Protein AF-A0A3C1CDL5-F1 (afdb_monomer_lite)

pLDDT: mean 71.95, std 22.06, range [21.98, 98.69]

Foldseek 3Di:
DDWDKAWDFDDDDDDDDDDDDDDDDDDDDDDDDDDDDDDDDDDPPDDPQFFDKDKAFLLSVVQAALEAWDFDDPDDDADDPVQPVPCVPPDPDDQQAWPQAAPDAAAFPQRDGFPRRRRFWDKAGGPDPDTGDGHGAFQQQKFKWAQDPVVLAIDTAFKDKWDKDKIWIANRQFPQRNLFHTDIDTDTQFLAFQLQQQHADHADLVCRQRRQFTDHGPPDDRTDDDPDRGRHRGMMMMDRSNRFYADRDPPRDHPPQWDGKMKMWTADPVPRDITIMIITGGDWDWDQDPNDTDIHGPDHHPWKLQRFQFKAKDQAALPDPDDDGPRSPDPPDPDGDRLQRGKDAQLAPGQRFSQAHWAWGWFFFDAPVDPPDRTDTDTDDLQQWNDDPNGIDGDPVSIHHIGGLNWMWMDALFKIKTFWDLPPQDDDPNTRTSPTLGHPQKIAFIWTAPPSNGPVVPTPDRGPFGIKGKFKFDDDPPDPPPPTHPDPCSSFASSRKHFRHWHGTSAWIKTKMAQGNQARGKIWIWIDTNNDIDIDIDGSGDDRPPVMDIDMDTDDDPD

Secondary structure (DSSP, 8-state):
---EEEEEEPPP---------------PPP---------------S-SSSS-EEEEEGGG-TTT---SPP---PPPPPPPGGGHHHHHHHS-S-PPPPTT--SSPPP-TTS---TTTT-S-EEEE-S-S----S----GGGEEEEEEETTTTEEEE---EEE-EEEEEEE-TTSTTGGGTSEEEEEEE--SB-GGG--EEPPPBTTBTTGGGBEEPPTTS-SSPPPS--S--TT-EEEEEGGG-BBPPPTTPPPPTTEEEEEEEEEE-TTT--EEEEEEEEEPEEEEEETTEEEEEESSPPS--STT-SS-EEEE--TT--S-----S-----TT---GGGBEEE---SSTTSS---EE--EEEEE-TT-TTSPPEEEE-BTTTEEESSS-EEE-GGG-EEEEE---EEEE-SSEEEEE-B---EEEETTEEEE--B--SS-EEEEEEBSSSS-GGG-BSSS-SEEEEEEEE--PPTT-S--SSSSS-TIIIIITS-EEEEEE--SS-EEEEEEEETTEEEEEEEEEE-SS-EEEEEE---SPPPTT--EEEEE-----

Structure (mmCIF, N/CA/C/O backbone):
data_AF-A0A3C1CDL5-F1
#
_entry.id   AF-A0A3C1CDL5-F1
#
loop_
_atom_site.group_PDB
_atom_site.id
_atom_site.type_symbol
_atom_site.label_atom_id
_atom_site.label_alt_id
_atom_site.label_comp_id
_atom_site.label_asym_id
_atom_site.label_entity_id
_atom_site.label_seq_id
_atom_site.pdbx_PDB_ins_code
_atom_site.Cartn_x
_atom_site.Cartn_y
_atom_site.Cartn_z
_atom_site.occupancy
_atom_site.B_iso_or_equiv
_atom_site.auth_seq_id
_atom_site.auth_comp_id
_atom_site.auth_asym_id
_atom_site.auth_atom_id
_atom_site.pdbx_PDB_model_num
ATOM 1 N N . MET A 1 1 ? -3.879 -16.838 17.272 1.00 34.81 1 MET A N 1
ATOM 2 C CA . MET A 1 1 ? -5.145 -17.550 17.565 1.00 34.81 1 MET A CA 1
ATOM 3 C C . MET A 1 1 ? -6.261 -16.560 17.270 1.00 34.81 1 MET A C 1
ATOM 5 O O . MET A 1 1 ? -6.019 -15.373 17.372 1.00 34.81 1 MET A O 1
ATOM 9 N N . VAL A 1 2 ? -7.444 -16.976 16.818 1.00 31.55 2 VAL A N 1
ATOM 10 C CA . VAL A 1 2 ? -8.461 -15.994 16.395 1.00 31.55 2 VAL A CA 1
ATOM 11 C C . VAL A 1 2 ? -9.270 -15.541 17.612 1.00 31.55 2 VAL A C 1
ATOM 13 O O . VAL A 1 2 ? -10.043 -16.323 18.169 1.00 31.55 2 VAL A O 1
ATOM 16 N N . ALA A 1 3 ? -9.081 -14.292 18.045 1.00 39.38 3 ALA A N 1
ATOM 17 C CA . ALA A 1 3 ? -9.992 -13.632 18.973 1.00 39.38 3 ALA A CA 1
ATOM 18 C C . ALA A 1 3 ? -11.396 -13.581 18.347 1.00 39.38 3 ALA A C 1
ATOM 20 O O . ALA A 1 3 ? -11.559 -13.168 17.200 1.00 39.38 3 ALA A O 1
ATOM 21 N N . ALA A 1 4 ? -12.427 -13.995 19.085 1.00 39.66 4 ALA A N 1
ATOM 22 C CA . ALA A 1 4 ? -13.796 -13.837 18.606 1.00 39.66 4 ALA A CA 1
ATOM 23 C C . ALA A 1 4 ? -14.197 -12.364 18.755 1.00 39.66 4 ALA A C 1
ATOM 25 O O . ALA A 1 4 ? -14.221 -11.842 19.876 1.00 39.66 4 ALA A O 1
ATOM 26 N N . VAL A 1 5 ? -14.507 -11.704 17.638 1.00 51.69 5 VAL A N 1
ATOM 27 C CA . VAL A 1 5 ? -14.912 -10.296 17.623 1.00 51.69 5 VAL A CA 1
ATOM 28 C C . VAL A 1 5 ? -16.414 -10.181 17.407 1.00 51.69 5 VAL A C 1
ATOM 30 O O . VAL A 1 5 ? -16.980 -10.801 16.512 1.00 51.69 5 VAL A O 1
ATOM 33 N N . VAL A 1 6 ? -17.068 -9.373 18.242 1.00 54.53 6 VAL A N 1
ATOM 34 C CA . VAL A 1 6 ? -18.470 -8.985 18.056 1.00 54.53 6 VAL A CA 1
ATOM 35 C C . VAL A 1 6 ? -18.541 -7.468 18.015 1.00 54.53 6 VAL A C 1
ATOM 37 O O . VAL A 1 6 ? -18.154 -6.804 18.982 1.00 54.53 6 VAL A O 1
ATOM 40 N N . VAL A 1 7 ? -19.056 -6.931 16.911 1.00 48.66 7 VAL A N 1
ATOM 41 C CA . VAL A 1 7 ? -19.374 -5.509 16.770 1.00 48.66 7 VAL A CA 1
ATOM 42 C C . VAL A 1 7 ? -20.841 -5.310 17.139 1.00 48.66 7 VAL A C 1
ATOM 44 O O . VAL A 1 7 ? -21.724 -5.970 16.594 1.00 48.66 7 VAL A O 1
ATOM 47 N N . ALA A 1 8 ? -21.105 -4.433 18.105 1.00 44.09 8 ALA A N 1
ATOM 48 C CA . ALA A 1 8 ? -22.457 -4.037 18.477 1.00 44.09 8 ALA A CA 1
ATOM 49 C C . ALA A 1 8 ? -22.703 -2.595 18.019 1.00 44.09 8 ALA A C 1
ATOM 51 O O . ALA A 1 8 ? -22.023 -1.671 18.474 1.00 44.09 8 ALA A O 1
ATOM 52 N N . SER A 1 9 ? -23.689 -2.408 17.139 1.00 36.88 9 SER A N 1
ATOM 53 C CA . SER A 1 9 ? -24.115 -1.086 16.683 1.00 36.88 9 SER A CA 1
ATOM 54 C C . SER A 1 9 ? -24.896 -0.353 17.773 1.00 36.88 9 SER A C 1
ATOM 56 O O . SER A 1 9 ? -25.927 -0.847 18.240 1.00 36.88 9 SER A O 1
ATOM 58 N N . GLY A 1 10 ? -24.418 0.824 18.180 1.00 33.44 10 GLY A N 1
ATOM 59 C CA . GLY A 1 10 ? -25.108 1.687 19.137 1.00 33.44 10 GLY A CA 1
ATOM 60 C C . GLY A 1 10 ? -26.342 2.351 18.516 1.00 33.44 10 GLY A C 1
ATOM 61 O O . GLY A 1 10 ? -26.244 3.050 17.514 1.00 33.44 10 GLY A O 1
ATOM 62 N N . VAL A 1 11 ? -27.512 2.145 19.122 1.00 27.88 11 VAL A N 1
ATOM 63 C CA . VAL A 1 11 ? -28.753 2.894 18.841 1.00 27.88 11 VAL A CA 1
ATOM 64 C C . VAL A 1 11 ? -28.619 4.316 19.425 1.00 27.88 11 VAL A C 1
ATOM 66 O O . VAL A 1 11 ? -28.056 4.450 20.515 1.00 27.88 11 VAL A O 1
ATOM 69 N N . PRO A 1 12 ? -29.121 5.383 18.764 1.00 27.22 12 PRO A N 1
ATOM 70 C CA . PRO A 1 12 ? -29.031 6.756 19.267 1.00 27.22 12 PRO A CA 1
ATOM 71 C C . PRO A 1 12 ? -29.648 6.914 20.664 1.00 27.22 12 PRO A C 1
ATOM 73 O O . PRO A 1 12 ? -30.708 6.364 20.970 1.00 27.22 12 PRO A O 1
ATOM 76 N N . VAL A 1 13 ? -28.985 7.711 21.505 1.00 25.95 13 VAL A N 1
ATOM 77 C CA . VAL A 1 13 ? -29.440 8.067 22.853 1.00 25.95 13 VAL A CA 1
ATOM 78 C C . VAL A 1 13 ? -30.703 8.931 22.753 1.00 25.95 13 VAL A C 1
ATOM 80 O O . VAL A 1 13 ? -30.630 10.126 22.478 1.00 25.95 13 VAL A O 1
ATOM 83 N N . ALA A 1 14 ? -31.863 8.330 23.017 1.00 24.66 14 ALA A N 1
ATOM 84 C CA . ALA A 1 14 ? -33.100 9.028 23.359 1.00 24.66 14 ALA A CA 1
ATOM 85 C C . ALA A 1 14 ? -33.501 8.702 24.813 1.00 24.66 14 ALA A C 1
ATOM 87 O O . ALA A 1 14 ? -33.370 7.572 25.282 1.00 24.66 14 ALA A O 1
ATOM 88 N N . LEU A 1 15 ? -33.942 9.735 25.533 1.00 25.12 15 LEU A N 1
ATOM 89 C CA . LEU A 1 15 ? -34.209 9.795 26.975 1.00 25.12 15 LEU A CA 1
ATOM 90 C C . LEU A 1 15 ? -35.295 8.813 27.502 1.00 25.12 15 LEU A C 1
ATOM 92 O O . LEU A 1 15 ? -36.391 8.758 26.963 1.00 25.12 15 LEU A O 1
ATOM 96 N N . ALA A 1 16 ? -34.963 8.131 28.617 1.00 21.98 16 ALA A N 1
ATOM 97 C CA . ALA A 1 16 ? -35.769 7.585 29.745 1.00 21.98 16 ALA A CA 1
ATOM 98 C C . ALA A 1 16 ? -37.159 6.915 29.496 1.00 21.98 16 ALA A C 1
ATOM 100 O O . ALA A 1 16 ? -38.134 7.599 29.219 1.00 21.98 16 ALA A O 1
ATOM 101 N N . GLN A 1 17 ? -37.284 5.573 29.630 1.00 23.72 17 GLN A N 1
ATOM 102 C CA . GLN A 1 17 ? -37.735 4.741 30.800 1.00 23.72 17 GLN A CA 1
ATOM 103 C C . GLN A 1 17 ? -39.212 4.229 30.712 1.00 23.72 17 GLN A C 1
ATOM 105 O O . GLN A 1 17 ? -40.035 4.934 30.144 1.00 23.72 17 GLN A O 1
ATOM 110 N N . PRO A 1 18 ? -39.644 3.130 31.401 1.00 29.83 18 PRO A N 1
ATOM 111 C CA . PRO A 1 18 ? -38.971 1.850 31.703 1.00 29.83 18 PRO A CA 1
ATOM 112 C C . PRO A 1 18 ? -39.876 0.565 31.608 1.00 29.83 18 PRO A C 1
ATOM 114 O O . PRO A 1 18 ? -41.098 0.641 31.564 1.00 29.83 18 PRO A O 1
ATOM 117 N N . ARG A 1 19 ? -39.229 -0.611 31.777 1.00 24.14 19 ARG A N 1
ATOM 118 C CA . ARG A 1 19 ? -39.712 -1.942 32.268 1.00 24.14 19 ARG A CA 1
ATOM 119 C C . ARG A 1 19 ? -40.313 -2.994 31.303 1.00 24.14 19 ARG A C 1
ATOM 121 O O . ARG A 1 19 ? -41.472 -2.925 30.923 1.00 24.14 19 ARG A O 1
ATOM 128 N N . SER A 1 20 ? -39.595 -4.124 31.195 1.00 23.89 20 SER A N 1
ATOM 129 C CA . SER A 1 20 ? -39.887 -5.453 31.807 1.00 23.89 20 SER A CA 1
ATOM 130 C C . SER A 1 20 ? -39.688 -6.641 30.847 1.00 23.89 20 SER A C 1
ATOM 132 O O . SER A 1 20 ? -40.055 -6.553 29.685 1.00 23.89 20 SER A O 1
ATOM 134 N N . GLY A 1 21 ? -39.155 -7.765 31.356 1.00 24.75 21 GLY A N 1
ATOM 135 C CA . GLY A 1 21 ? -39.415 -9.091 30.768 1.00 24.75 21 GLY A CA 1
ATOM 136 C C . GLY A 1 21 ? -38.214 -9.977 30.413 1.00 24.75 21 GLY A C 1
ATOM 137 O O . GLY A 1 21 ? -37.806 -10.038 29.266 1.00 24.75 21 GLY A O 1
ATOM 138 N N . THR A 1 22 ? -37.740 -10.734 31.408 1.00 26.95 22 THR A N 1
ATOM 139 C CA . THR A 1 22 ? -37.346 -12.164 31.349 1.00 26.95 22 THR A CA 1
ATOM 140 C C . THR A 1 22 ? -36.424 -12.702 30.241 1.00 26.95 22 THR A C 1
ATOM 142 O O . THR A 1 22 ? -36.817 -12.893 29.094 1.00 26.95 22 THR A O 1
ATOM 145 N N . ALA A 1 23 ? -35.243 -13.144 30.686 1.00 25.88 23 ALA A N 1
ATOM 146 C CA . ALA A 1 23 ? -34.351 -14.072 30.000 1.00 25.88 23 ALA A CA 1
ATOM 147 C C . ALA A 1 23 ? -34.948 -15.486 29.870 1.00 25.88 23 ALA A C 1
ATOM 149 O O . ALA A 1 23 ? -35.625 -15.975 30.779 1.00 25.88 23 ALA A O 1
ATOM 150 N N . LYS A 1 24 ? -34.587 -16.185 28.789 1.00 26.70 24 LYS A N 1
ATOM 151 C CA . LYS A 1 24 ? -34.627 -17.648 28.711 1.00 26.70 24 LYS A CA 1
ATOM 152 C C . LYS A 1 24 ? -33.396 -18.153 27.962 1.00 26.70 24 LYS A C 1
ATOM 154 O O . LYS A 1 24 ? -33.136 -17.750 26.836 1.00 26.70 24 LYS A O 1
ATOM 159 N N . ALA A 1 25 ? -32.637 -19.001 28.647 1.00 24.66 25 ALA A N 1
ATOM 160 C CA . ALA A 1 25 ? -31.464 -19.699 28.150 1.00 24.66 25 ALA A CA 1
ATOM 161 C C . ALA A 1 25 ? -31.869 -20.949 27.355 1.00 24.66 25 ALA A C 1
ATOM 163 O O . ALA A 1 25 ? -32.819 -21.634 27.739 1.00 24.66 25 ALA A O 1
ATOM 164 N N . THR A 1 26 ? -31.092 -21.289 26.326 1.00 25.47 26 THR A N 1
ATOM 165 C CA . THR A 1 26 ? -31.093 -22.616 25.693 1.00 25.47 26 THR A CA 1
ATOM 166 C C . THR A 1 26 ? -29.666 -23.033 25.337 1.00 25.47 26 THR A C 1
ATOM 168 O O . THR A 1 26 ? -29.055 -22.508 24.415 1.00 25.47 26 THR A O 1
ATOM 171 N N . THR A 1 27 ? -29.160 -23.930 26.182 1.00 25.97 27 THR A N 1
ATOM 172 C CA . THR A 1 27 ? -28.422 -25.175 25.914 1.00 25.97 27 THR A CA 1
ATOM 173 C C . THR A 1 27 ? -27.376 -25.229 24.793 1.00 25.97 27 THR A C 1
ATOM 175 O O . THR A 1 27 ? -27.692 -25.281 23.608 1.00 25.97 27 THR A O 1
ATOM 178 N N . ALA A 1 28 ? -26.122 -25.369 25.231 1.00 24.98 28 ALA A N 1
ATOM 179 C CA . ALA A 1 28 ? -24.969 -25.821 24.463 1.00 24.98 28 ALA A CA 1
ATOM 180 C C . ALA A 1 28 ? -24.978 -27.348 24.248 1.00 24.98 28 ALA A C 1
ATOM 182 O O . ALA A 1 28 ? -25.463 -28.102 25.095 1.00 24.98 28 ALA A O 1
ATOM 183 N N . VAL A 1 29 ? -24.385 -27.788 23.135 1.00 27.12 29 VAL A N 1
ATOM 184 C CA . VAL A 1 29 ? -24.068 -29.191 22.832 1.00 27.12 29 VAL A CA 1
ATOM 185 C C . VAL A 1 29 ? -22.632 -29.490 23.271 1.00 27.12 29 VAL A C 1
ATOM 187 O O . VAL A 1 29 ? -21.714 -28.709 23.036 1.00 27.12 29 VAL A O 1
ATOM 190 N N . SER A 1 30 ? -22.475 -30.628 23.941 1.00 24.28 30 SER A N 1
ATOM 191 C CA . SER A 1 30 ? -21.263 -31.171 24.554 1.00 24.28 30 SER A CA 1
ATOM 192 C C . SER A 1 30 ? -20.307 -31.837 23.555 1.00 24.28 30 SER A C 1
ATOM 194 O O . SER A 1 30 ? -20.730 -32.719 22.808 1.00 24.28 30 SER A O 1
ATOM 196 N N . GLY A 1 31 ? -19.011 -31.521 23.643 1.00 25.84 31 GLY A N 1
ATOM 197 C CA . GLY A 1 31 ? -17.897 -32.341 23.147 1.00 25.84 31 GLY A CA 1
ATOM 198 C C . GLY A 1 31 ? -16.989 -32.740 24.319 1.00 25.84 31 GLY A C 1
ATOM 199 O O . GLY A 1 31 ? -16.714 -31.910 25.181 1.00 25.84 31 GLY A O 1
ATOM 200 N N . GLY A 1 32 ? -16.623 -34.023 24.398 1.00 26.14 32 GLY A N 1
ATOM 201 C CA . GLY A 1 32 ? -16.024 -34.691 25.564 1.00 26.14 32 GLY A CA 1
ATOM 202 C C . GLY A 1 32 ? -14.563 -34.333 25.905 1.00 26.14 32 GLY A C 1
ATOM 203 O O . GLY A 1 32 ? -13.931 -33.538 25.214 1.00 26.14 32 GLY A O 1
ATOM 204 N N . PRO A 1 33 ? -14.030 -34.911 27.002 1.00 24.69 33 PRO A N 1
ATOM 205 C CA . PRO A 1 33 ? -12.853 -34.410 27.703 1.00 24.69 33 PRO A CA 1
ATOM 206 C C . PRO A 1 33 ? -11.544 -34.929 27.099 1.00 24.69 33 PRO A C 1
ATOM 208 O O . PRO A 1 33 ? -11.421 -36.112 26.786 1.00 24.69 33 PRO A O 1
ATOM 211 N N . VAL A 1 34 ? -10.531 -34.064 27.031 1.00 27.75 34 VAL A N 1
ATOM 212 C CA . VAL A 1 34 ? -9.133 -34.464 26.823 1.00 27.75 34 VAL A CA 1
ATOM 213 C C . VAL A 1 34 ? -8.379 -34.233 28.131 1.00 27.75 34 VAL A C 1
ATOM 215 O O . VAL A 1 34 ? -8.515 -33.192 28.771 1.00 27.75 34 VAL A O 1
ATOM 218 N N . ALA A 1 35 ? -7.661 -35.265 28.565 1.00 26.30 35 ALA A N 1
ATOM 219 C CA . ALA A 1 35 ? -7.076 -35.402 29.890 1.00 26.30 35 ALA A CA 1
ATOM 220 C C . ALA A 1 35 ? -6.033 -34.320 30.229 1.00 26.30 35 ALA A C 1
ATOM 222 O O . ALA A 1 35 ? -5.143 -34.012 29.438 1.00 26.30 35 ALA A O 1
ATOM 223 N N . HIS A 1 36 ? -6.117 -33.804 31.457 1.00 24.31 36 HIS A N 1
ATOM 224 C CA . HIS A 1 36 ? -5.122 -32.926 32.065 1.00 24.31 36 HIS A CA 1
ATOM 225 C C . HIS A 1 36 ? -3.894 -33.720 32.527 1.00 24.31 36 HIS A C 1
ATOM 227 O O . HIS A 1 36 ? -4.007 -34.603 33.377 1.00 24.31 36 HIS A O 1
ATOM 233 N N . ALA A 1 37 ? -2.711 -33.336 32.048 1.00 27.56 37 ALA A N 1
ATOM 234 C CA . ALA A 1 37 ? -1.461 -33.591 32.753 1.00 27.56 37 ALA A CA 1
ATOM 235 C C . ALA A 1 37 ? -1.212 -32.430 33.729 1.00 27.56 37 ALA A C 1
ATOM 237 O O . ALA A 1 37 ? -1.069 -31.275 33.331 1.00 27.56 37 ALA A O 1
ATOM 238 N N . SER A 1 38 ? -1.211 -32.739 35.024 1.00 29.86 38 SER A N 1
ATOM 239 C CA . SER A 1 38 ? -0.934 -31.801 36.107 1.00 29.86 38 SER A CA 1
ATOM 240 C C . SER A 1 38 ? 0.565 -31.507 36.201 1.00 29.86 38 SER A C 1
ATOM 242 O O . SER A 1 38 ? 1.335 -32.355 36.650 1.00 29.86 38 SER A O 1
ATOM 244 N N . GLY A 1 39 ? 0.966 -30.294 35.824 1.00 24.30 39 GLY A N 1
ATOM 245 C CA . GLY A 1 39 ? 2.265 -29.715 36.157 1.00 24.30 39 GLY A CA 1
ATOM 246 C C . GLY A 1 39 ? 2.073 -28.491 37.048 1.00 24.30 39 GLY A C 1
ATOM 247 O O . GLY A 1 39 ? 1.560 -27.468 36.605 1.00 24.30 39 GLY A O 1
ATOM 248 N N . THR A 1 40 ? 2.461 -28.588 38.316 1.00 32.22 40 THR A N 1
ATOM 249 C CA . THR A 1 40 ? 2.573 -27.443 39.226 1.00 32.22 40 THR A CA 1
ATOM 250 C C . THR A 1 40 ? 3.883 -26.700 38.966 1.00 32.22 40 THR A C 1
ATOM 252 O O . THR A 1 40 ? 4.949 -27.253 39.230 1.00 32.22 40 THR A O 1
ATOM 255 N N . GLY A 1 41 ? 3.816 -25.445 38.509 1.00 26.69 41 GLY A N 1
ATOM 256 C CA . GLY A 1 41 ? 4.977 -24.548 38.485 1.00 26.69 41 GLY A CA 1
ATOM 257 C C . GLY A 1 41 ? 4.858 -23.374 37.512 1.00 26.69 41 GLY A C 1
ATOM 258 O O . GLY A 1 41 ? 5.066 -23.544 36.319 1.00 26.69 41 GLY A O 1
ATOM 259 N N . GLY A 1 42 ? 4.607 -22.173 38.046 1.00 26.56 42 GLY A N 1
ATOM 260 C CA . GLY A 1 42 ? 4.781 -20.895 37.343 1.00 26.56 42 GLY A CA 1
ATOM 261 C C . GLY A 1 42 ? 3.474 -20.185 36.991 1.00 26.56 42 GLY A C 1
ATOM 262 O O . GLY A 1 42 ? 2.664 -20.684 36.221 1.00 26.56 42 GLY A O 1
ATOM 263 N N . ALA A 1 43 ? 3.270 -18.988 37.544 1.00 27.77 43 ALA A N 1
ATOM 264 C CA . ALA A 1 43 ? 2.204 -18.092 37.116 1.00 27.77 43 ALA A CA 1
ATOM 265 C C . ALA A 1 43 ? 2.352 -17.792 35.614 1.00 27.77 43 ALA A C 1
ATOM 267 O O . ALA A 1 43 ? 3.345 -17.190 35.201 1.00 27.77 43 ALA A O 1
ATOM 268 N N . VAL A 1 44 ? 1.367 -18.183 34.803 1.00 26.42 44 VAL A N 1
ATOM 269 C CA . VAL A 1 44 ? 1.277 -17.736 33.410 1.00 26.42 44 VAL A CA 1
ATOM 270 C C . VAL A 1 44 ? 0.957 -16.244 33.444 1.00 26.42 44 VAL A C 1
ATOM 272 O O . VAL A 1 44 ? -0.150 -15.829 33.788 1.00 26.42 44 VAL A O 1
ATOM 275 N N . LYS A 1 45 ? 1.971 -15.422 33.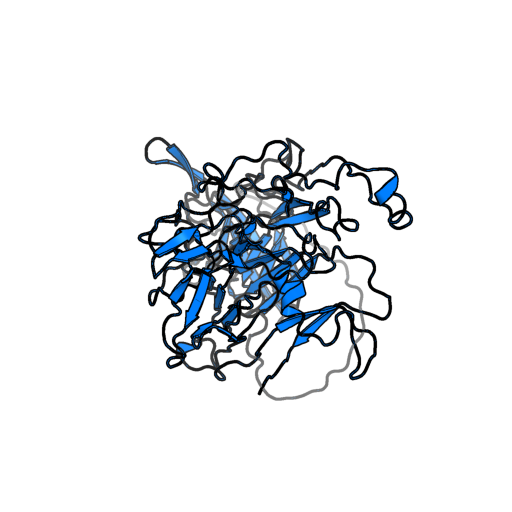166 1.00 31.75 45 LYS A N 1
ATOM 276 C CA . LYS A 1 45 ? 1.808 -13.979 32.996 1.00 31.75 45 LYS A CA 1
ATOM 277 C C . LYS A 1 45 ? 0.925 -13.718 31.775 1.00 31.75 45 LYS A C 1
ATOM 279 O O . LYS A 1 45 ? 1.121 -14.305 30.719 1.00 31.75 45 LYS A O 1
ATOM 284 N N . VAL A 1 46 ? -0.020 -12.802 31.957 1.00 38.25 46 VAL A N 1
ATOM 285 C CA . VAL A 1 46 ? -0.930 -12.228 30.958 1.00 38.25 46 VAL A CA 1
ATOM 286 C C . VAL A 1 46 ? -0.151 -11.809 29.698 1.00 38.25 46 VAL A C 1
ATOM 288 O O . VAL A 1 46 ? 0.486 -10.758 29.704 1.00 38.25 46 VAL A O 1
ATOM 291 N N . ALA A 1 47 ? -0.149 -12.637 28.647 1.00 43.44 47 ALA A N 1
ATOM 292 C CA . ALA A 1 47 ? 0.652 -12.386 27.439 1.00 43.44 47 ALA A CA 1
ATOM 293 C C . ALA A 1 47 ? 0.028 -12.855 26.107 1.00 43.44 47 ALA A C 1
ATOM 295 O O . ALA A 1 47 ? 0.659 -12.666 25.075 1.00 43.44 47 ALA A O 1
ATOM 296 N N . ALA A 1 48 ? -1.193 -13.404 26.080 1.00 49.50 48 ALA A N 1
ATOM 297 C CA . ALA A 1 48 ? -1.835 -13.797 24.814 1.00 49.50 48 ALA A CA 1
ATOM 298 C C . ALA A 1 48 ? -2.455 -12.602 24.052 1.00 49.50 48 ALA A C 1
ATOM 300 O O . ALA A 1 48 ? -2.429 -12.563 22.832 1.00 49.50 48 ALA A O 1
ATOM 301 N N . PHE A 1 49 ? -2.916 -11.567 24.766 1.00 59.41 49 PHE A N 1
ATOM 302 C CA . PHE A 1 49 ? -3.604 -10.404 24.179 1.00 59.41 49 PHE A CA 1
ATOM 303 C C . PHE A 1 49 ? -2.684 -9.271 23.685 1.00 59.41 49 PHE A C 1
ATOM 305 O O . PHE A 1 49 ? -3.174 -8.218 23.282 1.00 59.41 49 PHE A O 1
ATOM 312 N N . ASN A 1 50 ? -1.358 -9.422 23.793 1.00 66.12 50 ASN A N 1
ATOM 313 C CA . ASN A 1 50 ? -0.435 -8.290 23.644 1.00 66.12 50 ASN A CA 1
ATOM 314 C C . ASN A 1 50 ? 0.099 -8.069 22.221 1.00 66.12 50 ASN A C 1
ATOM 316 O O . ASN A 1 50 ? 0.542 -6.960 21.923 1.00 66.12 50 ASN A O 1
ATOM 320 N N . SER A 1 51 ? 0.089 -9.096 21.371 1.00 73.69 51 SER A N 1
ATOM 321 C CA . SER A 1 51 ? 0.758 -9.063 20.065 1.00 73.69 51 SER A CA 1
ATOM 322 C C . SER A 1 51 ? -0.167 -9.260 18.872 1.00 73.69 51 SER A C 1
ATOM 324 O O . SER A 1 51 ? 0.280 -9.055 17.751 1.00 73.69 51 SER A O 1
ATOM 326 N N . GLU A 1 52 ? -1.418 -9.667 19.089 1.00 85.38 52 GLU A N 1
ATOM 327 C CA . GLU A 1 52 ? -2.331 -9.984 17.991 1.00 85.38 52 GLU A CA 1
ATOM 328 C C . GLU A 1 52 ? -2.902 -8.697 17.368 1.00 85.38 52 GLU A C 1
ATOM 330 O O . GLU A 1 52 ? -3.464 -7.862 18.096 1.00 85.38 52 GLU A O 1
ATOM 335 N N . PRO A 1 53 ? -2.768 -8.514 16.044 1.00 91.62 53 PRO A N 1
ATOM 336 C CA . PRO A 1 53 ? -3.537 -7.506 15.342 1.00 91.62 53 PRO A CA 1
ATOM 337 C C . PRO A 1 53 ? -5.007 -7.919 15.274 1.00 91.62 53 PRO A C 1
ATOM 339 O O . PRO A 1 53 ? -5.349 -9.100 15.193 1.00 91.62 53 PRO A O 1
ATOM 342 N N . VAL A 1 54 ? -5.888 -6.929 15.303 1.00 93.25 54 VAL A N 1
ATOM 343 C CA . VAL A 1 54 ? -7.314 -7.088 15.032 1.00 93.25 54 VAL A CA 1
ATOM 344 C C . VAL A 1 54 ? -7.614 -6.319 13.762 1.00 93.25 54 VAL A C 1
ATOM 346 O O . VAL A 1 54 ? -7.322 -5.129 13.688 1.00 93.25 54 VAL A O 1
ATOM 349 N N . VAL A 1 55 ? -8.196 -7.005 12.783 1.00 95.31 55 VAL A N 1
ATOM 350 C CA . VAL A 1 55 ? -8.608 -6.435 11.501 1.00 95.31 55 VAL A CA 1
ATOM 351 C C . VAL A 1 55 ? -10.088 -6.741 11.321 1.00 95.31 55 VAL A C 1
ATOM 353 O O . VAL A 1 55 ? -10.496 -7.900 11.385 1.00 95.31 55 VAL A O 1
ATOM 356 N N . LEU A 1 56 ? -10.898 -5.698 11.169 1.00 95.69 56 LEU A N 1
ATOM 357 C CA . LEU A 1 56 ? -12.337 -5.793 10.950 1.00 95.69 56 LEU A CA 1
ATOM 358 C C . LEU A 1 56 ? -12.668 -5.247 9.577 1.00 95.69 56 LEU A C 1
ATOM 360 O O . LEU A 1 56 ? -12.216 -4.166 9.227 1.00 95.69 56 LEU A O 1
ATOM 364 N N . GLU A 1 57 ? -13.496 -5.958 8.835 1.00 95.75 57 GLU A N 1
ATOM 365 C CA . GLU A 1 57 ? -14.037 -5.455 7.579 1.00 95.75 57 GLU A CA 1
ATOM 366 C C . GLU A 1 57 ? -15.100 -4.375 7.828 1.00 95.75 57 GLU A C 1
ATOM 368 O O . GLU A 1 57 ? -15.802 -4.397 8.848 1.00 95.75 57 GLU A O 1
ATOM 373 N N . GLY A 1 58 ? -15.276 -3.451 6.883 1.00 94.88 58 GLY A N 1
ATOM 374 C CA . GLY A 1 58 ? -16.344 -2.453 6.920 1.00 94.88 58 GLY A CA 1
ATOM 375 C C . GLY A 1 58 ? -17.734 -3.093 6.982 1.00 94.88 58 GLY A C 1
ATOM 376 O O . GLY A 1 58 ? -18.638 -2.544 7.618 1.00 94.88 58 GLY A O 1
ATOM 377 N N . SER A 1 59 ? -17.875 -4.315 6.456 1.00 94.31 59 SER A N 1
ATOM 378 C CA . SER A 1 59 ? -19.077 -5.155 6.556 1.00 94.31 59 SER A CA 1
ATOM 379 C C . SER A 1 59 ? -19.502 -5.438 8.009 1.00 94.31 59 SER A C 1
ATOM 381 O O . SER A 1 59 ? -20.687 -5.639 8.293 1.00 94.31 59 SER A O 1
ATOM 383 N N . ALA A 1 60 ? -18.570 -5.366 8.968 1.00 94.75 60 ALA A N 1
ATOM 384 C CA . ALA A 1 60 ? -18.854 -5.488 10.397 1.00 94.75 60 ALA A CA 1
ATOM 385 C C . ALA A 1 60 ? -19.595 -4.265 10.980 1.00 94.75 60 ALA A C 1
ATOM 387 O O . ALA A 1 60 ? -20.066 -4.314 12.119 1.00 94.75 60 ALA A O 1
ATOM 388 N N . PHE A 1 61 ? -19.737 -3.182 10.207 1.00 94.88 61 PHE A N 1
ATOM 389 C CA . PHE A 1 61 ? -20.399 -1.933 10.585 1.00 94.88 61 PHE A CA 1
ATOM 390 C C . PHE A 1 61 ? -21.562 -1.614 9.623 1.00 94.88 61 PHE A C 1
ATOM 392 O O . PHE A 1 61 ? -21.524 -0.613 8.907 1.00 94.88 61 PHE A O 1
ATOM 399 N N . PRO A 1 62 ? -22.651 -2.409 9.622 1.00 89.88 62 PRO A N 1
ATOM 400 C CA . PRO A 1 62 ? -23.723 -2.322 8.619 1.00 89.88 62 PRO A CA 1
ATOM 401 C C . PRO A 1 62 ? -24.474 -0.980 8.592 1.00 89.88 62 PRO A C 1
ATOM 403 O O . PRO A 1 62 ? -25.109 -0.648 7.598 1.00 89.88 62 PRO A O 1
ATOM 406 N N . GLY A 1 63 ? -24.425 -0.199 9.679 1.00 90.69 63 GLY A N 1
ATOM 407 C CA . GLY A 1 63 ? -24.994 1.155 9.725 1.00 90.69 63 GLY A CA 1
ATOM 408 C C . GLY A 1 63 ? -24.070 2.253 9.186 1.00 90.69 63 GLY A C 1
ATOM 409 O O . GLY A 1 63 ? -24.500 3.398 9.085 1.00 90.69 63 GLY A O 1
ATOM 410 N N . TRP A 1 64 ? -22.810 1.922 8.897 1.00 95.25 64 TRP A N 1
ATOM 411 C CA . TRP A 1 64 ? -21.752 2.847 8.482 1.00 95.25 64 TRP A CA 1
ATOM 412 C C . TRP A 1 64 ? -21.164 2.516 7.110 1.00 95.25 64 TRP A C 1
ATOM 414 O O . TRP A 1 64 ? -20.664 3.423 6.453 1.00 95.25 64 TRP A O 1
ATOM 424 N N . THR A 1 65 ? -21.219 1.258 6.675 1.00 94.88 65 THR A N 1
ATOM 425 C CA . THR A 1 65 ? -20.754 0.848 5.347 1.00 94.88 65 THR A CA 1
ATOM 426 C C . THR A 1 65 ? -21.670 1.356 4.227 1.00 94.88 65 THR A C 1
ATOM 428 O O . THR A 1 65 ? -22.896 1.413 4.351 1.00 94.88 65 THR A O 1
ATOM 431 N N . SER A 1 66 ? -21.059 1.690 3.096 1.00 95.38 66 SER A N 1
ATOM 432 C CA . SER A 1 66 ? -21.689 1.951 1.807 1.00 95.38 66 SER A CA 1
ATOM 433 C C . SER A 1 66 ? -22.116 0.662 1.076 1.00 95.38 66 SER A C 1
ATOM 435 O O . SER A 1 66 ? -22.728 0.743 0.004 1.00 95.38 66 SER A O 1
ATOM 437 N N . GLY A 1 67 ? -21.853 -0.505 1.675 1.00 93.56 67 GLY A N 1
ATOM 438 C CA . GLY A 1 67 ? -22.139 -1.834 1.143 1.00 93.56 67 GLY A CA 1
ATOM 439 C C . GLY A 1 67 ? -20.982 -2.403 0.314 1.00 93.56 67 GLY A C 1
ATOM 440 O O . GLY A 1 67 ? -19.883 -1.836 0.313 1.00 93.56 67 GLY A O 1
ATOM 441 N N . PRO A 1 68 ? -21.217 -3.513 -0.405 1.00 92.75 68 PRO A N 1
ATOM 442 C CA . PRO A 1 68 ? -20.208 -4.113 -1.260 1.00 92.75 68 PRO A CA 1
ATOM 443 C C . PRO A 1 68 ? -19.964 -3.243 -2.490 1.00 92.75 68 PRO A C 1
ATOM 445 O O . PRO A 1 68 ? -20.876 -2.584 -3.003 1.00 92.75 68 PRO A O 1
ATOM 448 N N . GLU A 1 69 ? -18.737 -3.283 -3.000 1.00 91.56 69 GLU A N 1
ATOM 449 C CA . GLU A 1 69 ? -18.406 -2.615 -4.249 1.00 91.56 69 GLU A CA 1
ATOM 450 C C . GLU A 1 69 ? -18.989 -3.377 -5.449 1.00 91.56 69 GLU A C 1
ATOM 452 O O . GLU A 1 69 ? -18.750 -4.569 -5.645 1.00 91.56 69 GLU A O 1
ATOM 457 N N . ALA A 1 70 ? -19.734 -2.671 -6.297 1.00 89.31 70 ALA A N 1
ATOM 458 C CA . ALA A 1 70 ? -20.171 -3.163 -7.592 1.00 89.31 70 ALA A CA 1
ATOM 459 C C . ALA A 1 70 ? -19.157 -2.761 -8.669 1.00 89.31 70 ALA A C 1
ATOM 461 O O . ALA A 1 70 ? -18.987 -1.576 -8.976 1.00 89.31 70 ALA A O 1
ATOM 462 N N . THR A 1 71 ? -18.518 -3.748 -9.299 1.00 89.06 71 THR A N 1
ATOM 463 C CA . THR A 1 71 ? -17.626 -3.499 -10.435 1.00 89.06 71 THR A CA 1
ATOM 464 C C . THR A 1 71 ? -18.029 -4.265 -11.679 1.00 89.06 71 THR A C 1
ATOM 466 O O . THR A 1 71 ? -18.665 -5.315 -11.616 1.00 89.06 71 THR A O 1
ATOM 469 N N . ALA A 1 72 ? -17.672 -3.703 -12.831 1.00 85.81 72 ALA A N 1
ATOM 470 C CA . ALA A 1 72 ? -17.896 -4.325 -14.121 1.00 85.81 72 ALA A CA 1
ATOM 471 C C . ALA A 1 72 ? -16.759 -3.965 -15.079 1.00 85.81 72 ALA A C 1
ATOM 473 O O . ALA A 1 72 ? -16.333 -2.808 -15.152 1.00 85.81 72 ALA A O 1
ATOM 474 N N . ARG A 1 73 ? -16.325 -4.958 -15.857 1.00 79.19 73 ARG A N 1
ATOM 475 C CA . ARG A 1 73 ? -15.425 -4.795 -17.001 1.00 79.19 73 ARG A CA 1
ATOM 476 C C . ARG A 1 73 ? -15.927 -5.678 -18.148 1.00 79.19 73 ARG A C 1
ATOM 478 O O . ARG A 1 73 ? -16.432 -6.770 -17.876 1.00 79.19 73 ARG A O 1
ATOM 485 N N . PRO A 1 74 ? -15.843 -5.225 -19.410 1.00 74.25 74 PRO A N 1
ATOM 486 C CA . PRO A 1 74 ? -16.108 -6.093 -20.550 1.00 74.25 74 PRO A CA 1
ATOM 487 C C . PRO A 1 74 ? -15.216 -7.344 -20.491 1.00 74.25 74 PRO A C 1
ATOM 489 O O . PRO A 1 74 ? -14.047 -7.223 -20.119 1.00 74.25 74 PRO A O 1
ATOM 492 N N . PRO A 1 75 ? -15.735 -8.533 -20.840 1.00 65.88 75 PRO A N 1
ATOM 493 C CA . PRO A 1 75 ? -14.905 -9.727 -20.916 1.00 65.88 75 PRO A CA 1
ATOM 494 C C . PRO A 1 75 ? -13.820 -9.536 -21.980 1.00 65.88 75 PRO A C 1
ATOM 496 O O . PRO A 1 75 ? -14.103 -9.044 -23.074 1.00 65.88 75 PRO A O 1
ATOM 499 N N . GLN A 1 76 ? -12.592 -9.946 -21.666 1.00 66.56 76 GLN A N 1
ATOM 500 C CA . GLN A 1 76 ? -11.536 -10.089 -22.665 1.00 66.56 76 GLN A CA 1
ATOM 501 C C . GLN A 1 76 ? -11.617 -11.484 -23.294 1.00 66.56 76 GLN A C 1
ATOM 503 O O . GLN A 1 76 ? -11.991 -12.455 -22.631 1.00 66.56 76 GLN A O 1
ATOM 508 N N . THR A 1 77 ? -11.312 -11.587 -24.586 1.00 58.06 77 THR A N 1
ATOM 509 C CA . THR A 1 77 ? -11.287 -12.874 -25.289 1.00 58.06 77 THR A CA 1
ATOM 510 C C . THR A 1 77 ? -10.170 -13.746 -24.700 1.00 58.06 77 THR A C 1
ATOM 512 O O . THR A 1 77 ? -9.035 -13.269 -24.639 1.00 58.06 77 THR A O 1
ATOM 515 N N . PRO A 1 78 ? -10.441 -14.996 -24.273 1.00 51.06 78 PRO A N 1
ATOM 516 C CA . PRO A 1 78 ? -9.397 -15.893 -23.789 1.00 51.06 78 PRO A CA 1
ATOM 517 C C . PRO A 1 78 ? -8.338 -16.135 -24.865 1.00 51.06 78 PRO A C 1
ATOM 519 O O . PRO A 1 78 ? -8.670 -16.291 -26.043 1.00 51.06 78 PRO A O 1
ATOM 522 N N . THR A 1 79 ? -7.075 -16.200 -24.462 1.00 52.94 79 THR A N 1
ATOM 523 C CA . THR A 1 79 ? -6.002 -16.733 -25.306 1.00 52.94 79 THR A CA 1
ATOM 524 C C . THR A 1 79 ? -6.010 -18.256 -25.192 1.00 52.94 79 THR A C 1
ATOM 526 O O . THR A 1 79 ? -6.078 -18.794 -24.090 1.00 52.94 79 THR A O 1
ATOM 529 N N . ASP A 1 80 ? -6.028 -18.961 -26.326 1.00 47.50 80 ASP A N 1
ATOM 530 C CA . ASP A 1 80 ? -6.230 -20.416 -26.361 1.00 47.50 80 ASP A CA 1
ATOM 531 C C . ASP A 1 80 ? -4.883 -21.159 -26.349 1.00 47.50 80 ASP A C 1
ATOM 533 O O . ASP A 1 80 ? -3.994 -20.883 -27.159 1.00 47.50 80 ASP A O 1
ATOM 537 N N . TYR A 1 81 ? -4.752 -22.116 -25.431 1.00 45.22 81 TYR A N 1
ATOM 538 C CA . TYR A 1 81 ? -3.556 -22.925 -25.189 1.00 45.22 81 TYR A CA 1
ATOM 539 C C . TYR A 1 81 ? -3.241 -23.884 -26.350 1.00 45.22 81 TYR A C 1
ATOM 541 O O . TYR A 1 81 ? -2.074 -24.133 -26.654 1.00 45.22 81 TYR A O 1
ATOM 549 N N . ASP A 1 82 ? -4.264 -24.384 -27.052 1.00 42.19 82 ASP A N 1
ATOM 550 C CA . ASP A 1 82 ? -4.112 -25.455 -28.053 1.00 42.19 82 ASP A CA 1
ATOM 551 C C . ASP A 1 82 ? -3.690 -24.944 -29.441 1.00 42.19 82 ASP A C 1
ATOM 553 O O . ASP A 1 82 ? -3.488 -25.713 -30.387 1.00 42.19 82 ASP A O 1
ATOM 557 N N . VAL A 1 83 ? -3.550 -23.624 -29.578 1.00 45.22 83 VAL A N 1
ATOM 558 C CA . VAL A 1 83 ? -3.477 -22.943 -30.870 1.00 45.22 83 VAL A CA 1
ATOM 559 C C . VAL A 1 83 ? -2.248 -22.045 -30.977 1.00 45.22 83 VAL A C 1
ATOM 561 O O . VAL A 1 83 ? -2.109 -21.397 -32.006 1.00 45.22 83 VAL A O 1
ATOM 564 N N . TYR A 1 84 ? -1.316 -22.026 -30.013 1.00 39.94 84 TYR A N 1
ATOM 565 C CA . TYR A 1 84 ? -0.115 -21.160 -30.037 1.00 39.94 84 TYR A CA 1
ATOM 566 C C . TYR A 1 84 ? 0.591 -21.151 -31.411 1.00 39.94 84 TYR A C 1
ATOM 568 O O . TYR A 1 84 ? 0.911 -20.102 -31.971 1.00 39.94 84 TYR A O 1
ATOM 576 N N . ASN A 1 85 ? 0.691 -22.323 -32.040 1.00 42.56 85 ASN A N 1
ATOM 577 C CA . ASN A 1 85 ? 1.337 -22.522 -33.340 1.00 42.56 85 ASN A CA 1
ATOM 578 C C . ASN A 1 85 ? 0.552 -21.900 -34.517 1.00 42.56 85 ASN A C 1
ATOM 580 O O . ASN A 1 85 ? 1.131 -21.581 -35.556 1.00 42.56 85 ASN A O 1
ATOM 584 N N . SER A 1 86 ? -0.770 -21.757 -34.385 1.00 41.38 86 SER A N 1
ATOM 585 C CA . SER A 1 86 ? -1.661 -21.249 -35.438 1.00 41.38 86 SER A CA 1
ATOM 586 C C . SER A 1 86 ? -2.323 -19.900 -35.129 1.00 41.38 86 SER A C 1
ATOM 588 O O . SER A 1 86 ? -2.693 -19.202 -36.062 1.00 41.38 86 SER A O 1
ATOM 590 N N . GLN A 1 87 ? -2.355 -19.425 -33.883 1.00 41.28 87 GLN A N 1
ATOM 591 C CA . GLN A 1 87 ? -2.694 -18.034 -33.553 1.00 41.28 87 GLN A CA 1
ATOM 592 C C . GLN A 1 87 ? -1.536 -17.079 -33.864 1.00 41.28 87 GLN A C 1
ATOM 594 O O . GLN A 1 87 ? -1.789 -15.972 -34.332 1.00 41.28 87 GLN A O 1
ATOM 599 N N . GLY A 1 88 ? -0.283 -17.541 -33.768 1.00 40.66 88 GLY A N 1
ATOM 600 C CA . GLY A 1 88 ? 0.877 -16.804 -34.282 1.00 40.66 88 GLY A CA 1
ATOM 601 C C . GLY A 1 88 ? 0.898 -16.637 -35.811 1.00 40.66 88 GLY A C 1
ATOM 602 O O . GLY A 1 88 ? 1.632 -15.795 -36.319 1.00 40.66 88 GLY A O 1
ATOM 603 N N . THR A 1 89 ? 0.096 -17.411 -36.560 1.00 40.28 89 THR A N 1
ATOM 604 C CA . THR A 1 89 ? 0.069 -17.377 -38.038 1.00 40.28 89 THR A CA 1
ATOM 605 C C . THR A 1 89 ? -1.287 -17.024 -38.662 1.00 40.28 89 THR A C 1
ATOM 607 O O . THR A 1 89 ? -1.308 -16.601 -39.815 1.00 40.28 89 THR A O 1
ATOM 610 N N . ILE A 1 90 ? -2.409 -17.137 -37.941 1.00 43.41 90 ILE A N 1
ATOM 611 C CA . ILE A 1 90 ? -3.762 -16.856 -38.471 1.00 43.41 90 ILE A CA 1
ATOM 612 C C . ILE A 1 90 ? -4.305 -15.497 -37.992 1.00 43.41 90 ILE A C 1
ATOM 614 O O . ILE A 1 90 ? -5.172 -14.928 -38.652 1.00 43.41 90 ILE A O 1
ATOM 618 N N . LEU A 1 91 ? -3.762 -14.924 -36.912 1.00 42.75 91 LEU A N 1
ATOM 619 C CA . LEU A 1 91 ? -4.151 -13.608 -36.387 1.00 42.75 91 LEU A CA 1
ATOM 620 C C . LEU A 1 91 ? -2.921 -12.716 -36.164 1.00 42.75 91 LEU A C 1
ATOM 622 O O . LEU A 1 91 ? -2.643 -12.261 -35.062 1.00 42.75 91 LEU A O 1
ATOM 626 N N . SER A 1 92 ? -2.171 -12.452 -37.231 1.00 38.25 92 SER A N 1
ATOM 627 C CA . SER A 1 92 ? -1.259 -11.305 -37.268 1.00 38.25 92 SER A CA 1
ATOM 628 C C . SER A 1 92 ? -1.973 -10.187 -38.043 1.00 38.25 92 SER A C 1
ATOM 630 O O . SER A 1 92 ? -2.319 -10.433 -39.201 1.00 38.25 92 SER A O 1
ATOM 632 N N . PRO A 1 93 ? -2.268 -9.005 -37.466 1.00 40.03 93 PRO A N 1
ATOM 633 C CA . PRO A 1 93 ? -1.618 -8.387 -36.316 1.00 40.03 93 PRO A CA 1
ATOM 634 C C . PRO A 1 93 ? -2.603 -8.029 -35.191 1.00 40.03 93 PRO A C 1
ATOM 636 O O . PRO A 1 93 ? -3.675 -7.489 -35.439 1.00 40.03 93 PRO A O 1
ATOM 639 N N . LEU A 1 94 ? -2.212 -8.301 -33.955 1.00 44.84 94 LEU A N 1
ATOM 640 C CA . LEU A 1 94 ? -2.218 -7.393 -32.805 1.00 44.84 94 LEU A CA 1
ATOM 641 C C . LEU A 1 94 ? -1.802 -8.298 -31.645 1.00 44.84 94 LEU A C 1
ATOM 643 O O . LEU A 1 94 ? -2.524 -9.237 -31.310 1.00 44.84 94 LEU A O 1
ATOM 647 N N . GLY A 1 95 ? -0.617 -8.069 -31.070 1.00 53.03 95 GLY A N 1
ATOM 648 C CA . GLY A 1 95 ? -0.343 -8.604 -29.737 1.00 53.03 95 GLY A CA 1
ATOM 649 C C . GLY A 1 95 ? -1.525 -8.241 -28.842 1.00 53.03 95 GLY A C 1
ATOM 650 O O . GLY A 1 95 ? -2.153 -7.200 -29.061 1.00 53.03 95 GLY A O 1
ATOM 651 N N . LEU A 1 96 ? -1.909 -9.115 -27.912 1.00 63.53 96 LEU A N 1
ATOM 652 C CA . LEU A 1 96 ? -2.931 -8.710 -26.959 1.00 63.53 96 LEU A CA 1
ATOM 653 C C . LEU A 1 96 ? -2.407 -7.451 -26.264 1.00 63.53 96 LEU A C 1
ATOM 655 O O . LEU A 1 96 ? -1.363 -7.484 -25.628 1.00 63.53 96 LEU A O 1
ATOM 659 N N . GLN A 1 97 ? -3.109 -6.341 -26.440 1.00 74.88 97 GLN A N 1
ATOM 660 C CA . GLN A 1 97 ? -2.745 -5.082 -25.816 1.00 74.88 97 GLN A CA 1
ATOM 661 C C . GLN A 1 97 ? -3.264 -5.087 -24.383 1.00 74.88 97 GLN A C 1
ATOM 663 O O . GLN A 1 97 ? -4.369 -5.563 -24.090 1.00 74.88 97 GLN A O 1
ATOM 668 N N . SER A 1 98 ? -2.446 -4.594 -23.466 1.00 74.75 98 SER A N 1
ATOM 669 C CA . SER A 1 98 ? -2.885 -4.151 -22.154 1.00 74.75 98 SER A CA 1
ATOM 670 C C . SER A 1 98 ? -3.863 -2.990 -22.317 1.00 74.75 98 SER A C 1
ATOM 672 O O . SER A 1 98 ? -3.858 -2.262 -23.313 1.00 74.75 98 SER A O 1
ATOM 674 N N . ASP A 1 99 ? -4.687 -2.764 -21.301 1.00 78.88 99 ASP A N 1
ATOM 675 C CA . ASP A 1 99 ? -5.635 -1.649 -21.324 1.00 78.88 99 ASP A CA 1
ATOM 676 C C . ASP A 1 99 ? -4.948 -0.270 -21.258 1.00 78.88 99 ASP A C 1
ATOM 678 O O . ASP A 1 99 ? -5.611 0.752 -21.415 1.00 78.88 99 ASP A O 1
ATOM 682 N N . CYS A 1 100 ? -3.632 -0.233 -21.031 1.00 80.88 100 CYS A N 1
ATOM 683 C CA . CYS A 1 100 ? -2.836 0.988 -20.977 1.00 80.88 100 CYS A CA 1
ATOM 684 C C . CYS A 1 100 ? -2.156 1.305 -22.315 1.00 80.88 100 CYS A C 1
ATOM 686 O O . CYS A 1 100 ? -1.523 2.357 -22.419 1.00 80.88 100 CYS A O 1
ATOM 688 N N . TYR A 1 101 ? -2.327 0.453 -23.336 1.00 84.06 101 TYR A N 1
ATOM 689 C CA . TYR A 1 101 ? -1.829 0.702 -24.684 1.00 84.06 101 TYR A CA 1
ATOM 690 C C . TYR A 1 101 ? -2.300 2.059 -25.222 1.00 84.06 101 TYR A C 1
ATOM 692 O O . TYR A 1 101 ? -3.477 2.428 -25.166 1.00 84.06 101 TYR A O 1
ATOM 700 N N . GLN A 1 102 ? -1.367 2.786 -25.820 1.00 83.69 102 GLN A N 1
ATOM 701 C CA . GLN A 1 102 ? -1.554 4.096 -26.418 1.00 83.69 102 GLN A CA 1
ATOM 702 C C . GLN A 1 102 ? -1.288 3.994 -27.915 1.00 83.69 102 GLN A C 1
ATOM 704 O O . GLN A 1 102 ? -0.169 3.754 -28.349 1.00 83.69 102 GLN A O 1
ATOM 709 N N . SER A 1 103 ? -2.289 4.250 -28.755 1.00 84.81 103 SER A N 1
ATOM 710 C CA . SER A 1 103 ? -2.082 4.230 -30.213 1.00 84.81 103 SER A CA 1
ATOM 711 C C . SER A 1 103 ? -1.056 5.263 -30.695 1.00 84.81 103 SER A C 1
ATOM 713 O O . SER A 1 103 ? -0.423 5.063 -31.726 1.00 84.81 103 SER A O 1
ATOM 715 N N . ASP A 1 104 ? -0.913 6.361 -29.954 1.00 85.56 104 ASP A N 1
ATOM 716 C CA . ASP A 1 104 ? 0.016 7.457 -30.227 1.00 85.56 104 ASP A CA 1
ATOM 717 C C . ASP A 1 104 ? 0.692 7.881 -28.908 1.00 85.56 104 ASP A C 1
ATOM 719 O O . ASP A 1 104 ? 0.216 8.805 -28.234 1.00 85.56 104 ASP A O 1
ATOM 723 N N . PRO A 1 105 ? 1.718 7.132 -28.457 1.00 82.69 105 PRO A N 1
ATOM 724 C CA . PRO A 1 105 ? 2.413 7.411 -27.210 1.00 82.69 105 PRO A CA 1
ATOM 725 C C . PRO A 1 105 ? 3.129 8.753 -27.315 1.00 82.69 105 PRO A C 1
ATOM 727 O O . PRO A 1 105 ? 3.882 9.025 -28.254 1.00 82.69 105 PRO A O 1
ATOM 730 N N . ARG A 1 106 ? 2.909 9.616 -26.324 1.00 82.62 106 ARG A N 1
ATOM 731 C CA . ARG A 1 106 ? 3.627 10.890 -26.267 1.00 82.62 106 ARG A CA 1
ATOM 732 C C . ARG A 1 106 ? 5.098 10.626 -25.938 1.00 82.62 106 ARG A C 1
ATOM 734 O O . ARG A 1 106 ? 5.363 9.789 -25.076 1.00 82.62 106 ARG A O 1
ATOM 741 N N . PRO A 1 107 ? 6.045 11.356 -26.556 1.00 84.38 107 PRO A N 1
ATOM 742 C CA . PRO A 1 107 ? 7.423 11.321 -26.101 1.00 84.38 107 PRO A CA 1
ATOM 743 C C . PRO A 1 107 ? 7.514 11.727 -24.624 1.00 84.38 107 PRO A C 1
ATOM 745 O O . PRO A 1 107 ? 6.795 12.631 -24.186 1.00 84.38 107 PRO A O 1
ATOM 748 N N . ASP A 1 108 ? 8.417 11.095 -23.881 1.00 83.56 108 ASP A N 1
ATOM 749 C CA . ASP A 1 108 ? 8.793 11.530 -22.540 1.00 83.56 108 ASP A CA 1
ATOM 750 C C . ASP A 1 108 ? 9.467 12.917 -22.571 1.00 83.56 108 ASP A C 1
ATOM 752 O O . ASP A 1 108 ? 9.697 13.518 -23.629 1.00 83.56 108 ASP A O 1
ATOM 756 N N . VAL A 1 109 ? 9.814 13.450 -21.397 1.00 86.56 109 VAL A N 1
ATOM 757 C CA . VAL A 1 109 ? 10.423 14.788 -21.284 1.00 86.56 109 VAL A CA 1
ATOM 758 C C . VAL A 1 109 ? 11.795 14.908 -21.968 1.00 86.56 109 VAL A C 1
ATOM 760 O O . VAL A 1 109 ? 12.255 16.021 -22.214 1.00 86.56 109 VAL A O 1
ATOM 763 N N . ASN A 1 110 ? 12.437 13.784 -22.299 1.00 87.94 110 ASN A N 1
ATOM 764 C CA . ASN A 1 110 ? 13.712 13.697 -23.013 1.00 87.94 110 ASN A CA 1
ATOM 765 C C . ASN A 1 110 ? 13.518 13.333 -24.502 1.00 87.94 110 ASN A C 1
ATOM 767 O O . ASN A 1 110 ? 14.480 13.117 -25.253 1.00 87.94 110 ASN A O 1
ATOM 771 N N . GLY A 1 111 ? 12.268 13.301 -24.970 1.00 86.25 111 GLY A N 1
ATOM 772 C CA . GLY A 1 111 ? 11.888 13.027 -26.349 1.00 86.25 111 GLY A CA 1
ATOM 773 C C . GLY A 1 111 ? 12.040 11.561 -26.749 1.00 86.25 111 GLY A C 1
ATOM 774 O O . GLY A 1 111 ? 12.297 11.298 -27.925 1.00 86.25 111 GLY A O 1
ATOM 775 N N . GLN A 1 112 ? 11.992 10.622 -25.805 1.00 85.19 112 GLN A N 1
ATOM 776 C CA . GLN A 1 112 ? 11.891 9.194 -26.091 1.00 85.19 112 GLN A CA 1
ATOM 777 C C . GLN A 1 112 ? 10.430 8.809 -26.247 1.00 85.19 112 GLN A C 1
ATOM 779 O O . GLN A 1 112 ? 9.619 9.065 -25.366 1.00 85.19 112 GLN A O 1
ATOM 784 N N . VAL A 1 113 ? 10.105 8.163 -27.359 1.00 84.00 113 VAL A N 1
ATOM 785 C CA . VAL A 1 113 ? 8.800 7.532 -27.536 1.00 84.00 113 VAL A CA 1
ATOM 786 C C . VAL A 1 113 ? 8.944 6.075 -27.154 1.00 84.00 113 VAL A C 1
ATOM 788 O O . VAL A 1 113 ? 9.846 5.391 -27.640 1.00 84.00 113 VAL A O 1
ATOM 791 N N . ASP A 1 114 ? 8.070 5.612 -26.275 1.00 77.44 114 ASP A N 1
ATOM 792 C CA . ASP A 1 114 ? 8.008 4.203 -25.945 1.00 77.44 114 ASP A CA 1
ATOM 793 C C . ASP A 1 114 ? 7.583 3.393 -27.178 1.00 77.44 114 ASP A C 1
ATOM 795 O O . ASP A 1 114 ? 6.466 3.535 -27.681 1.00 77.44 114 ASP A O 1
ATOM 799 N N . ALA A 1 115 ? 8.497 2.558 -27.675 1.00 77.38 115 ALA A N 1
ATOM 800 C CA . ALA A 1 115 ? 8.271 1.720 -28.849 1.00 77.38 115 ALA A CA 1
ATOM 801 C C . ALA A 1 115 ? 7.197 0.653 -28.601 1.00 77.38 115 ALA A C 1
ATOM 803 O O . ALA A 1 115 ? 6.624 0.126 -29.552 1.00 77.38 115 ALA A O 1
ATOM 804 N N . GLU A 1 116 ? 6.909 0.364 -27.334 1.00 75.25 116 GLU A N 1
ATOM 805 C CA . GLU A 1 116 ? 5.856 -0.549 -26.915 1.00 75.25 116 GLU A CA 1
ATOM 806 C C . GLU A 1 116 ? 4.545 0.188 -26.667 1.00 75.25 116 GLU A C 1
ATOM 808 O O . GLU A 1 116 ? 3.590 -0.432 -26.240 1.00 75.25 116 GLU A O 1
ATOM 813 N N . HIS A 1 117 ? 4.436 1.484 -26.991 1.00 79.19 117 HIS A N 1
ATOM 814 C CA . HIS A 1 117 ? 3.164 2.205 -26.951 1.00 79.19 117 HIS A CA 1
ATOM 815 C C . HIS A 1 117 ? 2.508 2.241 -25.558 1.00 79.19 117 HIS A C 1
ATOM 817 O O . HIS A 1 117 ? 1.287 2.294 -25.446 1.00 79.19 117 HIS A O 1
ATOM 823 N N . GLY A 1 118 ? 3.286 2.220 -24.476 1.00 73.69 118 GLY A N 1
ATOM 824 C CA . GLY A 1 118 ? 2.749 2.131 -23.118 1.00 73.69 118 GLY A CA 1
ATOM 825 C C . GLY A 1 118 ? 2.097 0.782 -22.816 1.00 73.69 118 GLY A C 1
ATOM 826 O O . GLY A 1 118 ? 1.330 0.684 -21.856 1.00 73.69 118 GLY A O 1
ATOM 827 N N . ASP A 1 119 ? 2.363 -0.237 -23.638 1.00 75.62 119 ASP A N 1
ATOM 828 C CA . ASP A 1 119 ? 1.789 -1.574 -23.535 1.00 75.62 119 ASP A CA 1
ATOM 829 C C . ASP A 1 119 ? 2.485 -2.405 -22.455 1.00 75.62 119 ASP A C 1
ATOM 831 O O . ASP A 1 119 ? 3.145 -3.413 -22.704 1.00 75.62 119 ASP A O 1
ATOM 835 N N . HIS A 1 120 ? 2.348 -1.910 -21.233 1.00 76.94 120 HIS A N 1
ATOM 836 C CA . HIS A 1 120 ? 3.018 -2.380 -20.032 1.00 76.94 120 HIS A CA 1
ATOM 837 C C . HIS A 1 120 ? 2.011 -3.009 -19.067 1.00 76.94 120 HIS A C 1
ATOM 839 O O . HIS A 1 120 ? 0.803 -3.068 -19.314 1.00 76.94 120 HIS A O 1
ATOM 845 N N . SER A 1 121 ? 2.507 -3.447 -17.912 1.00 79.38 121 SER A N 1
ATOM 846 C CA . SER A 1 121 ? 1.684 -3.765 -16.744 1.00 79.38 121 SER A CA 1
ATOM 847 C C . SER A 1 121 ? 0.684 -2.632 -16.457 1.00 79.38 121 SER A C 1
ATOM 849 O O . SER A 1 121 ? 1.049 -1.541 -16.025 1.00 79.38 121 SER A O 1
ATOM 851 N N . CYS A 1 122 ? -0.598 -2.897 -16.698 1.00 82.06 122 CYS A N 1
ATOM 852 C CA . CYS A 1 122 ? -1.682 -1.939 -16.564 1.00 82.06 122 CYS A CA 1
ATOM 853 C C . CYS A 1 122 ? -2.623 -2.228 -15.382 1.00 82.06 122 CYS A C 1
ATOM 855 O O . CYS A 1 122 ? -3.182 -3.323 -15.257 1.00 82.06 122 CYS A O 1
ATOM 857 N N . PHE A 1 123 ? -2.828 -1.206 -14.551 1.00 86.81 123 PHE A N 1
ATOM 858 C CA . PHE A 1 123 ? -3.700 -1.197 -13.379 1.00 86.81 123 PHE A CA 1
ATOM 859 C C . PHE A 1 123 ? -4.867 -0.244 -13.625 1.00 86.81 123 PHE A C 1
ATOM 861 O O . PHE A 1 123 ? -4.668 0.957 -13.795 1.00 86.81 123 PHE A O 1
ATOM 868 N N . GLN A 1 124 ? -6.086 -0.773 -13.681 1.00 84.94 124 GLN A N 1
ATOM 869 C CA . GLN A 1 124 ? -7.274 0.012 -14.016 1.00 84.94 124 GLN A CA 1
ATOM 870 C C . GLN A 1 124 ? -8.379 -0.176 -12.987 1.00 84.94 124 GLN A C 1
ATOM 872 O O . GLN A 1 124 ? -8.496 -1.215 -12.337 1.00 84.94 124 GLN A O 1
ATOM 877 N N . GLY A 1 125 ? -9.238 0.831 -12.872 1.00 83.69 125 GLY A N 1
ATOM 878 C CA . GLY A 1 125 ? -10.470 0.707 -12.111 1.00 83.69 125 GLY A CA 1
ATOM 879 C C . GLY A 1 125 ? -11.597 0.015 -12.879 1.00 83.69 125 GLY A C 1
ATOM 880 O O . GLY A 1 125 ? -11.506 -0.268 -14.068 1.00 83.69 125 GLY A O 1
ATOM 881 N N . SER A 1 126 ? -12.703 -0.231 -12.178 1.00 84.56 126 SER A N 1
ATOM 882 C CA . SER A 1 126 ? -14.000 -0.554 -12.775 1.00 84.56 126 SER A CA 1
ATOM 883 C C . SER A 1 126 ? -14.437 0.490 -13.805 1.00 84.56 126 SER A C 1
ATOM 885 O O . SER A 1 126 ? -14.347 1.693 -13.547 1.00 84.56 126 SER A O 1
ATOM 887 N N . ASN A 1 127 ? -15.038 0.017 -14.899 1.00 85.25 127 ASN A N 1
ATOM 888 C CA . ASN A 1 127 ? -15.718 0.857 -15.890 1.00 85.25 127 ASN A CA 1
ATOM 889 C C . ASN A 1 127 ? -17.158 1.214 -15.473 1.00 85.25 127 ASN A C 1
ATOM 891 O O . ASN A 1 127 ? -17.862 1.911 -16.204 1.00 85.25 127 ASN A O 1
ATOM 895 N N . SER A 1 128 ? -17.623 0.737 -14.312 1.00 83.88 128 SER A N 1
ATOM 896 C CA . SER A 1 128 ? -18.923 1.129 -13.766 1.00 83.88 128 SER A CA 1
ATOM 897 C C . SER A 1 128 ? -18.862 2.548 -13.183 1.00 83.88 128 SER A C 1
ATOM 899 O O . SER A 1 128 ? -18.043 2.799 -12.296 1.00 83.88 128 SER A O 1
ATOM 901 N N . PRO A 1 129 ? -19.754 3.471 -13.598 1.00 78.88 129 PRO A N 1
ATOM 902 C CA . PRO A 1 129 ? -19.802 4.829 -13.052 1.00 78.88 129 PRO A CA 1
ATOM 903 C C . PRO A 1 129 ? -20.352 4.880 -11.618 1.00 78.88 129 PRO A C 1
ATOM 905 O O . PRO A 1 129 ? -20.175 5.878 -10.924 1.00 78.88 129 PRO A O 1
ATOM 908 N N . VAL A 1 130 ? -21.038 3.821 -11.177 1.00 80.50 130 VAL A N 1
ATOM 909 C CA . VAL A 1 130 ? -21.563 3.672 -9.817 1.00 80.50 130 VAL A CA 1
ATOM 910 C C . VAL A 1 130 ? -20.940 2.426 -9.2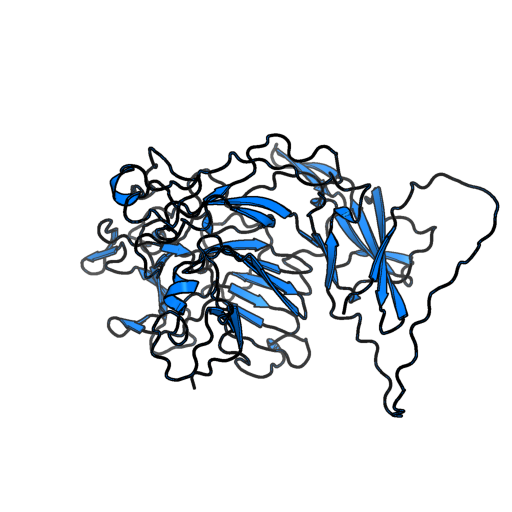07 1.00 80.50 130 VAL A C 1
ATOM 912 O O . VAL A 1 130 ? -21.106 1.328 -9.739 1.00 80.50 130 VAL A O 1
ATOM 915 N N . ARG A 1 131 ? -20.223 2.613 -8.099 1.00 85.38 131 ARG A N 1
ATOM 916 C CA . ARG A 1 131 ? -19.525 1.538 -7.376 1.00 85.38 131 ARG A CA 1
ATOM 917 C C . ARG A 1 131 ? -20.187 1.181 -6.057 1.00 85.38 131 ARG A C 1
ATOM 919 O O . ARG A 1 131 ? -20.146 0.033 -5.642 1.00 85.38 131 ARG A O 1
ATOM 926 N N . THR A 1 132 ? -20.858 2.143 -5.437 1.00 88.38 132 THR A N 1
ATOM 927 C CA . THR A 1 132 ? -21.578 1.969 -4.178 1.00 88.38 132 THR A CA 1
ATOM 928 C C . THR A 1 132 ? -22.927 2.663 -4.252 1.00 88.38 132 THR A C 1
ATOM 930 O O . THR A 1 132 ? -23.093 3.671 -4.944 1.00 88.38 132 THR A O 1
ATOM 933 N N . VAL A 1 133 ? -23.920 2.093 -3.571 1.00 79.38 133 VAL A N 1
ATOM 934 C CA . VAL A 1 133 ? -25.315 2.563 -3.636 1.00 79.38 133 VAL A CA 1
ATOM 935 C C . VAL A 1 133 ? -25.787 3.210 -2.339 1.00 79.38 133 VAL A C 1
ATOM 937 O O . VAL A 1 133 ? -26.707 4.027 -2.366 1.00 79.38 133 VAL A O 1
ATOM 940 N N . LEU A 1 134 ? -25.164 2.876 -1.207 1.00 87.00 134 LEU A N 1
ATOM 941 C CA . LEU A 1 134 ? -25.464 3.490 0.081 1.00 87.00 134 LEU A CA 1
ATOM 942 C C . LEU A 1 134 ? -24.479 4.621 0.364 1.00 87.00 134 LEU A C 1
ATOM 944 O O . LEU A 1 134 ? -23.345 4.625 -0.113 1.00 87.00 134 LEU A O 1
ATOM 948 N N . LYS A 1 135 ? -24.916 5.583 1.175 1.00 88.50 135 LYS A N 1
ATOM 949 C CA . LYS A 1 135 ? -24.038 6.607 1.734 1.00 88.50 135 LYS A CA 1
ATOM 950 C C . LYS A 1 135 ? -23.550 6.134 3.101 1.00 88.50 135 LYS A C 1
ATOM 952 O O . LYS A 1 135 ? -24.328 6.158 4.052 1.00 88.50 135 LYS A O 1
ATOM 957 N N . GLY A 1 136 ? -22.293 5.716 3.170 1.00 91.38 136 GLY A N 1
ATOM 958 C CA . GLY A 1 136 ? -21.625 5.349 4.407 1.00 91.38 136 GLY A CA 1
ATOM 959 C C . GLY A 1 136 ? -21.040 6.548 5.155 1.00 91.38 136 GLY A C 1
ATOM 960 O O . GLY A 1 136 ? -21.303 7.714 4.835 1.00 91.38 136 GLY A O 1
ATOM 961 N N . VAL A 1 137 ? -20.222 6.245 6.157 1.00 95.88 137 VAL A N 1
ATOM 962 C CA . VAL A 1 137 ? -19.398 7.223 6.879 1.00 95.88 137 VAL A CA 1
ATOM 963 C C . VAL A 1 137 ? -18.104 7.492 6.106 1.00 95.88 137 VAL A C 1
ATOM 965 O O . VAL A 1 137 ? -17.563 6.568 5.500 1.00 95.88 137 VAL A O 1
ATOM 968 N N . PRO A 1 138 ? -17.573 8.727 6.085 1.00 95.75 138 PRO A N 1
ATOM 969 C CA . PRO A 1 138 ? -16.275 8.991 5.465 1.00 95.75 138 PRO A CA 1
ATOM 970 C C . PRO A 1 138 ? -15.183 8.177 6.166 1.00 95.75 138 PRO A C 1
ATOM 972 O O . PRO A 1 138 ? -15.035 8.297 7.383 1.00 95.75 138 PRO A O 1
ATOM 975 N N . ALA A 1 139 ? -14.412 7.375 5.429 1.00 94.88 139 ALA A N 1
ATOM 976 C CA . ALA A 1 139 ? -13.397 6.496 6.020 1.00 94.88 139 ALA A CA 1
ATOM 977 C C . ALA A 1 139 ? -12.382 7.285 6.867 1.00 94.88 139 ALA A C 1
ATOM 979 O O . ALA A 1 139 ? -12.075 6.897 7.994 1.00 94.88 139 ALA A O 1
ATOM 980 N N . GLN A 1 140 ? -11.970 8.472 6.396 1.00 93.44 140 GLN A N 1
ATOM 981 C CA . GLN A 1 140 ? -11.039 9.347 7.115 1.00 93.44 140 GLN A CA 1
ATOM 982 C C . GLN A 1 140 ? -11.578 9.905 8.443 1.00 93.44 140 GLN A C 1
ATOM 984 O O . GLN A 1 140 ? -10.815 10.468 9.219 1.00 93.44 140 GLN A O 1
ATOM 989 N N . SER A 1 141 ? -12.885 9.804 8.702 1.00 96.88 141 SER A N 1
ATOM 990 C CA . SER A 1 141 ? -13.509 10.291 9.940 1.00 96.88 141 SER A CA 1
ATOM 991 C C . SER A 1 141 ? -13.424 9.298 11.101 1.00 96.88 141 SER A C 1
ATOM 993 O O . SER A 1 141 ? -13.749 9.657 12.235 1.00 96.88 141 SER A O 1
ATOM 995 N N . LEU A 1 142 ? -13.020 8.056 10.825 1.00 98.06 142 LEU A N 1
ATOM 996 C CA . LEU A 1 142 ? -13.051 6.968 11.790 1.00 98.06 142 LEU A CA 1
ATOM 997 C C . LEU A 1 142 ? -11.792 6.940 12.651 1.00 98.06 142 LEU A C 1
ATOM 999 O O . LEU A 1 142 ? -10.667 7.016 12.164 1.00 98.06 142 LEU A O 1
ATOM 1003 N N . LEU A 1 143 ? -12.002 6.787 13.954 1.00 98.50 143 LEU A N 1
ATOM 1004 C CA . LEU A 1 143 ? -10.966 6.819 14.977 1.00 98.50 143 LEU A CA 1
ATOM 1005 C C . LEU A 1 143 ? -11.150 5.663 15.962 1.00 98.50 143 LEU A C 1
ATOM 1007 O O . LEU A 1 143 ? -12.276 5.304 16.312 1.00 98.50 143 LEU A O 1
ATOM 1011 N N . GLY A 1 144 ? -10.048 5.124 16.478 1.00 98.19 144 GLY A N 1
ATOM 1012 C CA . GLY A 1 144 ? -10.069 4.105 17.525 1.00 98.19 144 GLY A CA 1
ATOM 1013 C C . GLY A 1 144 ? -9.907 4.708 18.915 1.00 98.19 144 GLY A C 1
ATOM 1014 O O . GLY A 1 144 ? -9.049 5.560 19.147 1.00 98.19 144 GLY A O 1
ATOM 1015 N N . TYR A 1 145 ? -10.691 4.214 19.870 1.00 98.69 145 TYR A N 1
ATOM 1016 C CA . TYR A 1 145 ? -10.634 4.615 21.272 1.00 98.69 145 TYR A CA 1
ATOM 1017 C C . TYR A 1 145 ? -10.676 3.421 22.224 1.00 98.69 145 TYR A C 1
ATOM 1019 O O . TYR A 1 145 ? -11.316 2.399 21.967 1.00 98.69 145 TYR A O 1
ATOM 1027 N N . ARG A 1 146 ? -10.087 3.609 23.405 1.00 98.06 146 ARG A N 1
ATOM 1028 C CA . ARG A 1 146 ? -10.330 2.783 24.592 1.00 98.06 146 ARG A CA 1
ATOM 1029 C C . ARG A 1 146 ? -10.951 3.618 25.701 1.00 98.06 146 ARG A C 1
ATOM 1031 O O . ARG A 1 146 ? -10.700 4.819 25.802 1.00 98.06 146 ARG A O 1
ATOM 1038 N N . TRP A 1 147 ? -11.712 2.973 26.578 1.00 98.06 147 TRP A N 1
ATOM 1039 C CA . TRP A 1 147 ? -12.119 3.592 27.835 1.00 98.06 147 TRP A CA 1
ATOM 1040 C C . TRP A 1 147 ? -10.995 3.485 28.867 1.00 98.06 147 TRP A C 1
ATOM 1042 O O . TRP A 1 147 ? -10.476 2.392 29.123 1.00 98.06 147 TRP A O 1
ATOM 1052 N N . ASP A 1 148 ? -10.635 4.611 29.479 1.00 96.25 148 ASP A N 1
ATOM 1053 C CA . ASP A 1 148 ? -9.741 4.652 30.627 1.00 96.25 148 ASP A CA 1
ATOM 1054 C C . ASP A 1 148 ? -10.544 4.899 31.915 1.00 96.25 148 ASP A C 1
ATOM 1056 O O . ASP A 1 148 ? -11.015 6.014 32.156 1.00 96.25 148 ASP A O 1
ATOM 1060 N N . PRO A 1 149 ? -10.711 3.882 32.781 1.00 94.62 149 PRO A N 1
ATOM 1061 C CA . PRO A 1 149 ? -11.485 4.035 34.007 1.00 94.62 149 PRO A CA 1
ATOM 1062 C C . PRO A 1 149 ? -10.801 4.944 35.035 1.00 94.62 149 PRO A C 1
ATOM 1064 O O . PRO A 1 149 ? -11.475 5.431 35.940 1.00 94.62 149 PRO A O 1
ATOM 1067 N N . LYS A 1 150 ? -9.487 5.191 34.924 1.00 94.75 150 LYS A N 1
ATOM 1068 C CA . LYS A 1 150 ? -8.761 6.049 35.873 1.00 94.75 150 LYS A CA 1
ATOM 1069 C C . LYS A 1 150 ? -9.088 7.517 35.650 1.00 94.75 150 LYS A C 1
ATOM 1071 O O . LYS A 1 150 ? -9.255 8.258 36.610 1.00 94.75 150 LYS A O 1
ATOM 1076 N N . THR A 1 151 ? -9.183 7.921 34.389 1.00 95.12 151 THR A N 1
ATOM 1077 C CA . THR A 1 151 ? -9.546 9.289 34.000 1.00 95.12 151 THR A CA 1
ATOM 1078 C C . THR A 1 151 ? -11.032 9.429 33.689 1.00 95.12 151 THR A C 1
ATOM 1080 O O . THR A 1 151 ? -11.500 10.544 33.490 1.00 95.12 151 THR A O 1
ATOM 1083 N N . SER A 1 152 ? -11.777 8.316 33.679 1.00 95.50 152 SER A N 1
ATOM 1084 C CA . SER A 1 152 ? -13.189 8.260 33.286 1.00 95.50 152 SER A CA 1
ATOM 1085 C C . SER A 1 152 ? -13.430 8.931 31.932 1.00 95.50 152 SER A C 1
ATOM 1087 O O . SER A 1 152 ? -14.346 9.738 31.774 1.00 95.50 152 SER A O 1
ATOM 1089 N N . SER A 1 153 ? -12.574 8.617 30.960 1.00 96.88 153 SER A N 1
ATOM 1090 C CA . SER A 1 153 ? -12.606 9.232 29.637 1.00 96.88 153 SER A CA 1
ATOM 1091 C C . SER A 1 153 ? -12.217 8.252 28.535 1.00 96.88 153 SER A C 1
ATOM 1093 O O . SER A 1 153 ? -11.531 7.252 28.763 1.00 96.88 153 SER A O 1
ATOM 1095 N N . PHE A 1 154 ? -12.649 8.560 27.313 1.00 98.50 154 PHE A N 1
ATOM 1096 C CA . PHE A 1 154 ? -12.141 7.900 26.118 1.00 98.50 154 PHE A CA 1
ATOM 1097 C C . PHE A 1 154 ? -10.766 8.461 25.751 1.00 98.50 154 PHE A C 1
ATOM 1099 O O . PHE A 1 154 ? -10.553 9.674 25.761 1.00 98.50 154 PHE A O 1
ATOM 1106 N N . VAL A 1 155 ? -9.844 7.568 25.408 1.00 98.06 155 VAL A N 1
ATOM 1107 C CA . VAL A 1 155 ? -8.481 7.891 24.975 1.00 98.06 155 VAL A CA 1
ATOM 1108 C C . VAL A 1 155 ? -8.261 7.251 23.612 1.00 98.06 155 VAL A C 1
ATOM 1110 O O . VAL A 1 155 ? -8.571 6.070 23.448 1.00 98.06 155 VAL A O 1
ATOM 1113 N N . GLN A 1 156 ? -7.766 8.027 22.643 1.00 98.44 156 GLN A N 1
ATOM 1114 C CA . GLN A 1 156 ? -7.449 7.491 21.320 1.00 98.44 156 GLN A CA 1
ATOM 1115 C C . GLN A 1 156 ? -6.377 6.401 21.421 1.00 98.44 156 GLN A C 1
ATOM 1117 O O . GLN A 1 156 ? -5.488 6.473 22.273 1.00 98.44 156 GLN A O 1
ATOM 1122 N N . ILE A 1 157 ? -6.466 5.409 20.544 1.00 97.81 157 ILE A N 1
ATOM 1123 C CA . ILE A 1 157 ? -5.478 4.339 20.370 1.00 97.81 157 ILE A CA 1
ATOM 1124 C C . ILE A 1 157 ? -4.915 4.391 18.945 1.00 97.81 157 ILE A C 1
ATOM 1126 O O . ILE A 1 157 ? -5.553 5.002 18.082 1.00 97.81 157 ILE A O 1
ATOM 1130 N N . PRO A 1 158 ? -3.758 3.765 18.667 1.00 97.50 158 PRO A N 1
ATOM 1131 C CA . PRO A 1 158 ? -3.339 3.525 17.293 1.00 97.50 158 PRO A CA 1
ATOM 1132 C C . PRO A 1 158 ? -4.438 2.764 16.550 1.00 97.50 158 PRO A C 1
ATOM 1134 O O . PRO A 1 158 ? -4.890 1.706 16.991 1.00 97.50 158 PRO A O 1
ATOM 1137 N N . PHE A 1 159 ? -4.912 3.359 15.464 1.00 98.00 159 PHE A N 1
ATOM 1138 C CA . PHE A 1 159 ? -6.041 2.873 14.691 1.00 98.00 159 PHE A CA 1
ATOM 1139 C C . PHE A 1 159 ? -5.866 3.308 13.246 1.00 98.00 159 PHE A C 1
ATOM 1141 O O . PHE A 1 159 ? -5.442 4.435 12.989 1.00 98.00 159 PHE A O 1
ATOM 1148 N N . GLN A 1 160 ? -6.186 2.416 12.322 1.00 97.62 160 GLN A N 1
ATOM 1149 C CA . GLN A 1 160 ? -5.924 2.607 10.907 1.00 97.62 160 GLN A CA 1
ATOM 1150 C C . GLN A 1 160 ? -7.105 2.084 10.096 1.00 97.62 160 GLN A C 1
ATOM 1152 O O . GLN A 1 160 ? -7.625 1.005 10.378 1.00 97.62 160 GLN A O 1
ATOM 1157 N N . VAL A 1 161 ? -7.534 2.871 9.111 1.00 97.44 161 VAL A N 1
ATOM 1158 C CA . VAL A 1 161 ? -8.500 2.442 8.099 1.00 97.44 161 VAL A CA 1
ATOM 1159 C C . VAL A 1 161 ? -7.748 2.278 6.793 1.00 97.44 161 VAL A C 1
ATOM 1161 O O . VAL A 1 161 ? -7.206 3.240 6.252 1.00 97.44 161 VAL A O 1
ATOM 1164 N N . ASP A 1 162 ? -7.722 1.051 6.306 1.00 97.56 162 ASP A N 1
ATOM 1165 C CA . ASP A 1 162 ? -7.120 0.680 5.044 1.00 97.56 162 ASP A CA 1
ATOM 1166 C C . ASP A 1 162 ? -8.241 0.521 4.028 1.00 97.56 162 ASP A C 1
ATOM 1168 O O . ASP A 1 162 ? -8.940 -0.495 4.034 1.00 97.56 162 ASP A O 1
ATOM 1172 N N . THR A 1 163 ? -8.456 1.549 3.202 1.00 96.44 163 THR A N 1
ATOM 1173 C CA . THR A 1 163 ? -9.477 1.448 2.163 1.00 96.44 163 THR A CA 1
ATOM 1174 C C . THR A 1 163 ? -9.017 0.496 1.074 1.00 96.44 163 THR A C 1
ATOM 1176 O O . THR A 1 163 ? -7.837 0.475 0.705 1.00 96.44 163 THR A O 1
ATOM 1179 N N . MET A 1 164 ? -9.937 -0.339 0.608 1.00 95.00 164 MET A N 1
ATOM 1180 C CA . MET A 1 164 ? -9.669 -1.394 -0.358 1.00 95.00 164 MET A CA 1
ATOM 1181 C C . MET A 1 164 ? -10.740 -1.398 -1.423 1.00 95.00 164 MET A C 1
ATOM 1183 O O . MET A 1 164 ? -11.926 -1.447 -1.106 1.00 95.00 164 MET A O 1
ATOM 1187 N N . TRP A 1 165 ? -10.334 -1.447 -2.682 1.00 93.38 165 TRP A N 1
ATOM 1188 C CA . TRP A 1 165 ? -11.266 -1.472 -3.795 1.00 93.38 165 TRP A CA 1
ATOM 1189 C C . TRP A 1 165 ? -10.771 -2.359 -4.929 1.00 93.38 165 TRP A C 1
ATOM 1191 O O . TRP A 1 165 ? -9.641 -2.850 -4.961 1.00 93.38 165 TRP A O 1
ATOM 1201 N N . GLN A 1 166 ? -11.692 -2.667 -5.825 1.00 92.75 166 GLN A N 1
ATOM 1202 C CA . GLN A 1 166 ? -11.515 -3.628 -6.885 1.00 92.75 166 GLN A CA 1
ATOM 1203 C C . GLN A 1 166 ? -10.897 -2.951 -8.106 1.00 92.75 166 GLN A C 1
ATOM 1205 O O . GLN A 1 166 ? -11.486 -2.081 -8.765 1.00 92.75 166 GLN A O 1
ATOM 1210 N N . HIS A 1 167 ? -9.717 -3.443 -8.442 1.00 89.62 167 HIS A N 1
ATOM 1211 C CA . HIS A 1 167 ? -8.958 -3.092 -9.625 1.00 89.62 167 HIS A CA 1
ATOM 1212 C C . HIS A 1 167 ? -8.965 -4.238 -10.614 1.00 89.62 167 HIS A C 1
ATOM 1214 O O . HIS A 1 167 ? -9.376 -5.364 -10.309 1.00 89.62 167 HIS A O 1
ATOM 1220 N N . TYR A 1 168 ? -8.456 -3.946 -11.798 1.00 88.06 168 TYR A N 1
ATOM 1221 C CA . TYR A 1 168 ? -8.186 -4.943 -12.795 1.00 88.06 168 TYR A CA 1
ATOM 1222 C C . TYR A 1 168 ? -6.752 -4.827 -13.296 1.00 88.06 168 TYR A C 1
ATOM 1224 O O . TYR A 1 168 ? -6.326 -3.763 -13.750 1.00 88.06 168 TYR A O 1
ATOM 1232 N N . LEU A 1 169 ? -6.034 -5.941 -13.214 1.00 86.31 169 LEU A N 1
ATOM 1233 C CA . LEU A 1 169 ? -4.678 -6.091 -13.717 1.00 86.31 169 LEU A CA 1
ATOM 1234 C C . LEU A 1 169 ? -4.740 -6.622 -15.139 1.00 86.31 169 LEU A C 1
ATOM 1236 O O . LEU A 1 169 ? -5.476 -7.564 -15.425 1.00 86.31 169 LEU A O 1
ATOM 1240 N N . THR A 1 170 ? -3.975 -6.009 -16.028 1.00 80.50 170 THR A N 1
ATOM 1241 C CA . THR A 1 170 ? -3.765 -6.495 -17.393 1.00 80.50 170 THR A CA 1
ATOM 1242 C C . THR A 1 170 ? -2.301 -6.365 -17.727 1.00 80.50 170 THR A C 1
ATOM 1244 O O . THR A 1 170 ? -1.724 -5.300 -17.552 1.00 80.50 170 THR A O 1
ATOM 1247 N N . ASN A 1 171 ? -1.720 -7.431 -18.253 1.00 75.25 171 ASN A N 1
ATOM 1248 C CA . ASN A 1 171 ? -0.343 -7.439 -18.729 1.00 75.25 171 ASN A CA 1
ATOM 1249 C C . ASN A 1 171 ? -0.272 -8.228 -20.037 1.00 75.25 171 ASN A C 1
ATOM 1251 O O . ASN A 1 171 ? 0.559 -9.109 -20.207 1.00 75.25 171 ASN A O 1
ATOM 1255 N N . ASN A 1 172 ? -1.237 -7.957 -20.914 1.00 71.19 172 ASN A N 1
ATOM 1256 C CA . ASN A 1 172 ? -1.529 -8.708 -22.133 1.00 71.19 172 ASN A CA 1
ATOM 1257 C C . ASN A 1 172 ? -0.383 -8.695 -23.156 1.00 71.19 172 ASN A C 1
ATOM 1259 O O . ASN A 1 172 ? -0.232 -9.659 -23.904 1.00 71.19 172 ASN A O 1
ATOM 1263 N N . ALA A 1 173 ? 0.443 -7.647 -23.130 1.00 66.94 173 ALA A N 1
ATOM 1264 C CA . ALA A 1 173 ? 1.624 -7.509 -23.975 1.00 66.94 173 ALA A CA 1
ATOM 1265 C C . ALA A 1 173 ? 2.734 -8.507 -23.629 1.00 66.94 173 ALA A C 1
ATOM 1267 O O . ALA A 1 173 ? 3.619 -8.762 -24.448 1.00 66.94 173 ALA A O 1
ATOM 1268 N N . SER A 1 174 ? 2.695 -9.081 -22.420 1.00 68.25 174 SER A N 1
ATOM 1269 C CA . SER A 1 174 ? 3.712 -10.025 -21.989 1.00 68.25 174 SER A CA 1
ATOM 1270 C C . SER A 1 174 ? 3.694 -11.293 -22.844 1.00 68.25 174 SER A C 1
ATOM 1272 O O . SER A 1 174 ? 2.646 -11.895 -23.086 1.00 68.25 174 SER A O 1
ATOM 1274 N N . GLY A 1 175 ? 4.880 -11.784 -23.210 1.00 61.66 175 GLY A N 1
ATOM 1275 C CA . GLY A 1 175 ? 5.050 -13.085 -23.865 1.00 61.66 175 GLY A CA 1
ATOM 1276 C C . GLY A 1 175 ? 4.447 -14.270 -23.097 1.00 61.66 175 GLY A C 1
ATOM 1277 O O . GLY A 1 175 ? 4.238 -15.324 -23.689 1.00 61.66 175 GLY A O 1
ATOM 1278 N N . PHE A 1 176 ? 4.133 -14.088 -21.808 1.00 61.62 176 PHE A N 1
ATOM 1279 C CA . PHE A 1 176 ? 3.505 -15.068 -20.913 1.00 61.62 176 PHE A CA 1
ATOM 1280 C C . PHE A 1 176 ? 2.117 -14.635 -20.405 1.00 61.62 176 PHE A C 1
ATOM 1282 O O . PHE A 1 176 ? 1.555 -15.259 -19.505 1.00 61.62 176 PHE A O 1
ATOM 1289 N N . ALA A 1 177 ? 1.536 -13.572 -20.967 1.00 56.72 177 ALA A N 1
ATOM 1290 C CA . ALA A 1 177 ? 0.269 -12.992 -20.517 1.00 56.72 177 ALA A CA 1
ATOM 1291 C C . ALA A 1 177 ? -0.967 -13.874 -20.716 1.00 56.72 177 ALA A C 1
ATOM 1293 O O . ALA A 1 177 ? -2.028 -13.597 -20.153 1.00 56.72 177 ALA A O 1
ATOM 1294 N N . PHE A 1 178 ? -0.840 -14.909 -21.544 1.00 56.91 178 PHE A N 1
ATOM 1295 C CA . PHE A 1 178 ? -1.956 -15.694 -22.058 1.00 56.91 178 PHE A CA 1
ATOM 1296 C C . PHE A 1 178 ? -2.727 -16.487 -20.986 1.00 56.91 178 PHE A C 1
ATOM 1298 O O . PHE A 1 178 ? -3.802 -17.008 -21.266 1.00 56.91 178 PHE A O 1
ATOM 1305 N N . TYR A 1 179 ? -2.221 -16.549 -19.749 1.00 57.78 179 TYR A N 1
ATOM 1306 C CA . TYR A 1 179 ? -2.909 -17.179 -18.615 1.00 57.78 179 TYR A CA 1
ATOM 1307 C C . TYR A 1 179 ? -3.798 -16.237 -17.801 1.00 57.78 179 TYR A C 1
ATOM 1309 O O . TYR A 1 179 ? -4.669 -16.712 -17.075 1.00 57.78 179 TYR A O 1
ATOM 1317 N N . SER A 1 180 ? -3.568 -14.929 -17.892 1.00 60.44 180 SER A N 1
ATOM 1318 C CA . SER A 1 180 ? -4.026 -13.982 -16.871 1.00 60.44 180 SER A CA 1
ATOM 1319 C C . SER A 1 180 ? -5.056 -12.998 -17.431 1.00 60.44 180 SER A C 1
ATOM 1321 O O . SER A 1 180 ? -6.033 -12.655 -16.772 1.00 60.44 180 SER A O 1
ATOM 1323 N N . GLY A 1 181 ? -4.889 -12.574 -18.690 1.00 70.94 181 GLY A N 1
ATOM 1324 C CA . GLY A 1 181 ? -5.795 -11.612 -19.316 1.00 70.94 181 GLY A CA 1
ATOM 1325 C C . GLY A 1 181 ? -6.049 -10.389 -18.421 1.00 70.94 181 GLY A C 1
ATOM 1326 O O . GLY A 1 181 ? -5.124 -9.779 -17.873 1.00 70.94 181 GLY A O 1
ATOM 1327 N N . ALA A 1 182 ? -7.335 -10.081 -18.245 1.00 79.25 182 ALA A N 1
ATOM 1328 C CA . ALA A 1 182 ? -7.847 -9.103 -17.296 1.00 79.25 182 ALA A CA 1
ATOM 1329 C C . ALA A 1 182 ? -8.270 -9.759 -15.974 1.00 79.25 182 ALA A C 1
ATOM 1331 O O . ALA A 1 182 ? -9.387 -10.268 -15.863 1.00 79.25 182 ALA A O 1
ATOM 1332 N N . ASP A 1 183 ? -7.435 -9.639 -14.946 1.00 82.00 183 ASP A N 1
ATOM 1333 C CA . ASP A 1 183 ? -7.707 -10.205 -13.628 1.00 82.00 183 ASP A CA 1
ATOM 1334 C C . ASP A 1 183 ? -8.274 -9.180 -12.659 1.00 82.00 183 ASP A C 1
ATOM 1336 O O . ASP A 1 183 ? -7.707 -8.107 -12.457 1.00 82.00 183 ASP A O 1
ATOM 1340 N N . GLN A 1 184 ? -9.344 -9.554 -11.965 1.00 87.81 184 GLN A N 1
ATOM 1341 C CA . GLN A 1 184 ? -9.806 -8.819 -10.795 1.00 87.81 184 GLN A CA 1
ATOM 1342 C C . GLN A 1 184 ? -8.779 -8.931 -9.653 1.00 87.81 184 GLN A C 1
ATOM 1344 O O . GLN A 1 184 ? -8.375 -10.024 -9.252 1.00 87.81 184 GLN A O 1
ATOM 1349 N N . MET A 1 185 ? -8.374 -7.787 -9.100 1.00 89.81 185 MET A N 1
ATOM 1350 C CA . MET A 1 185 ? -7.566 -7.657 -7.887 1.00 89.81 185 MET A CA 1
ATOM 1351 C C . MET A 1 185 ? -8.233 -6.703 -6.890 1.00 89.81 185 MET A C 1
ATOM 1353 O O . MET A 1 185 ? -8.314 -5.506 -7.148 1.00 89.81 185 MET A O 1
ATOM 1357 N N . LEU A 1 186 ? -8.682 -7.221 -5.746 1.00 93.38 186 LEU A N 1
ATOM 1358 C CA . LEU A 1 186 ? -9.017 -6.388 -4.591 1.00 93.38 186 LEU A CA 1
ATOM 1359 C C . LEU A 1 186 ? -7.706 -5.997 -3.902 1.00 93.38 186 LEU A C 1
ATOM 1361 O O . LEU A 1 186 ? -6.970 -6.874 -3.449 1.00 93.38 186 LEU A O 1
ATOM 1365 N N . THR A 1 187 ? -7.382 -4.708 -3.853 1.00 94.69 187 THR A N 1
ATOM 1366 C CA . THR A 1 187 ? -6.179 -4.227 -3.163 1.00 94.69 187 THR A CA 1
ATOM 1367 C C . THR A 1 187 ? -6.413 -2.870 -2.511 1.00 94.69 187 THR A C 1
ATOM 1369 O O . THR A 1 187 ? -7.534 -2.368 -2.505 1.00 94.69 187 THR A O 1
ATOM 1372 N N . TYR A 1 188 ? -5.378 -2.336 -1.876 1.00 95.25 188 TYR A N 1
ATOM 1373 C CA . TYR A 1 188 ? -5.450 -1.150 -1.039 1.00 95.25 188 TYR A CA 1
ATOM 1374 C C . TYR A 1 188 ? -5.365 0.137 -1.857 1.00 95.25 188 TYR A C 1
ATOM 1376 O O . TYR A 1 188 ? -4.708 0.184 -2.892 1.00 95.25 188 TYR A O 1
ATOM 1384 N N . THR A 1 189 ? -5.941 1.212 -1.325 1.00 93.19 189 THR A N 1
ATOM 1385 C CA . THR A 1 189 ? -5.533 2.566 -1.707 1.00 93.19 189 THR A CA 1
ATOM 1386 C C . THR A 1 189 ? -4.162 2.843 -1.102 1.00 93.19 189 THR A C 1
ATOM 1388 O O . THR A 1 189 ? -4.011 2.927 0.127 1.00 93.19 189 THR A O 1
ATOM 1391 N N . PHE A 1 190 ? -3.163 2.963 -1.967 1.00 91.19 190 PHE A N 1
ATOM 1392 C CA . PHE A 1 190 ? -1.773 3.154 -1.581 1.00 91.19 190 PHE A CA 1
ATOM 1393 C C . PHE A 1 190 ? -1.438 4.627 -1.353 1.00 91.19 190 PHE A C 1
ATOM 1395 O O . PHE A 1 190 ? -2.021 5.519 -1.965 1.00 91.19 190 PHE A O 1
ATOM 1402 N N . ASP A 1 191 ? -0.464 4.864 -0.479 1.00 88.25 191 ASP A N 1
ATOM 1403 C CA . ASP A 1 191 ? 0.116 6.190 -0.265 1.00 88.25 191 ASP A CA 1
ATOM 1404 C C . ASP A 1 191 ? 1.280 6.436 -1.257 1.00 88.25 191 ASP A C 1
ATOM 1406 O O . ASP A 1 191 ? 1.651 7.573 -1.530 1.00 88.25 191 ASP A O 1
ATOM 1410 N N . TYR A 1 192 ? 1.834 5.365 -1.842 1.00 86.19 192 TYR A N 1
ATOM 1411 C CA . TYR A 1 192 ? 2.917 5.396 -2.827 1.00 86.19 192 TYR A CA 1
ATOM 1412 C C . TYR A 1 192 ? 2.744 4.286 -3.877 1.00 86.19 192 TYR A C 1
ATOM 1414 O O . TYR A 1 192 ? 2.569 3.126 -3.504 1.00 86.19 192 TYR A O 1
ATOM 1422 N N . GLU A 1 193 ? 2.817 4.626 -5.170 1.00 85.94 193 GLU A N 1
ATOM 1423 C CA . GLU A 1 193 ? 2.583 3.717 -6.310 1.00 85.94 193 GLU A CA 1
ATOM 1424 C C . GLU A 1 193 ? 3.687 3.837 -7.385 1.00 85.94 193 GLU A C 1
ATOM 1426 O O . GLU A 1 193 ? 3.471 4.405 -8.459 1.00 85.94 193 GLU A O 1
ATOM 1431 N N . PRO A 1 194 ? 4.895 3.292 -7.152 1.00 81.69 194 PRO A N 1
ATOM 1432 C CA . PRO A 1 194 ? 6.035 3.522 -8.044 1.00 81.69 194 PRO A CA 1
ATOM 1433 C C . PRO A 1 194 ? 5.886 2.902 -9.434 1.00 81.69 194 PRO A C 1
ATOM 1435 O O . PRO A 1 194 ? 6.563 3.322 -10.367 1.00 81.69 194 PRO A O 1
ATOM 1438 N N . PHE A 1 195 ? 4.975 1.945 -9.624 1.00 82.88 195 PHE A N 1
ATOM 1439 C CA . PHE A 1 195 ? 4.673 1.434 -10.962 1.00 82.88 195 PHE A CA 1
ATOM 1440 C C . PHE A 1 195 ? 4.033 2.489 -11.886 1.00 82.88 195 PHE A C 1
ATOM 1442 O O . PHE A 1 195 ? 4.101 2.340 -13.104 1.00 82.88 195 PHE A O 1
ATOM 1449 N N . LEU A 1 196 ? 3.435 3.558 -11.340 1.00 82.50 196 LEU A N 1
ATOM 1450 C CA . LEU A 1 196 ? 2.949 4.694 -12.131 1.00 82.50 196 LEU A CA 1
ATOM 1451 C C . LEU A 1 196 ? 4.092 5.581 -12.636 1.00 82.50 196 LEU A C 1
ATOM 1453 O O . LEU A 1 196 ? 3.895 6.403 -13.539 1.00 82.50 196 LEU A O 1
ATOM 1457 N N . PHE A 1 197 ? 5.290 5.438 -12.066 1.00 84.56 197 PHE A N 1
ATOM 1458 C CA . PHE A 1 197 ? 6.425 6.283 -12.386 1.00 84.56 197 PHE A CA 1
ATOM 1459 C C . PHE A 1 197 ? 7.071 5.717 -13.643 1.00 84.56 197 PHE A C 1
ATOM 1461 O O . PHE A 1 197 ? 7.934 4.840 -13.599 1.00 84.56 197 PHE A O 1
ATOM 1468 N N . THR A 1 198 ? 6.610 6.208 -14.788 1.00 82.69 198 THR A N 1
ATOM 1469 C CA . THR A 1 198 ? 7.030 5.772 -16.129 1.00 82.69 198 THR A CA 1
ATOM 1470 C C . THR A 1 198 ? 7.822 6.847 -16.886 1.00 82.69 198 THR A C 1
ATOM 1472 O O . THR A 1 198 ? 8.297 6.604 -17.994 1.00 82.69 198 THR A O 1
ATOM 1475 N N . SER A 1 199 ? 8.003 8.025 -16.279 1.00 84.25 199 SER A N 1
ATOM 1476 C CA . SER A 1 199 ? 8.759 9.164 -16.806 1.00 84.25 199 SER A CA 1
ATOM 1477 C C . SER A 1 199 ? 9.939 9.507 -15.895 1.00 84.25 199 SER A C 1
ATOM 1479 O O . SER A 1 199 ? 10.080 8.990 -14.794 1.00 84.25 199 SER A O 1
ATOM 1481 N N . ASN A 1 200 ? 10.800 10.416 -16.337 1.00 86.06 200 ASN A N 1
ATOM 1482 C CA . ASN A 1 200 ? 11.924 10.933 -15.565 1.00 86.06 200 ASN A CA 1
ATOM 1483 C C . ASN A 1 200 ? 12.034 12.459 -15.650 1.00 86.06 200 ASN A C 1
ATOM 1485 O O . ASN A 1 200 ? 11.251 13.105 -16.343 1.00 86.06 200 ASN A O 1
ATOM 1489 N N . ALA A 1 201 ? 13.019 13.028 -14.950 1.00 85.31 201 ALA A N 1
ATOM 1490 C CA . ALA A 1 201 ? 13.392 14.431 -15.095 1.00 85.31 201 ALA A CA 1
ATOM 1491 C C . ALA A 1 201 ? 14.095 14.705 -16.447 1.00 85.31 201 ALA A C 1
ATOM 1493 O O . ALA A 1 201 ? 14.683 13.790 -17.035 1.00 85.31 201 ALA A O 1
ATOM 1494 N N . PRO A 1 202 ? 14.093 15.960 -16.942 1.00 88.94 202 PRO A N 1
ATOM 1495 C CA . PRO A 1 202 ? 14.918 16.356 -18.080 1.00 88.94 202 PRO A CA 1
ATOM 1496 C C . PRO A 1 202 ? 16.409 16.131 -17.809 1.00 88.94 202 PRO A C 1
ATOM 1498 O O . PRO A 1 202 ? 16.890 16.377 -16.701 1.00 88.94 202 PRO A O 1
ATOM 1501 N N . PHE A 1 203 ? 17.149 15.698 -18.826 1.00 91.75 203 PHE A N 1
ATOM 1502 C CA . PHE A 1 203 ? 18.594 15.534 -18.733 1.00 91.75 203 PHE A CA 1
ATOM 1503 C C . PHE A 1 203 ? 19.313 16.873 -18.555 1.00 91.75 203 PHE A C 1
ATOM 1505 O O . PHE A 1 203 ? 19.114 17.811 -19.329 1.00 91.75 203 PHE A O 1
ATOM 1512 N N . ASP A 1 204 ? 20.199 16.921 -17.563 1.00 88.50 204 ASP A N 1
ATOM 1513 C CA . ASP A 1 204 ? 21.096 18.038 -17.292 1.00 88.50 204 ASP A CA 1
ATOM 1514 C C . ASP A 1 204 ? 22.545 17.523 -17.317 1.00 88.50 204 ASP A C 1
ATOM 1516 O O . ASP A 1 204 ? 22.926 16.757 -16.431 1.00 88.50 204 ASP A O 1
ATOM 1520 N N . PRO A 1 205 ? 23.386 17.936 -18.283 1.00 87.56 205 PRO A N 1
ATOM 1521 C CA . PRO A 1 205 ? 24.790 17.523 -18.336 1.00 87.56 205 PRO A CA 1
ATOM 1522 C C . PRO A 1 205 ? 25.601 17.884 -17.081 1.00 87.56 205 PRO A C 1
ATOM 1524 O O . PRO A 1 205 ? 26.619 17.253 -16.806 1.00 87.56 205 PRO A O 1
ATOM 1527 N N . SER A 1 206 ? 25.175 18.895 -16.313 1.00 85.88 206 SER A N 1
ATOM 1528 C CA . SER A 1 206 ? 25.812 19.274 -15.044 1.00 85.88 206 SER A CA 1
ATOM 1529 C C . SER A 1 206 ? 25.399 18.382 -13.868 1.00 85.88 206 SER A C 1
ATOM 1531 O O . SER A 1 206 ? 26.100 18.330 -12.857 1.00 85.88 206 SER A O 1
ATOM 1533 N N . ASN A 1 207 ? 24.297 17.644 -14.020 1.00 85.56 207 ASN A N 1
ATOM 1534 C CA . ASN A 1 207 ? 23.800 16.650 -13.080 1.00 85.56 207 ASN A CA 1
ATOM 1535 C C . ASN A 1 207 ? 23.246 15.424 -13.840 1.00 85.56 207 ASN A C 1
ATOM 1537 O O . ASN A 1 207 ? 22.029 15.205 -13.885 1.00 85.56 207 ASN A O 1
ATOM 1541 N N . PRO A 1 208 ? 24.125 14.607 -14.448 1.00 84.69 208 PRO A N 1
ATOM 1542 C CA . PRO A 1 208 ? 23.714 13.564 -15.385 1.00 84.69 208 PRO A CA 1
ATOM 1543 C C . PRO A 1 208 ? 22.914 12.432 -14.733 1.00 84.69 208 PRO A C 1
ATOM 1545 O O . PRO A 1 208 ? 22.282 11.653 -15.435 1.00 84.69 208 PRO A O 1
ATOM 1548 N N . THR A 1 209 ? 22.907 12.335 -13.404 1.00 84.88 209 THR A N 1
ATOM 1549 C CA . THR A 1 209 ? 22.153 11.323 -12.654 1.00 84.88 209 THR A CA 1
ATOM 1550 C C . THR A 1 209 ? 20.715 11.743 -12.357 1.00 84.88 209 THR A C 1
ATOM 1552 O O . THR A 1 209 ? 19.878 10.883 -12.089 1.00 84.88 209 THR A O 1
ATOM 1555 N N . GLY A 1 210 ? 20.383 13.037 -12.455 1.00 83.69 210 GLY A N 1
ATOM 1556 C CA . GLY A 1 210 ? 19.026 13.538 -12.200 1.00 83.69 210 GLY A CA 1
ATOM 1557 C C . GLY A 1 210 ? 17.973 12.926 -13.132 1.00 83.69 210 GLY A C 1
ATOM 1558 O O . GLY A 1 210 ? 16.846 12.673 -12.716 1.00 83.69 210 GLY A O 1
ATOM 1559 N N . VAL A 1 211 ? 18.366 12.591 -14.365 1.00 86.94 211 VAL A N 1
ATOM 1560 C CA . VAL A 1 211 ? 17.526 11.921 -15.377 1.00 86.94 211 VAL A CA 1
ATOM 1561 C C . VAL A 1 211 ? 17.138 10.483 -15.001 1.00 86.94 211 VAL A C 1
ATOM 1563 O O . VAL A 1 211 ? 16.285 9.887 -15.654 1.00 86.94 211 VAL A O 1
ATOM 1566 N N . CYS A 1 212 ? 17.767 9.896 -13.982 1.00 86.25 212 CYS A N 1
ATOM 1567 C CA . CYS A 1 212 ? 17.442 8.558 -13.494 1.00 86.25 212 CYS A CA 1
ATOM 1568 C C . CYS A 1 212 ? 16.380 8.569 -12.392 1.00 86.25 212 CYS A C 1
ATOM 1570 O O . CYS A 1 212 ? 15.959 7.501 -11.967 1.00 86.25 212 CYS A O 1
ATOM 1572 N N . LEU A 1 213 ? 15.948 9.737 -11.910 1.00 84.38 213 LEU A N 1
ATOM 1573 C CA . LEU A 1 213 ? 14.865 9.822 -10.935 1.00 84.38 213 LEU A CA 1
ATOM 1574 C C . LEU A 1 213 ? 13.536 9.497 -11.620 1.00 84.38 213 LEU A C 1
ATOM 1576 O O . LEU A 1 213 ? 13.168 10.148 -12.601 1.00 84.38 213 LEU A O 1
ATOM 1580 N N . ALA A 1 214 ? 12.841 8.492 -11.099 1.00 83.25 214 ALA A N 1
ATOM 1581 C CA . ALA A 1 214 ? 11.532 8.080 -11.561 1.00 83.25 214 ALA A CA 1
ATOM 1582 C C . ALA A 1 214 ? 10.477 9.105 -11.145 1.00 83.25 214 ALA A C 1
ATOM 1584 O O . ALA A 1 214 ? 10.495 9.644 -10.038 1.00 83.25 214 ALA A O 1
ATOM 1585 N N . GLN A 1 215 ? 9.573 9.404 -12.071 1.00 82.12 215 GLN A N 1
ATOM 1586 C CA . GLN A 1 215 ? 8.506 10.377 -11.903 1.00 82.12 215 GLN A CA 1
ATOM 1587 C C . GLN A 1 215 ? 7.234 9.880 -12.597 1.00 82.12 215 GLN A C 1
ATOM 1589 O O . GLN A 1 215 ? 7.314 9.216 -13.641 1.00 82.12 215 GLN A O 1
ATOM 1594 N N . PRO A 1 216 ? 6.043 10.227 -12.082 1.00 82.00 216 PRO A N 1
ATOM 1595 C CA . PRO A 1 216 ? 4.828 10.072 -12.863 1.00 82.00 216 PRO A CA 1
ATOM 1596 C C . PRO A 1 216 ? 4.915 10.942 -14.132 1.00 82.00 216 PRO A C 1
ATOM 1598 O O . PRO A 1 216 ? 5.581 11.986 -14.133 1.00 82.00 216 PRO A O 1
ATOM 1601 N N . PRO A 1 217 ? 4.247 10.556 -15.231 1.00 81.69 217 PRO A N 1
ATOM 1602 C CA . PRO A 1 217 ? 4.152 11.406 -16.410 1.00 81.69 217 PRO A CA 1
ATOM 1603 C C . PRO A 1 217 ? 3.597 12.794 -16.073 1.00 81.69 217 PRO A C 1
ATOM 1605 O O . PRO A 1 217 ? 2.748 12.953 -15.196 1.00 81.69 217 PRO A O 1
ATOM 1608 N N . ALA A 1 218 ? 4.042 13.817 -16.804 1.00 81.81 218 ALA A N 1
ATOM 1609 C CA . ALA A 1 218 ? 3.641 15.196 -16.540 1.00 81.81 218 ALA A CA 1
ATOM 1610 C C . ALA A 1 218 ? 2.108 15.366 -16.521 1.00 81.81 218 ALA A C 1
ATOM 1612 O O . ALA A 1 218 ? 1.416 15.056 -17.493 1.00 81.81 218 ALA A O 1
ATOM 1613 N N . GLY A 1 219 ? 1.588 15.906 -15.414 1.00 81.69 219 GLY A N 1
ATOM 1614 C CA . GLY A 1 219 ? 0.155 16.138 -15.213 1.00 81.69 219 GLY A CA 1
ATOM 1615 C C . GLY A 1 219 ? -0.647 14.911 -14.765 1.00 81.69 219 GLY A C 1
ATOM 1616 O O . GLY A 1 219 ? -1.860 15.035 -14.612 1.00 81.69 219 GLY A O 1
ATOM 1617 N N . GLN A 1 220 ? 0.000 13.763 -14.548 1.00 82.88 220 GLN A N 1
ATOM 1618 C CA . GLN A 1 220 ? -0.606 12.592 -13.914 1.00 82.88 220 GLN A CA 1
ATOM 1619 C C . GLN A 1 220 ? -0.355 12.610 -12.399 1.00 82.88 220 GLN A C 1
ATOM 1621 O O . GLN A 1 220 ? 0.667 13.145 -11.959 1.00 82.88 220 GLN A O 1
ATOM 1626 N N . PRO A 1 221 ? -1.275 12.055 -11.592 1.00 82.56 221 PRO A N 1
ATOM 1627 C CA . PRO A 1 221 ? -1.038 11.864 -10.168 1.00 82.56 221 PRO A CA 1
ATOM 1628 C C . PRO A 1 221 ? 0.045 10.799 -9.925 1.00 82.56 221 PRO A C 1
ATOM 1630 O O . PRO A 1 221 ? 0.283 9.932 -10.764 1.00 82.56 221 PRO A O 1
ATOM 1633 N N . ASP A 1 222 ? 0.690 10.873 -8.763 1.00 79.50 222 ASP A N 1
ATOM 1634 C CA . ASP A 1 222 ? 1.665 9.892 -8.264 1.00 79.50 222 ASP A CA 1
ATOM 1635 C C . ASP A 1 222 ? 1.010 8.677 -7.584 1.00 79.50 222 ASP A C 1
ATOM 1637 O O . ASP A 1 222 ? 1.681 7.683 -7.318 1.00 79.50 222 ASP A O 1
ATOM 1641 N N . THR A 1 223 ? -0.296 8.758 -7.320 1.00 85.62 223 THR A N 1
ATOM 1642 C CA . THR A 1 223 ? -1.118 7.712 -6.708 1.00 85.62 223 THR A CA 1
ATOM 1643 C C . THR A 1 223 ? -2.523 7.689 -7.304 1.00 85.62 223 THR A C 1
ATOM 1645 O O . THR A 1 223 ? -3.087 8.703 -7.731 1.00 85.62 223 THR A O 1
ATOM 1648 N N . THR A 1 224 ? -3.129 6.510 -7.313 1.00 87.25 224 THR A N 1
ATOM 1649 C CA . THR A 1 224 ? -4.491 6.285 -7.770 1.00 87.25 224 THR A CA 1
ATOM 1650 C C . THR A 1 224 ? -5.465 6.677 -6.664 1.00 87.25 224 THR A C 1
ATOM 1652 O O . THR A 1 224 ? -5.492 6.087 -5.586 1.00 87.25 224 THR A O 1
ATOM 1655 N N . ALA A 1 225 ? -6.305 7.676 -6.935 1.00 87.31 225 ALA A N 1
ATOM 1656 C CA . ALA A 1 225 ? -7.301 8.127 -5.971 1.00 87.31 225 ALA A CA 1
ATOM 1657 C C . ALA A 1 225 ? -8.354 7.045 -5.684 1.00 87.31 225 ALA A C 1
ATOM 1659 O O . ALA A 1 225 ? -8.867 6.408 -6.608 1.00 87.31 225 ALA A O 1
ATOM 1660 N N . ASP A 1 226 ? -8.741 6.917 -4.414 1.00 89.19 226 ASP A N 1
ATOM 1661 C CA . ASP A 1 226 ? -9.841 6.050 -3.996 1.00 89.19 226 ASP A CA 1
ATOM 1662 C C . ASP A 1 226 ? -11.162 6.490 -4.664 1.00 89.19 226 ASP A C 1
ATOM 1664 O O . ASP A 1 226 ? -11.623 7.625 -4.459 1.00 89.19 226 ASP A O 1
ATOM 1668 N N . PRO A 1 227 ? -11.805 5.629 -5.473 1.00 88.88 227 PRO A N 1
ATOM 1669 C CA . PRO A 1 227 ? -13.075 5.958 -6.100 1.00 88.88 227 PRO A CA 1
ATOM 1670 C C . PRO A 1 227 ? -14.249 5.922 -5.105 1.00 88.88 227 PRO A C 1
ATOM 1672 O O . PRO A 1 227 ? -15.322 6.458 -5.409 1.00 88.88 227 PRO A O 1
ATOM 1675 N N . ASN A 1 228 ? -14.075 5.318 -3.927 1.00 90.06 228 ASN A N 1
ATOM 1676 C CA . ASN A 1 228 ? -15.087 5.174 -2.891 1.00 90.06 228 ASN A CA 1
ATOM 1677 C C . ASN A 1 228 ? -14.870 6.221 -1.790 1.00 90.06 228 ASN A C 1
ATOM 1679 O O . ASN A 1 228 ? -13.919 6.200 -1.023 1.00 90.06 228 ASN A O 1
ATOM 1683 N N . ARG A 1 229 ? -15.796 7.181 -1.679 1.00 84.69 229 ARG A N 1
ATOM 1684 C CA . ARG A 1 229 ? -15.666 8.292 -0.709 1.00 84.69 229 ARG A CA 1
ATOM 1685 C C . ARG A 1 229 ? -16.008 7.923 0.737 1.00 84.69 229 ARG A C 1
ATOM 1687 O O . ARG A 1 229 ? -15.847 8.754 1.632 1.00 84.69 229 ARG A O 1
ATOM 1694 N N . PHE A 1 230 ? -16.585 6.751 0.950 1.00 94.06 230 PHE A N 1
ATOM 1695 C CA . PHE A 1 230 ? -17.137 6.304 2.223 1.00 94.06 230 PHE A CA 1
ATOM 1696 C C . PHE A 1 230 ? -16.643 4.893 2.508 1.00 94.06 230 PHE A C 1
ATOM 1698 O O . PHE A 1 230 ? -16.289 4.187 1.570 1.00 94.06 230 PHE A O 1
ATOM 1705 N N . LEU A 1 231 ? -16.683 4.502 3.781 1.00 95.69 231 LEU A N 1
ATOM 1706 C CA . LEU A 1 231 ? -16.381 3.147 4.220 1.00 95.69 231 LEU A CA 1
ATOM 1707 C C . LEU A 1 231 ? -17.200 2.136 3.409 1.00 95.69 231 LEU A C 1
ATOM 1709 O O . LEU A 1 231 ? -18.422 2.269 3.366 1.00 95.69 231 LEU A O 1
ATOM 1713 N N . ILE A 1 232 ? -16.567 1.130 2.820 1.00 96.00 232 ILE A N 1
ATOM 1714 C CA . ILE A 1 232 ? -17.225 0.017 2.116 1.00 96.00 232 ILE A CA 1
ATOM 1715 C C . ILE A 1 232 ? -16.933 -1.323 2.781 1.00 96.00 232 ILE A C 1
ATOM 1717 O O . ILE A 1 232 ? -16.100 -1.419 3.679 1.00 96.00 232 ILE A O 1
ATOM 1721 N N . ASP A 1 233 ? -17.635 -2.372 2.350 1.00 96.25 233 ASP A N 1
ATOM 1722 C CA . ASP A 1 233 ? -17.571 -3.682 3.005 1.00 96.25 233 ASP A CA 1
ATOM 1723 C C . ASP A 1 233 ? -16.159 -4.275 3.040 1.00 96.25 233 ASP A C 1
ATOM 1725 O O . ASP A 1 233 ? -15.823 -4.950 4.008 1.00 96.25 233 ASP A O 1
ATOM 1729 N N . THR A 1 234 ? -15.347 -4.003 2.017 1.00 95.94 234 THR A N 1
ATOM 1730 C CA . THR A 1 234 ? -13.978 -4.517 1.868 1.00 95.94 234 THR A CA 1
ATOM 1731 C C . THR A 1 234 ? -12.926 -3.719 2.627 1.00 95.94 234 THR A C 1
ATOM 1733 O O . THR A 1 234 ? -11.817 -4.220 2.800 1.00 95.94 234 THR A O 1
ATOM 1736 N N . ASP A 1 235 ? -13.241 -2.507 3.088 1.00 97.88 235 ASP A N 1
ATOM 1737 C CA . ASP A 1 235 ? -12.286 -1.691 3.837 1.00 97.88 235 ASP A CA 1
ATOM 1738 C C . ASP A 1 235 ? -11.923 -2.366 5.156 1.00 97.88 235 ASP A C 1
ATOM 1740 O O . ASP A 1 235 ? -12.762 -2.986 5.810 1.00 97.88 235 ASP A O 1
ATOM 1744 N N . GLN A 1 236 ? -10.676 -2.210 5.586 1.00 97.94 236 GLN A N 1
ATOM 1745 C CA . GLN A 1 236 ? -10.167 -2.858 6.787 1.00 97.94 236 GLN A CA 1
ATOM 1746 C C . GLN A 1 236 ? -9.886 -1.835 7.889 1.00 97.94 236 GLN A C 1
ATOM 1748 O O . GLN A 1 236 ? -9.099 -0.909 7.726 1.00 97.94 236 GLN A O 1
ATOM 1753 N N . LEU A 1 237 ? -10.502 -2.022 9.052 1.00 98.12 237 LEU A N 1
ATOM 1754 C CA . LEU A 1 237 ? -10.271 -1.256 10.270 1.00 98.12 237 LEU A CA 1
ATOM 1755 C C . LEU A 1 237 ? -9.346 -2.063 11.178 1.00 98.12 237 LEU A C 1
ATOM 1757 O O . LEU A 1 237 ? -9.734 -3.128 11.666 1.00 98.12 237 LEU A O 1
ATOM 1761 N N . SER A 1 238 ? -8.142 -1.556 11.426 1.00 97.44 238 SER A N 1
ATOM 1762 C CA . SER A 1 238 ? -7.109 -2.267 12.172 1.00 97.44 238 SER A CA 1
ATOM 1763 C C . SER A 1 238 ? -6.674 -1.551 13.454 1.00 97.44 238 SER A C 1
ATOM 1765 O O . SER A 1 238 ? -6.673 -0.322 13.550 1.00 97.44 238 SER A O 1
ATOM 1767 N N . PHE A 1 239 ? -6.341 -2.344 14.473 1.00 96.56 239 PHE A N 1
ATOM 1768 C CA . PHE A 1 239 ? -5.733 -1.929 15.745 1.00 96.56 239 PHE A CA 1
ATOM 1769 C C . PHE A 1 239 ? -5.075 -3.140 16.425 1.00 96.56 239 PHE A C 1
ATOM 1771 O O . PHE A 1 239 ? -5.308 -4.282 16.034 1.00 96.56 239 PHE A O 1
ATOM 1778 N N . MET A 1 240 ? -4.274 -2.931 17.474 1.00 92.50 240 MET A N 1
ATOM 1779 C CA . MET A 1 240 ? -3.690 -4.048 18.230 1.00 92.50 240 MET A CA 1
ATOM 1780 C C . MET A 1 240 ? -4.593 -4.445 19.402 1.00 92.50 240 MET A C 1
ATOM 1782 O O . MET A 1 240 ? -5.073 -3.587 20.143 1.00 92.50 240 MET A O 1
ATOM 1786 N N . ALA A 1 241 ? -4.773 -5.746 19.656 1.00 90.94 241 ALA A N 1
ATOM 1787 C CA . ALA A 1 241 ? -5.618 -6.235 20.756 1.00 90.94 241 ALA A CA 1
ATOM 1788 C C . ALA A 1 241 ? -5.209 -5.668 22.133 1.00 90.94 241 ALA A C 1
ATOM 1790 O O . ALA A 1 241 ? -6.053 -5.452 23.012 1.00 90.94 241 ALA A O 1
ATOM 1791 N N . ARG A 1 242 ? -3.917 -5.349 22.303 1.00 89.00 242 ARG A N 1
ATOM 1792 C CA . ARG A 1 242 ? -3.356 -4.737 23.518 1.00 89.00 242 ARG A CA 1
ATOM 1793 C C . ARG A 1 242 ? -3.931 -3.367 23.855 1.00 89.00 242 ARG A C 1
ATOM 1795 O O . ARG A 1 242 ? -3.931 -2.992 25.028 1.00 89.00 242 ARG A O 1
ATOM 1802 N N . ASP A 1 243 ? -4.422 -2.649 22.850 1.00 93.94 243 ASP A N 1
ATOM 1803 C CA . ASP A 1 243 ? -4.958 -1.297 22.990 1.00 93.94 243 ASP A CA 1
ATOM 1804 C C . ASP A 1 243 ? -6.376 -1.283 23.557 1.00 93.94 243 ASP A C 1
ATOM 1806 O O . ASP A 1 243 ? -6.880 -0.243 23.981 1.00 93.94 243 ASP A O 1
ATOM 1810 N N . ALA A 1 244 ? -7.017 -2.447 23.636 1.00 93.44 244 ALA A N 1
ATOM 1811 C CA . ALA A 1 244 ? -8.342 -2.572 24.202 1.00 93.44 244 ALA A CA 1
ATOM 1812 C C . ALA A 1 244 ? -8.356 -2.294 25.713 1.00 93.44 244 ALA A C 1
ATOM 1814 O O . ALA A 1 244 ? -7.485 -2.729 26.478 1.00 93.44 244 ALA A O 1
ATOM 1815 N N . GLY A 1 245 ? -9.398 -1.590 26.150 1.00 92.75 245 GLY A N 1
ATOM 1816 C CA . GLY A 1 245 ? -9.610 -1.179 27.533 1.00 92.75 245 GLY A CA 1
ATOM 1817 C C . GLY A 1 245 ? -10.762 -1.907 28.221 1.00 92.75 245 GLY A C 1
ATOM 1818 O O . GLY A 1 245 ? -11.283 -2.921 27.747 1.00 92.75 245 GLY A O 1
ATOM 1819 N N . ALA A 1 246 ? -11.165 -1.357 29.367 1.00 94.00 246 ALA A N 1
ATOM 1820 C CA . ALA A 1 246 ? -12.383 -1.766 30.058 1.00 94.00 246 ALA A CA 1
ATOM 1821 C C . ALA A 1 246 ? -13.634 -1.332 29.270 1.00 94.00 246 ALA A C 1
ATOM 1823 O O . ALA A 1 246 ? -13.555 -0.506 28.362 1.00 94.00 246 ALA A O 1
ATOM 1824 N N . ALA A 1 247 ? -14.804 -1.858 29.636 1.00 95.81 247 ALA A N 1
ATOM 1825 C CA . ALA A 1 247 ? -16.063 -1.334 29.118 1.00 95.81 247 ALA A CA 1
ATOM 1826 C C . ALA A 1 247 ? -16.299 0.095 29.640 1.00 95.81 247 ALA A C 1
ATOM 1828 O O . ALA A 1 247 ? -16.218 0.339 30.846 1.00 95.81 247 ALA A O 1
ATOM 1829 N N . ALA A 1 248 ? -16.630 1.019 28.742 1.00 96.81 248 ALA A N 1
ATOM 1830 C CA . ALA A 1 248 ? -17.190 2.314 29.090 1.00 96.81 248 ALA A CA 1
ATOM 1831 C C . ALA A 1 248 ? -18.563 2.135 29.767 1.00 96.81 248 ALA A C 1
ATOM 1833 O O . ALA A 1 248 ? -19.358 1.294 29.330 1.00 96.81 248 ALA A O 1
ATOM 1834 N N . PRO A 1 249 ? -18.877 2.916 30.815 1.00 96.38 249 PRO A N 1
ATOM 1835 C CA . PRO A 1 249 ? -20.215 2.935 31.387 1.00 96.38 249 PRO A CA 1
ATOM 1836 C C . PRO A 1 249 ? -21.220 3.479 30.365 1.00 96.38 249 PRO A C 1
ATOM 1838 O O . PRO A 1 249 ? -20.888 4.342 29.558 1.00 96.38 249 PRO A O 1
ATOM 1841 N N . ALA A 1 250 ? -22.479 3.040 30.442 1.00 91.31 250 ALA A N 1
ATOM 1842 C CA . ALA A 1 250 ? -23.538 3.497 29.531 1.00 91.31 250 ALA A CA 1
ATOM 1843 C C . ALA A 1 250 ? -23.782 5.022 29.572 1.00 91.31 250 ALA A C 1
ATOM 1845 O O . ALA A 1 250 ? -24.351 5.582 28.643 1.00 91.31 250 ALA A O 1
ATOM 1846 N N . SER A 1 251 ? -23.358 5.693 30.648 1.00 92.56 251 SER A N 1
ATOM 1847 C CA . SER A 1 251 ? -23.433 7.146 30.821 1.00 92.56 251 SER A CA 1
ATOM 1848 C C . SER A 1 251 ? -22.187 7.899 30.339 1.00 92.56 251 SER A C 1
ATOM 1850 O O . SER A 1 251 ? -22.103 9.107 30.557 1.00 92.56 251 SER A O 1
ATOM 1852 N N . ALA A 1 252 ? -21.185 7.216 29.776 1.00 95.25 252 ALA A N 1
ATOM 1853 C CA . ALA A 1 252 ? -19.974 7.863 29.284 1.00 95.25 252 ALA A CA 1
ATOM 1854 C C . ALA A 1 252 ? -20.316 8.831 28.146 1.00 95.25 252 ALA A C 1
ATOM 1856 O O . ALA A 1 252 ? -20.915 8.442 27.146 1.00 95.25 252 ALA A O 1
ATOM 1857 N N . ALA A 1 253 ? -19.909 10.090 28.295 1.00 95.44 253 ALA A N 1
ATOM 1858 C CA . ALA A 1 253 ? -20.017 11.063 27.219 1.00 95.44 253 ALA A CA 1
ATOM 1859 C C . ALA A 1 253 ? -18.969 10.767 26.138 1.00 95.44 253 ALA A C 1
ATOM 1861 O O . ALA A 1 253 ? -17.813 10.466 26.453 1.00 95.44 253 ALA A O 1
ATOM 1862 N N . LEU A 1 254 ? -19.368 10.875 24.869 1.00 96.81 254 LEU A N 1
ATOM 1863 C CA . LEU A 1 254 ? -18.423 10.838 23.755 1.00 96.81 254 LEU A CA 1
ATOM 1864 C C . LEU A 1 254 ? -17.520 12.084 23.793 1.00 96.81 254 LEU A C 1
ATOM 1866 O O . LEU A 1 254 ? -17.965 13.142 24.254 1.00 96.81 254 LEU A O 1
ATOM 1870 N N . PRO A 1 255 ? -16.262 11.990 23.324 1.00 97.62 255 PRO A N 1
ATOM 1871 C CA . PRO A 1 255 ? -15.397 13.157 23.194 1.00 97.62 255 PRO A CA 1
ATOM 1872 C C . PRO A 1 255 ? -16.041 14.247 22.331 1.00 97.62 255 PRO A C 1
ATOM 1874 O O . PRO A 1 255 ? -16.780 13.961 21.389 1.00 97.62 255 PRO A O 1
ATOM 1877 N N . GLN A 1 256 ? -15.734 15.510 22.624 1.00 97.12 256 GLN A N 1
ATOM 1878 C CA . GLN A 1 256 ? -16.211 16.626 21.811 1.00 97.12 256 GLN A CA 1
ATOM 1879 C C . GLN A 1 256 ? -15.776 16.451 20.348 1.00 97.12 256 GLN A C 1
ATOM 1881 O O . GLN A 1 256 ? -14.610 16.182 20.076 1.00 97.12 256 GLN A O 1
ATOM 1886 N N . GLY A 1 257 ? -16.717 16.625 19.417 1.00 96.94 257 GLY A N 1
ATOM 1887 C CA . GLY A 1 257 ? -16.479 16.449 17.982 1.00 96.94 257 GLY A CA 1
ATOM 1888 C C . GLY A 1 257 ? -16.726 15.027 17.468 1.00 96.94 257 GLY A C 1
ATOM 1889 O O . GLY A 1 257 ? -16.814 14.853 16.259 1.00 96.94 257 GLY A O 1
ATOM 1890 N N . ILE A 1 258 ? -16.921 14.039 18.348 1.00 98.38 258 ILE A N 1
ATOM 1891 C CA . ILE A 1 258 ? -17.391 12.702 17.968 1.00 98.38 258 ILE A CA 1
ATOM 1892 C C . ILE A 1 258 ? -18.920 12.701 17.884 1.00 98.38 258 ILE A C 1
ATOM 1894 O O . ILE A 1 258 ? -19.599 13.146 18.811 1.00 98.38 258 ILE A O 1
ATOM 1898 N N . VAL A 1 259 ? -19.461 12.193 16.776 1.00 97.31 259 VAL A N 1
ATOM 1899 C CA . VAL A 1 259 ? -20.908 12.184 16.489 1.00 97.31 259 VAL A CA 1
ATOM 1900 C C . VAL A 1 259 ? -21.545 10.809 16.633 1.00 97.31 259 VAL A C 1
ATOM 1902 O O . VAL A 1 259 ? -22.749 10.719 16.867 1.00 97.31 259 VAL A O 1
ATOM 1905 N N . SER A 1 260 ? -20.754 9.743 16.532 1.00 96.69 260 SER A N 1
ATOM 1906 C CA . SER A 1 260 ? -21.240 8.370 16.635 1.00 96.69 260 SER A CA 1
ATOM 1907 C C . SER A 1 260 ? -20.138 7.418 17.104 1.00 96.69 260 SER A C 1
ATOM 1909 O O . SER A 1 260 ? -18.951 7.732 17.008 1.00 96.69 260 SER A O 1
ATOM 1911 N N . ALA A 1 261 ? -20.523 6.259 17.644 1.00 96.50 261 ALA A N 1
ATOM 1912 C CA . ALA A 1 261 ? -19.594 5.245 18.133 1.00 96.50 261 ALA A CA 1
ATOM 1913 C C . ALA A 1 261 ? -20.165 3.824 18.018 1.00 96.50 261 ALA A C 1
ATOM 1915 O O . ALA A 1 261 ? -21.329 3.575 18.335 1.00 96.50 261 ALA A O 1
ATOM 1916 N N . ASN A 1 262 ? -19.301 2.879 17.654 1.00 96.25 262 ASN A N 1
ATOM 1917 C CA . ASN A 1 262 ? -19.546 1.443 17.677 1.00 96.25 262 ASN A CA 1
ATOM 1918 C C . ASN A 1 262 ? -18.636 0.773 18.705 1.00 96.25 262 ASN A C 1
ATOM 1920 O O . ASN A 1 262 ? -17.446 1.079 18.799 1.00 96.25 262 ASN A O 1
ATOM 1924 N N . GLN A 1 263 ? -19.195 -0.165 19.468 1.00 95.88 263 GLN A N 1
ATOM 1925 C CA . GLN A 1 263 ? -18.432 -0.942 20.436 1.00 95.88 263 GLN A CA 1
ATOM 1926 C C . GLN A 1 263 ? -17.967 -2.249 19.799 1.00 95.88 263 GLN A C 1
ATOM 1928 O O . GLN A 1 263 ? -18.770 -3.040 19.302 1.00 95.88 263 GLN A O 1
ATOM 1933 N N . VAL A 1 264 ? -16.669 -2.504 19.897 1.00 94.56 264 VAL A N 1
ATOM 1934 C CA . VAL A 1 264 ? -16.030 -3.753 19.499 1.00 94.56 264 VAL A CA 1
ATOM 1935 C C . VAL A 1 264 ? -15.664 -4.519 20.760 1.00 94.56 264 VAL A C 1
ATOM 1937 O O . VAL A 1 264 ? -14.868 -4.056 21.582 1.00 94.56 264 VAL A O 1
ATOM 1940 N N . ARG A 1 265 ? -16.255 -5.701 20.932 1.00 93.62 265 ARG A N 1
ATOM 1941 C CA . ARG A 1 265 ? -15.930 -6.612 22.030 1.00 93.62 265 ARG A CA 1
ATOM 1942 C C . ARG A 1 265 ? -14.892 -7.620 21.558 1.00 93.62 265 ARG A C 1
ATOM 1944 O O . ARG A 1 265 ? -15.155 -8.381 20.631 1.00 93.62 265 ARG A O 1
ATOM 1951 N N . LEU A 1 266 ? -13.761 -7.657 22.253 1.00 89.69 266 LEU A N 1
ATOM 1952 C CA . LEU A 1 266 ? -12.692 -8.624 22.040 1.00 89.69 266 LEU A CA 1
ATOM 1953 C C . LEU A 1 266 ? -12.751 -9.686 23.131 1.00 89.69 266 LEU A C 1
ATOM 1955 O O . LEU A 1 266 ? -12.816 -9.354 24.317 1.00 89.69 266 LEU A O 1
ATOM 1959 N N . PHE A 1 267 ? -12.723 -10.952 22.732 1.00 86.75 267 PHE A N 1
ATOM 1960 C CA . PHE A 1 267 ? -12.711 -12.090 23.643 1.00 86.75 267 PHE A CA 1
ATOM 1961 C C . PHE A 1 267 ? -11.471 -12.949 23.406 1.00 86.75 267 PHE A C 1
ATOM 1963 O O . PHE A 1 267 ? -11.273 -13.452 22.301 1.00 86.75 267 PHE A O 1
ATOM 1970 N N . ASP A 1 268 ? -10.673 -13.129 24.458 1.00 81.81 268 ASP A N 1
ATOM 1971 C CA . ASP A 1 268 ? -9.564 -14.079 24.493 1.00 81.81 268 ASP A CA 1
ATOM 1972 C C . ASP A 1 268 ? -10.098 -15.480 24.820 1.00 81.81 268 ASP A C 1
ATOM 1974 O O . ASP A 1 268 ? -10.476 -15.726 25.971 1.00 81.81 268 ASP A O 1
ATOM 1978 N N . PRO A 1 269 ? -10.124 -16.431 23.874 1.00 77.44 269 PRO A N 1
ATOM 1979 C CA . PRO A 1 269 ? -10.574 -17.783 24.179 1.00 77.44 269 PRO A CA 1
ATOM 1980 C C . PRO A 1 269 ? -9.602 -18.543 25.092 1.00 77.44 269 PRO A C 1
ATOM 1982 O O . PRO A 1 269 ? -10.016 -19.495 25.751 1.00 77.44 269 PRO A O 1
ATOM 1985 N N . HIS A 1 270 ? -8.327 -18.147 25.155 1.00 76.19 270 HIS A N 1
ATOM 1986 C CA . HIS A 1 270 ? -7.319 -18.807 25.979 1.00 76.19 270 HIS A CA 1
ATOM 1987 C C . HIS A 1 270 ? -7.400 -18.360 27.441 1.00 76.19 270 HIS A C 1
ATOM 1989 O O . HIS A 1 270 ? -7.349 -19.190 28.348 1.00 76.19 270 HIS A O 1
ATOM 1995 N N . THR A 1 271 ? -7.541 -17.054 27.681 1.00 80.25 271 THR A N 1
ATOM 1996 C CA . THR A 1 271 ? -7.581 -16.500 29.048 1.00 80.25 271 THR A CA 1
ATOM 1997 C C . THR A 1 271 ? -8.993 -16.224 29.566 1.00 80.25 271 THR A C 1
ATOM 1999 O O . THR A 1 271 ? -9.172 -15.985 30.760 1.00 80.25 271 THR A O 1
ATOM 2002 N N . GLY A 1 272 ? -10.004 -16.233 28.694 1.00 83.06 272 GLY A N 1
ATOM 2003 C CA . GLY A 1 272 ? -11.379 -15.840 29.008 1.00 83.06 272 GLY A CA 1
ATOM 2004 C C . GLY A 1 272 ? -11.564 -14.331 29.214 1.00 83.06 272 GLY A C 1
ATOM 2005 O O . GLY A 1 272 ? -12.656 -13.889 29.579 1.00 83.06 272 GLY A O 1
ATOM 2006 N N . VAL A 1 273 ? -10.514 -13.528 29.012 1.00 84.88 273 VAL A N 1
ATOM 2007 C CA . VAL A 1 273 ? -10.545 -12.076 29.203 1.00 84.88 273 VAL A CA 1
ATOM 2008 C C . VAL A 1 273 ? -11.384 -11.418 28.109 1.00 84.88 273 VAL A C 1
ATOM 2010 O O . VAL A 1 273 ? -11.260 -11.730 26.927 1.00 84.88 273 VAL A O 1
ATOM 2013 N N . VAL A 1 274 ? -12.220 -10.459 28.514 1.00 88.38 274 VAL A N 1
ATOM 2014 C CA . VAL A 1 274 ? -12.982 -9.599 27.604 1.00 88.38 274 VAL A CA 1
ATOM 2015 C C . VAL A 1 274 ? -12.468 -8.170 27.714 1.00 88.38 274 VAL A C 1
ATOM 2017 O O . VAL A 1 274 ? -12.324 -7.641 28.819 1.00 88.38 274 VAL A O 1
ATOM 2020 N N . ARG A 1 275 ? -12.220 -7.535 26.569 1.00 92.12 275 ARG A N 1
ATOM 2021 C CA . ARG A 1 275 ? -11.844 -6.120 26.467 1.00 92.12 275 ARG A CA 1
ATOM 2022 C C . ARG A 1 275 ? -12.621 -5.427 25.360 1.00 92.12 275 ARG A C 1
ATOM 2024 O O . ARG A 1 275 ? -13.282 -6.079 24.555 1.00 92.12 275 ARG A O 1
ATOM 2031 N N . TYR A 1 276 ? -12.548 -4.102 25.345 1.00 94.94 276 TYR A N 1
ATOM 2032 C CA . TYR A 1 276 ? -13.339 -3.284 24.439 1.00 94.94 276 TYR A CA 1
ATOM 2033 C C . TYR A 1 276 ? -12.497 -2.235 23.726 1.00 94.94 276 TYR A C 1
ATOM 2035 O O . TYR A 1 276 ? -11.656 -1.569 24.336 1.00 94.94 276 TYR A O 1
ATOM 2043 N N . VAL A 1 277 ? -12.790 -2.078 22.442 1.00 97.06 277 VAL A N 1
ATOM 2044 C CA . VAL A 1 277 ? -12.380 -0.951 21.606 1.00 97.06 277 VAL A CA 1
ATOM 2045 C C . VAL A 1 277 ? -13.644 -0.253 21.124 1.00 97.06 277 VAL A C 1
ATOM 2047 O O . VAL A 1 277 ? -14.707 -0.864 21.007 1.00 97.06 277 VAL A O 1
ATOM 2050 N N . TYR A 1 278 ? -13.542 1.043 20.888 1.00 98.31 278 TYR A N 1
ATOM 2051 C CA . TYR A 1 278 ? -14.621 1.866 20.380 1.00 98.31 278 TYR A CA 1
ATOM 2052 C C . TYR A 1 278 ? -14.165 2.485 19.068 1.00 98.31 278 TYR A C 1
ATOM 2054 O O . TYR A 1 278 ? -13.208 3.256 19.065 1.00 98.31 278 TYR A O 1
ATOM 2062 N N . VAL A 1 279 ? -14.838 2.147 17.971 1.00 98.31 279 VAL A N 1
ATOM 2063 C CA . VAL A 1 279 ? -14.646 2.840 16.694 1.00 98.31 279 VAL A CA 1
ATOM 2064 C C . VAL A 1 279 ? -15.599 4.023 16.695 1.00 98.31 279 VAL A C 1
ATOM 2066 O O . VAL A 1 279 ? -16.799 3.846 16.897 1.00 98.31 279 VAL A O 1
ATOM 2069 N N . MET A 1 280 ? -15.075 5.229 16.543 1.00 98.44 280 MET A N 1
ATOM 2070 C CA . MET A 1 280 ? -15.818 6.475 16.691 1.00 98.44 280 MET A CA 1
ATOM 2071 C C . MET A 1 280 ? -15.732 7.315 15.421 1.00 98.44 280 MET A C 1
ATOM 2073 O O . MET A 1 280 ? -14.675 7.398 14.807 1.00 98.44 280 MET A O 1
ATOM 2077 N N . GLU A 1 281 ? -16.842 7.949 15.054 1.00 98.19 281 GLU A N 1
ATOM 2078 C CA . GLU A 1 281 ? -16.944 8.851 13.907 1.00 98.19 281 GLU A CA 1
ATOM 2079 C C . GLU A 1 281 ? -16.741 10.294 14.376 1.00 98.19 281 GLU A C 1
ATOM 2081 O O . GLU A 1 281 ? -17.521 10.820 15.179 1.00 98.19 281 GLU A O 1
ATOM 2086 N N . SER A 1 282 ? -15.701 10.949 13.870 1.00 98.38 282 SER A N 1
ATOM 2087 C CA . SER A 1 282 ? -15.545 12.395 13.987 1.00 98.38 282 SER A CA 1
ATOM 2088 C C . SER A 1 282 ? -16.525 13.106 13.058 1.00 98.38 282 SER A C 1
ATOM 2090 O O . SER A 1 282 ? -16.674 12.739 11.896 1.00 98.38 282 SER A O 1
ATOM 2092 N N . SER A 1 283 ? -17.117 14.212 13.510 1.00 97.12 283 SER A N 1
ATOM 2093 C CA . SER A 1 283 ? -17.760 15.141 12.578 1.00 97.12 283 SER A CA 1
ATOM 2094 C C . SER A 1 283 ? -16.755 15.630 11.533 1.00 97.12 283 SER A C 1
ATOM 2096 O O . SER A 1 283 ? -15.554 15.707 11.804 1.00 97.12 283 SER A O 1
ATOM 2098 N N . MET A 1 284 ? -17.250 15.990 10.351 1.00 95.06 284 MET A N 1
ATOM 2099 C CA . MET A 1 284 ? -16.446 16.603 9.295 1.00 95.06 284 MET A CA 1
ATOM 2100 C C . MET A 1 284 ? -16.645 18.118 9.306 1.00 95.06 284 MET A C 1
ATOM 2102 O O . MET A 1 284 ? -17.778 18.596 9.383 1.00 95.06 284 MET A O 1
ATOM 2106 N N . THR A 1 285 ? -15.554 18.867 9.181 1.00 94.38 285 THR A N 1
ATOM 2107 C CA . THR A 1 285 ? -15.562 20.326 9.049 1.00 94.38 285 THR A CA 1
ATOM 2108 C C . THR A 1 285 ? -14.916 20.729 7.725 1.00 94.38 285 THR A C 1
ATOM 2110 O O . THR A 1 285 ? -13.881 20.192 7.330 1.00 94.38 285 THR A O 1
ATOM 2113 N N . THR A 1 286 ? -15.538 21.679 7.026 1.00 93.94 286 THR A N 1
ATOM 2114 C CA . THR A 1 286 ? -14.991 22.269 5.800 1.00 93.94 286 THR A CA 1
ATOM 2115 C C . THR A 1 286 ? -14.269 23.572 6.124 1.00 93.94 286 THR A C 1
ATOM 2117 O O . THR A 1 286 ? -14.855 24.497 6.688 1.00 93.94 286 THR A O 1
ATOM 2120 N N . TYR A 1 287 ? -13.007 23.657 5.722 1.00 88.06 287 TYR A N 1
ATOM 2121 C CA . TYR A 1 287 ? -12.132 24.813 5.875 1.00 88.06 287 TYR A CA 1
ATOM 2122 C C . TYR A 1 287 ? -11.783 25.392 4.499 1.00 88.06 287 TYR A C 1
ATOM 2124 O O . TYR A 1 287 ? -11.791 24.681 3.496 1.00 88.06 287 TYR A O 1
ATOM 2132 N N . GLN A 1 288 ? -11.464 26.686 4.445 1.00 91.50 288 GLN A N 1
ATOM 2133 C CA . GLN A 1 288 ? -10.910 27.323 3.247 1.00 91.50 288 GLN A CA 1
ATOM 2134 C C . GLN A 1 288 ? -9.395 27.443 3.405 1.00 91.50 288 GLN A C 1
ATOM 2136 O O . GLN A 1 288 ? -8.927 28.114 4.324 1.00 91.50 288 GLN A O 1
ATOM 2141 N N . VAL A 1 289 ? -8.634 26.824 2.507 1.00 84.88 289 VAL A N 1
ATOM 2142 C CA . VAL A 1 289 ? -7.169 26.901 2.464 1.00 84.88 289 VAL A CA 1
ATOM 2143 C C . VAL A 1 289 ? -6.776 27.480 1.114 1.00 84.88 289 VAL A C 1
ATOM 2145 O O . VAL A 1 289 ? -7.004 26.855 0.085 1.00 84.88 289 VAL A O 1
ATOM 2148 N N . SER A 1 290 ? -6.242 28.704 1.096 1.00 88.00 290 SER A N 1
ATOM 2149 C CA . SER A 1 290 ? -5.811 29.382 -0.141 1.00 88.00 290 SER A CA 1
ATOM 2150 C C . SER A 1 290 ? -6.881 29.422 -1.251 1.00 88.00 290 SER A C 1
ATOM 2152 O O . SER A 1 290 ? -6.571 29.295 -2.431 1.00 88.00 290 SER A O 1
ATOM 2154 N N . GLY A 1 291 ? -8.157 29.584 -0.876 1.00 87.31 291 GLY A N 1
ATOM 2155 C CA . GLY A 1 291 ? -9.296 29.591 -1.808 1.00 87.31 291 GLY A CA 1
ATOM 2156 C C . GLY A 1 291 ? -9.820 28.204 -2.208 1.00 87.31 291 GLY A C 1
ATOM 2157 O O . GLY A 1 291 ? -10.767 28.120 -2.986 1.00 87.31 291 GLY A O 1
ATOM 2158 N N . ILE A 1 292 ? -9.242 27.128 -1.667 1.00 84.81 292 ILE A N 1
ATOM 2159 C CA . ILE A 1 292 ? -9.668 25.742 -1.875 1.00 84.81 292 ILE A CA 1
ATOM 2160 C C . ILE A 1 292 ? -10.484 25.280 -0.665 1.00 84.81 292 ILE A C 1
ATOM 2162 O O . ILE A 1 292 ? -10.071 25.442 0.484 1.00 84.81 292 ILE A O 1
ATOM 2166 N N . SER A 1 293 ? -11.646 24.679 -0.924 1.00 89.88 293 SER A N 1
ATOM 2167 C CA . SER A 1 293 ? -12.469 24.058 0.117 1.00 89.88 293 SER A CA 1
ATOM 2168 C C . SER A 1 293 ? -11.922 22.675 0.463 1.00 89.88 293 SER A C 1
ATOM 2170 O O . SER A 1 293 ? -11.959 21.773 -0.370 1.00 89.88 293 SER A O 1
ATOM 2172 N N . VAL A 1 294 ? -11.457 22.495 1.696 1.00 87.25 294 VAL A N 1
ATOM 2173 C CA . VAL A 1 294 ? -10.926 21.226 2.212 1.00 87.25 294 VAL A CA 1
ATOM 2174 C C . VAL A 1 294 ? -11.864 20.712 3.295 1.00 87.25 294 VAL A C 1
ATOM 2176 O O . VAL A 1 294 ? -12.200 21.450 4.216 1.00 87.25 294 VAL A O 1
ATOM 2179 N N . THR A 1 295 ? -12.309 19.459 3.199 1.00 90.75 295 THR A N 1
ATOM 2180 C CA . THR A 1 295 ? -13.179 18.835 4.210 1.00 90.75 295 THR A CA 1
ATOM 2181 C C . THR A 1 295 ? -12.404 17.766 4.963 1.00 90.75 295 THR A C 1
ATOM 2183 O O . THR A 1 295 ? -11.933 16.811 4.352 1.00 90.75 295 THR A O 1
ATOM 2186 N N . ALA A 1 296 ? -12.280 17.929 6.279 1.00 92.12 296 ALA A N 1
ATOM 2187 C CA . ALA A 1 296 ? -11.468 17.074 7.140 1.00 92.12 296 ALA A CA 1
ATOM 2188 C C . ALA A 1 296 ? -12.199 16.739 8.455 1.00 92.12 296 ALA A C 1
ATOM 2190 O O . ALA A 1 296 ? -13.137 17.450 8.829 1.00 92.12 296 ALA A O 1
ATOM 2191 N N . PRO A 1 297 ? -11.792 15.674 9.164 1.00 95.25 297 PRO A N 1
ATOM 2192 C CA . PRO A 1 297 ? -12.306 15.369 10.495 1.00 95.25 297 PRO A CA 1
ATOM 2193 C C . PRO A 1 297 ? -12.046 16.517 11.480 1.00 95.25 297 PRO A C 1
ATOM 2195 O O . PRO A 1 297 ? -10.946 17.060 11.543 1.00 95.25 297 PRO A O 1
ATOM 2198 N N . THR A 1 298 ? -13.052 16.872 12.277 1.00 96.62 298 THR A N 1
ATOM 2199 C CA . THR A 1 298 ? -12.939 17.843 13.377 1.00 96.62 298 THR A CA 1
ATOM 2200 C C . THR A 1 298 ? -11.999 17.345 14.473 1.00 96.62 298 THR A C 1
ATOM 2202 O O . THR A 1 298 ? -11.236 18.123 15.044 1.00 96.62 298 THR A O 1
ATOM 2205 N N . VAL A 1 299 ? -12.066 16.051 14.788 1.00 97.50 299 VAL A N 1
ATOM 2206 C CA . VAL A 1 299 ? -11.134 15.371 15.682 1.00 97.50 299 VAL A CA 1
ATOM 2207 C C . VAL A 1 299 ? -10.120 14.646 14.811 1.00 97.50 299 VAL A C 1
ATOM 2209 O O . VAL A 1 299 ? -10.476 13.743 14.061 1.00 97.50 299 VAL A O 1
ATOM 2212 N N . LEU A 1 300 ? -8.857 15.050 14.908 1.00 95.50 300 LEU A N 1
ATOM 2213 C CA . LEU A 1 300 ? -7.773 14.422 14.161 1.00 95.50 300 LEU A CA 1
ATOM 2214 C C . LEU A 1 300 ? -7.281 13.146 14.864 1.00 95.50 300 LEU A C 1
ATOM 2216 O O . LEU A 1 300 ? -7.367 13.051 16.100 1.00 95.50 300 LEU A O 1
ATOM 2220 N N . PRO A 1 301 ? -6.745 12.175 14.104 1.00 95.62 301 PRO A N 1
ATOM 2221 C CA . PRO A 1 301 ? -6.096 11.014 14.685 1.00 95.62 301 PRO A CA 1
ATOM 2222 C C . PRO A 1 301 ? -4.891 11.445 15.522 1.00 95.62 301 PRO A C 1
ATOM 2224 O O . PRO A 1 301 ? -4.078 12.274 15.116 1.00 95.62 301 PRO A O 1
ATOM 2227 N N . ARG A 1 302 ? -4.777 10.876 16.722 1.00 96.38 302 ARG A N 1
ATOM 2228 C CA . ARG A 1 302 ? -3.634 11.084 17.611 1.00 96.38 302 ARG A CA 1
ATOM 2229 C C . ARG A 1 302 ? -2.391 10.400 17.061 1.00 96.38 302 ARG A C 1
ATOM 2231 O O . ARG A 1 302 ? -1.310 10.904 17.323 1.00 96.38 302 ARG A O 1
ATOM 2238 N N . TYR A 1 303 ? -2.549 9.275 16.375 1.00 94.94 303 TYR A N 1
ATOM 2239 C CA . TYR A 1 303 ? -1.454 8.472 15.848 1.00 94.94 303 TYR A CA 1
ATOM 2240 C C . TYR A 1 303 ? -1.516 8.470 14.323 1.00 94.94 303 TYR A C 1
ATOM 2242 O O . TYR A 1 303 ? -2.586 8.261 13.753 1.00 94.94 303 TYR A O 1
ATOM 2250 N N . THR A 1 304 ? -0.380 8.682 13.678 1.00 92.38 304 THR A N 1
ATOM 2251 C CA . THR A 1 304 ? -0.194 8.645 12.226 1.00 92.38 304 THR A CA 1
ATOM 2252 C C . THR A 1 304 ? 0.941 7.679 11.878 1.00 92.38 304 THR A C 1
ATOM 2254 O O . THR A 1 304 ? 1.582 7.115 12.766 1.00 92.38 304 THR A O 1
ATOM 2257 N N . ALA A 1 305 ? 1.216 7.476 10.588 1.00 87.44 305 ALA A N 1
ATOM 2258 C CA . ALA A 1 305 ? 2.390 6.711 10.161 1.00 87.44 305 ALA A CA 1
ATOM 2259 C C . ALA A 1 305 ? 3.699 7.300 10.735 1.00 87.44 305 ALA A C 1
ATOM 2261 O O . ALA A 1 305 ? 4.542 6.573 11.260 1.00 87.44 305 ALA A O 1
ATOM 2262 N N . GLY A 1 306 ? 3.832 8.633 10.737 1.00 82.75 306 GLY A N 1
ATOM 2263 C CA . GLY A 1 306 ? 5.051 9.324 11.169 1.00 82.75 306 GLY A CA 1
ATOM 2264 C C . GLY A 1 306 ? 5.384 9.196 12.663 1.00 82.75 306 GLY A C 1
ATOM 2265 O O . GLY A 1 306 ? 6.559 9.273 13.037 1.00 82.75 306 GLY A O 1
ATOM 2266 N N . ASP A 1 307 ? 4.382 8.971 13.522 1.00 86.44 307 ASP A N 1
ATOM 2267 C CA . ASP A 1 307 ? 4.560 8.719 14.960 1.00 86.44 307 ASP A CA 1
ATOM 2268 C C . ASP A 1 307 ? 4.089 7.326 15.403 1.00 86.44 307 ASP A C 1
ATOM 2270 O O . ASP A 1 307 ? 3.905 7.079 16.601 1.00 86.44 307 ASP A O 1
ATOM 2274 N N . SER A 1 308 ? 3.981 6.397 14.447 1.00 88.50 308 SER A N 1
ATOM 2275 C CA . SER A 1 308 ? 3.569 5.020 14.689 1.00 88.50 308 SER A CA 1
ATOM 2276 C C . SER A 1 308 ? 4.399 4.384 15.816 1.00 88.50 308 SER A C 1
ATOM 2278 O O . SER A 1 308 ? 5.645 4.422 15.788 1.00 88.50 308 SER A O 1
ATOM 2280 N N . PRO A 1 309 ? 3.736 3.802 16.835 1.00 89.62 309 PRO A N 1
ATOM 2281 C CA . PRO A 1 309 ? 4.410 3.071 17.900 1.00 89.62 309 PRO A CA 1
ATOM 2282 C C . PRO A 1 309 ? 4.773 1.633 17.500 1.00 89.62 309 PRO A C 1
ATOM 2284 O O . PRO A 1 309 ? 5.427 0.943 18.286 1.00 89.62 309 PRO A O 1
ATOM 2287 N N . TYR A 1 310 ? 4.306 1.148 16.343 1.00 90.38 310 TYR A N 1
ATOM 2288 C CA . TYR A 1 310 ? 4.272 -0.283 16.020 1.00 90.38 310 TYR A CA 1
ATOM 2289 C C . TYR A 1 310 ? 5.115 -0.670 14.826 1.00 90.38 310 TYR A C 1
ATOM 2291 O O . TYR A 1 310 ? 5.803 -1.686 14.884 1.00 90.38 310 TYR A O 1
ATOM 2299 N N . VAL A 1 311 ? 5.072 0.122 13.769 1.00 89.69 311 VAL A N 1
ATOM 2300 C CA . VAL A 1 311 ? 5.761 -0.191 12.527 1.00 89.69 311 VAL A CA 1
ATOM 2301 C C . VAL A 1 311 ? 6.147 1.106 11.841 1.00 89.69 311 VAL A C 1
ATOM 2303 O O . VAL A 1 311 ? 5.466 2.119 11.990 1.00 89.69 311 VAL A O 1
ATOM 2306 N N . ARG A 1 312 ? 7.294 1.099 11.178 1.00 87.94 312 ARG A N 1
ATOM 2307 C CA . ARG A 1 312 ? 7.786 2.221 10.395 1.00 87.94 312 ARG A CA 1
ATOM 2308 C C . ARG A 1 312 ? 8.394 1.690 9.118 1.00 87.94 312 ARG A C 1
ATOM 2310 O O . ARG A 1 312 ? 9.455 1.066 9.158 1.00 87.94 312 ARG A O 1
ATOM 2317 N N . TYR A 1 313 ? 7.734 1.979 8.015 1.00 85.50 313 TYR A N 1
ATOM 2318 C CA . TYR A 1 313 ? 8.252 1.804 6.678 1.00 85.50 313 TYR A CA 1
ATOM 2319 C C . TYR A 1 313 ? 9.077 3.024 6.282 1.00 85.50 313 TYR A C 1
ATOM 2321 O O . TYR A 1 313 ? 8.651 4.172 6.432 1.00 85.50 313 TYR A O 1
ATOM 2329 N N . GLN A 1 314 ? 10.257 2.770 5.740 1.00 78.62 314 GLN A N 1
ATOM 2330 C CA . GLN A 1 314 ? 11.137 3.784 5.198 1.00 78.62 314 GLN A CA 1
ATOM 2331 C C . GLN A 1 314 ? 11.612 3.328 3.822 1.00 78.62 314 GLN A C 1
ATOM 2333 O O . GLN A 1 314 ? 12.325 2.336 3.705 1.00 78.62 314 GLN A O 1
ATOM 2338 N N . ALA A 1 315 ? 11.256 4.071 2.775 1.00 71.38 315 ALA A N 1
ATOM 2339 C CA . ALA A 1 315 ? 11.954 3.945 1.500 1.00 71.38 315 ALA A CA 1
ATOM 2340 C C . ALA A 1 315 ? 13.430 4.314 1.726 1.00 71.38 315 ALA A C 1
ATOM 2342 O O . ALA A 1 315 ? 13.731 5.335 2.351 1.00 71.38 315 ALA A O 1
ATOM 2343 N N . PHE A 1 316 ? 14.354 3.456 1.297 1.00 57.97 316 PHE A N 1
ATOM 2344 C CA . PHE A 1 316 ? 15.758 3.601 1.665 1.00 57.97 316 PHE A CA 1
ATOM 2345 C C . PHE A 1 316 ? 16.421 4.717 0.847 1.00 57.97 316 PHE A C 1
ATOM 2347 O O . PHE A 1 316 ? 16.442 4.698 -0.386 1.00 57.97 316 PHE A O 1
ATOM 2354 N N . ASP A 1 317 ? 16.994 5.681 1.565 1.00 53.16 317 ASP A N 1
ATOM 2355 C CA . ASP A 1 317 ? 17.866 6.722 1.037 1.00 53.16 317 ASP A CA 1
ATOM 2356 C C . ASP A 1 317 ? 19.244 6.607 1.720 1.00 53.16 317 ASP A C 1
ATOM 2358 O O . ASP A 1 317 ? 19.381 6.969 2.889 1.00 53.16 317 ASP A O 1
ATOM 2362 N N . PRO A 1 318 ? 20.286 6.110 1.031 1.00 42.41 318 PRO A N 1
ATOM 2363 C CA . PRO A 1 318 ? 21.631 6.028 1.583 1.00 42.41 318 PRO A CA 1
ATOM 2364 C C . PRO A 1 318 ? 22.278 7.399 1.845 1.00 42.41 318 PRO A C 1
ATOM 2366 O O . PRO A 1 318 ? 23.323 7.452 2.504 1.00 42.41 318 PRO A O 1
ATOM 2369 N N . PHE A 1 319 ? 21.719 8.496 1.316 1.00 39.72 319 PHE A N 1
ATOM 2370 C CA . PHE A 1 319 ? 22.316 9.832 1.381 1.00 39.72 319 PHE A CA 1
ATOM 2371 C C . PHE A 1 319 ? 21.823 10.678 2.556 1.00 39.72 319 PHE A C 1
ATOM 2373 O O . PHE A 1 319 ? 22.529 11.603 2.970 1.00 39.72 319 PHE A O 1
ATOM 2380 N N . SER A 1 320 ? 20.676 10.355 3.155 1.00 37.94 320 SER A N 1
ATOM 2381 C CA . SER A 1 320 ? 20.194 11.036 4.356 1.00 37.94 320 SER A CA 1
ATOM 2382 C C . SER A 1 320 ? 20.592 10.279 5.629 1.00 37.94 320 SER A C 1
ATOM 2384 O O . SER A 1 320 ? 19.900 9.401 6.130 1.00 37.94 320 SER A O 1
ATOM 2386 N N . HIS A 1 321 ? 21.676 10.724 6.274 1.00 28.75 321 HIS A N 1
ATOM 2387 C CA . HIS A 1 321 ? 21.936 10.449 7.702 1.00 28.75 321 HIS A CA 1
ATOM 2388 C C . HIS A 1 321 ? 20.956 11.214 8.629 1.00 28.75 321 HIS A C 1
ATOM 2390 O O . HIS A 1 321 ? 21.314 11.653 9.724 1.00 28.75 321 HIS A O 1
ATOM 2396 N N . GLY A 1 322 ? 19.716 11.422 8.186 1.00 31.56 322 GLY A N 1
ATOM 2397 C CA . GLY A 1 322 ? 18.706 12.226 8.855 1.00 31.56 322 GLY A CA 1
ATOM 2398 C C . GLY A 1 322 ? 17.321 11.647 8.613 1.00 31.56 322 GLY A C 1
ATOM 2399 O O . GLY A 1 322 ? 16.849 11.602 7.487 1.00 31.56 322 GLY A O 1
ATOM 2400 N N . TYR A 1 323 ? 16.678 11.224 9.699 1.00 33.28 323 TYR A N 1
ATOM 2401 C CA . TYR A 1 323 ? 15.291 10.773 9.740 1.00 33.28 323 TYR A CA 1
ATOM 2402 C C . TYR A 1 323 ? 14.365 11.804 9.073 1.00 33.28 323 TYR A C 1
ATOM 2404 O O . TYR A 1 323 ? 14.206 12.914 9.587 1.00 33.28 323 TYR A O 1
ATOM 2412 N N . GLN A 1 324 ? 13.740 11.439 7.957 1.00 36.16 324 GLN A N 1
ATOM 2413 C CA . GLN A 1 324 ? 12.507 12.069 7.493 1.00 36.16 324 GLN A CA 1
ATOM 2414 C C . GLN A 1 324 ? 11.427 10.983 7.549 1.00 36.16 324 GLN A C 1
ATOM 2416 O O . GLN A 1 324 ? 11.501 10.023 6.781 1.00 36.16 324 GLN A O 1
ATOM 2421 N N . PRO A 1 325 ? 10.479 11.054 8.501 1.00 37.41 325 PRO A N 1
ATOM 2422 C CA . PRO A 1 325 ? 9.354 10.137 8.495 1.00 37.41 325 PRO A CA 1
ATOM 2423 C C . PRO A 1 325 ? 8.583 10.348 7.196 1.00 37.41 325 PRO A C 1
ATOM 2425 O O . PRO A 1 325 ? 8.345 11.486 6.794 1.00 37.41 325 PRO A O 1
ATOM 2428 N N . TYR A 1 326 ? 8.174 9.257 6.560 1.00 37.75 326 TYR A N 1
ATOM 2429 C CA . TYR A 1 326 ? 7.132 9.349 5.555 1.00 37.75 326 TYR A CA 1
ATOM 2430 C C . TYR A 1 326 ? 5.850 9.790 6.280 1.00 37.75 326 TYR A C 1
ATOM 2432 O O . TYR A 1 326 ? 5.284 9.041 7.076 1.00 37.75 326 TYR A O 1
ATOM 2440 N N . ASP A 1 327 ? 5.454 11.050 6.100 1.00 40.56 327 ASP A N 1
ATOM 2441 C CA . ASP A 1 327 ? 4.315 11.663 6.796 1.00 40.56 327 ASP A CA 1
ATOM 2442 C C . ASP A 1 327 ? 3.062 11.790 5.917 1.00 40.56 327 ASP A C 1
ATOM 2444 O O . ASP A 1 327 ? 2.057 12.347 6.357 1.00 40.56 327 ASP A O 1
ATOM 2448 N N . GLY A 1 328 ? 3.113 11.265 4.687 1.00 37.91 328 GLY A N 1
ATOM 2449 C CA . GLY A 1 328 ? 2.020 11.330 3.716 1.00 37.91 328 GLY A CA 1
ATOM 2450 C C . GLY A 1 328 ? 1.718 12.739 3.187 1.00 37.91 328 GLY A C 1
ATOM 2451 O O . GLY A 1 328 ? 0.710 12.921 2.511 1.00 37.91 328 GLY A O 1
ATOM 2452 N N . THR A 1 329 ? 2.545 13.748 3.490 1.00 33.44 329 THR A N 1
ATOM 2453 C CA . THR A 1 329 ? 2.339 15.146 3.059 1.00 33.44 329 THR A CA 1
ATOM 2454 C C . THR A 1 329 ? 3.442 15.700 2.164 1.00 33.44 329 THR A C 1
ATOM 2456 O O . THR A 1 329 ? 3.292 16.794 1.611 1.00 33.44 329 THR A O 1
ATOM 2459 N N . ASN A 1 330 ? 4.525 14.950 1.960 1.00 33.28 330 ASN A N 1
ATOM 2460 C CA . ASN A 1 330 ? 5.591 15.356 1.059 1.00 33.28 330 ASN A CA 1
ATOM 2461 C C . ASN A 1 330 ? 5.150 15.204 -0.400 1.00 33.28 330 ASN A C 1
ATOM 2463 O O . ASN A 1 330 ? 5.402 14.191 -1.043 1.00 33.28 330 ASN A O 1
ATOM 2467 N N . ALA A 1 331 ? 4.568 16.273 -0.946 1.00 30.64 331 ALA A N 1
ATOM 2468 C CA . ALA A 1 331 ? 4.775 16.587 -2.350 1.00 30.64 331 ALA A CA 1
ATOM 2469 C C . ALA A 1 331 ? 6.290 16.551 -2.592 1.00 30.64 331 ALA A C 1
ATOM 2471 O O . ALA A 1 331 ? 7.017 17.325 -1.966 1.00 30.64 331 ALA A O 1
ATOM 2472 N N . TYR A 1 332 ? 6.749 15.615 -3.423 1.00 34.50 332 TYR A N 1
ATOM 2473 C CA . TYR A 1 332 ? 8.153 15.375 -3.745 1.00 34.50 332 TYR A CA 1
ATOM 2474 C C . TYR A 1 332 ? 8.881 16.684 -4.093 1.00 34.50 332 TYR A C 1
ATOM 2476 O O . TYR A 1 332 ? 8.861 17.171 -5.224 1.00 34.50 332 TYR A O 1
ATOM 2484 N N . GLY A 1 333 ? 9.506 17.291 -3.084 1.00 27.73 333 GLY A N 1
ATOM 2485 C CA . GLY A 1 333 ? 10.351 18.461 -3.232 1.00 27.73 333 GLY A CA 1
ATOM 2486 C C . GLY A 1 333 ? 11.687 18.036 -3.824 1.00 27.73 333 GLY A C 1
ATOM 2487 O O . GLY A 1 333 ? 12.339 17.119 -3.330 1.00 27.73 333 GLY A O 1
ATOM 2488 N N . VAL A 1 334 ? 12.098 18.713 -4.891 1.00 28.66 334 VAL A N 1
ATOM 2489 C CA . VAL A 1 334 ? 13.387 18.519 -5.562 1.00 28.66 334 VAL A CA 1
ATOM 2490 C C . VAL A 1 334 ? 14.520 18.761 -4.550 1.00 28.66 334 VAL A C 1
ATOM 2492 O O . VAL A 1 334 ? 14.787 19.907 -4.195 1.00 28.66 334 VAL A O 1
ATOM 2495 N N . GLY A 1 335 ? 15.166 17.698 -4.049 1.00 28.45 335 GLY A N 1
ATOM 2496 C CA . GLY A 1 335 ? 16.346 17.823 -3.174 1.00 28.45 335 GLY A CA 1
ATOM 2497 C C . GLY A 1 335 ? 16.658 16.661 -2.223 1.00 28.45 335 GLY A C 1
ATOM 2498 O O . GLY A 1 335 ? 17.787 16.575 -1.749 1.00 28.45 335 GLY A O 1
ATOM 2499 N N . SER A 1 336 ? 15.715 15.755 -1.965 1.00 36.56 336 SER A N 1
ATOM 2500 C CA . SER A 1 336 ? 15.926 14.562 -1.124 1.00 36.56 336 SER A CA 1
ATOM 2501 C C . SER A 1 336 ? 15.009 13.433 -1.587 1.00 36.56 336 SER A C 1
ATOM 2503 O O . SER A 1 336 ? 14.081 13.034 -0.889 1.00 36.56 336 SER A O 1
ATOM 2505 N N . VAL A 1 337 ? 15.213 13.003 -2.831 1.00 46.84 337 VAL A N 1
ATOM 2506 C CA . VAL A 1 337 ? 14.481 11.875 -3.415 1.00 46.84 337 VAL A CA 1
ATOM 2507 C C . VAL A 1 337 ? 15.155 10.582 -2.940 1.00 46.84 337 VAL A C 1
ATOM 2509 O O . VAL A 1 337 ? 16.369 10.459 -3.128 1.00 46.84 337 VAL A O 1
ATOM 2512 N N . PRO A 1 338 ? 14.428 9.637 -2.313 1.00 56.94 338 PRO A N 1
ATOM 2513 C CA . PRO A 1 338 ? 15.001 8.364 -1.903 1.00 56.94 338 PRO A CA 1
ATOM 2514 C C . PRO A 1 338 ? 15.585 7.620 -3.098 1.00 56.94 338 PRO A C 1
ATOM 2516 O O . PRO A 1 338 ? 15.004 7.601 -4.179 1.00 56.94 338 PRO A O 1
ATOM 2519 N N . VAL A 1 339 ? 16.705 6.931 -2.901 1.00 66.06 339 VAL A N 1
ATOM 2520 C CA . VAL A 1 339 ? 17.281 6.056 -3.934 1.00 66.06 339 VAL A CA 1
ATOM 2521 C C . VAL A 1 339 ? 16.307 4.959 -4.375 1.00 66.06 339 VAL A C 1
ATOM 2523 O O . VAL A 1 339 ? 16.417 4.461 -5.491 1.00 66.06 339 VAL A O 1
ATOM 2526 N N . ALA A 1 340 ? 15.310 4.631 -3.551 1.00 73.06 340 ALA A N 1
ATOM 2527 C CA . ALA A 1 340 ? 14.175 3.797 -3.939 1.00 73.06 340 ALA A CA 1
ATOM 2528 C C . ALA A 1 340 ? 13.480 4.248 -5.240 1.00 73.06 340 ALA A C 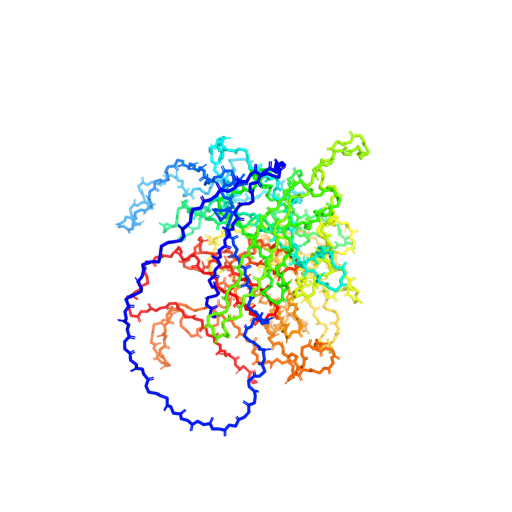1
ATOM 2530 O O . ALA A 1 340 ? 13.086 3.392 -6.031 1.00 73.06 340 ALA A O 1
ATOM 2531 N N . ASP A 1 341 ? 13.408 5.556 -5.499 1.00 77.50 341 ASP A N 1
ATOM 2532 C CA . ASP A 1 341 ? 12.773 6.152 -6.682 1.00 77.50 341 ASP A CA 1
ATOM 2533 C C . ASP A 1 341 ? 13.727 6.287 -7.878 1.00 77.50 341 ASP A C 1
ATOM 2535 O O . ASP A 1 341 ? 13.413 6.958 -8.857 1.00 77.50 341 ASP A O 1
ATOM 2539 N N . MET A 1 342 ? 14.917 5.691 -7.847 1.00 81.12 342 MET A N 1
ATOM 2540 C CA . MET A 1 342 ? 15.785 5.696 -9.021 1.00 81.12 342 MET A CA 1
ATOM 2541 C C . MET A 1 342 ? 15.457 4.556 -9.971 1.00 81.12 342 MET A C 1
ATOM 2543 O O . MET A 1 342 ? 15.258 3.416 -9.554 1.00 81.12 342 MET A O 1
ATOM 2547 N N . TYR A 1 343 ? 15.515 4.846 -11.265 1.00 84.12 343 TYR A N 1
ATOM 2548 C CA . TYR A 1 343 ? 15.498 3.833 -12.297 1.00 84.12 343 TYR A CA 1
ATOM 2549 C C . TYR A 1 343 ? 16.791 3.033 -12.319 1.00 84.12 343 TYR A C 1
ATOM 2551 O O . TYR A 1 343 ? 17.877 3.560 -12.582 1.00 84.12 343 TYR A O 1
ATOM 2559 N N . ALA A 1 344 ? 16.623 1.733 -12.136 1.00 78.56 344 ALA A N 1
ATOM 2560 C CA . ALA A 1 344 ? 17.631 0.731 -12.396 1.00 78.56 344 ALA A CA 1
ATOM 2561 C C . ALA A 1 344 ? 17.182 -0.199 -13.518 1.00 78.56 344 ALA A C 1
ATOM 2563 O O . ALA A 1 344 ? 16.004 -0.260 -13.890 1.00 78.56 344 ALA A O 1
ATOM 2564 N N . PHE A 1 345 ? 18.153 -0.933 -14.048 1.00 78.38 345 PHE A N 1
ATOM 2565 C CA . PHE A 1 345 ? 17.921 -1.920 -15.086 1.00 78.38 345 PHE A CA 1
ATOM 2566 C C . PHE A 1 345 ? 16.909 -2.987 -14.634 1.00 78.38 345 PHE A C 1
ATOM 2568 O O . PHE A 1 345 ? 17.009 -3.562 -13.544 1.00 78.38 345 PHE A O 1
ATOM 2575 N N . SER A 1 346 ? 15.920 -3.253 -15.486 1.00 76.25 346 SER A N 1
ATOM 2576 C CA . SER A 1 346 ? 14.967 -4.344 -15.311 1.00 76.25 346 SER A CA 1
ATOM 2577 C C . SER A 1 346 ? 15.576 -5.643 -15.837 1.00 76.25 346 SER A C 1
ATOM 2579 O O . SER A 1 346 ? 15.814 -5.785 -17.029 1.00 76.25 346 SER A O 1
ATOM 2581 N N . GLN A 1 347 ? 15.876 -6.582 -14.938 1.00 62.16 347 GLN A N 1
ATOM 2582 C CA . GLN A 1 347 ? 16.690 -7.774 -15.223 1.00 62.16 347 GLN A CA 1
ATOM 2583 C C . GLN A 1 347 ? 15.902 -8.967 -15.786 1.00 62.16 347 GLN A C 1
ATOM 2585 O O . GLN A 1 347 ? 16.374 -10.097 -15.680 1.00 62.16 347 GLN A O 1
ATOM 2590 N N . SER A 1 348 ? 14.704 -8.763 -16.338 1.00 61.19 348 SER A N 1
ATOM 2591 C CA . SER A 1 348 ? 13.939 -9.889 -16.874 1.00 61.19 348 SER A CA 1
ATOM 2592 C C . SER A 1 348 ? 14.721 -10.593 -17.988 1.00 61.19 348 SER A C 1
ATOM 2594 O O . SER A 1 348 ? 15.195 -9.961 -18.932 1.00 61.19 348 SER A O 1
ATOM 2596 N N . ASN A 1 349 ? 14.838 -11.920 -17.894 1.00 53.22 349 ASN A N 1
ATOM 2597 C CA . ASN A 1 349 ? 15.462 -12.749 -18.930 1.00 53.22 349 ASN A CA 1
ATOM 2598 C C . ASN A 1 349 ? 14.598 -12.875 -20.198 1.00 53.22 349 ASN A C 1
ATOM 2600 O O . ASN A 1 349 ? 15.015 -13.489 -21.182 1.00 53.22 349 ASN A O 1
ATOM 2604 N N . TYR A 1 350 ? 13.406 -12.281 -20.193 1.00 56.72 350 TYR A N 1
ATOM 2605 C CA . TYR A 1 350 ? 12.468 -12.303 -21.298 1.00 56.72 350 TYR A CA 1
ATOM 2606 C C . TYR A 1 350 ? 12.280 -10.884 -21.826 1.00 56.72 350 TYR A C 1
ATOM 2608 O O . TYR A 1 350 ? 11.719 -10.017 -21.161 1.00 56.72 350 TYR A O 1
ATOM 2616 N N . SER A 1 351 ? 12.725 -10.660 -23.061 1.00 53.91 351 SER A N 1
ATOM 2617 C CA . SER A 1 351 ? 12.750 -9.340 -23.703 1.00 53.91 351 SER A CA 1
ATOM 2618 C C . SER A 1 351 ? 11.376 -8.684 -23.889 1.00 53.91 351 SER A C 1
ATOM 2620 O O . SER A 1 351 ? 11.321 -7.519 -24.255 1.00 53.91 351 SER A O 1
ATOM 2622 N N . ASN A 1 352 ? 10.287 -9.428 -23.691 1.00 57.38 352 ASN A N 1
ATOM 2623 C CA . ASN A 1 352 ? 8.901 -8.980 -23.831 1.00 57.38 352 ASN A CA 1
ATOM 2624 C C . ASN A 1 352 ? 8.042 -9.339 -22.604 1.00 57.38 352 ASN A C 1
ATOM 2626 O O . ASN A 1 352 ? 6.848 -9.597 -22.746 1.00 57.38 352 ASN A O 1
ATOM 2630 N N . TYR A 1 353 ? 8.642 -9.501 -21.422 1.00 56.75 353 TYR A N 1
ATOM 2631 C CA . TYR A 1 353 ? 7.920 -9.912 -20.219 1.00 56.75 353 TYR A CA 1
ATOM 2632 C C . TYR A 1 353 ? 7.651 -8.743 -19.298 1.00 56.75 353 TYR A C 1
ATOM 2634 O O . TYR A 1 353 ? 8.579 -8.099 -18.820 1.00 56.75 353 TYR A O 1
ATOM 2642 N N . GLY A 1 354 ? 6.366 -8.533 -18.997 1.00 59.62 354 GLY A N 1
ATOM 2643 C CA . GLY A 1 354 ? 5.938 -7.478 -18.086 1.00 59.62 354 GLY A CA 1
ATOM 2644 C C . GLY A 1 354 ? 6.543 -6.141 -18.459 1.00 59.62 354 GLY A C 1
ATOM 2645 O O . GLY A 1 354 ? 7.076 -5.475 -17.574 1.00 59.62 354 GLY A O 1
ATOM 2646 N N . ASN A 1 355 ? 6.482 -5.849 -19.765 1.00 59.62 355 ASN A N 1
ATOM 2647 C CA . ASN A 1 355 ? 7.063 -4.697 -20.423 1.00 59.62 355 ASN A CA 1
ATOM 2648 C C . ASN A 1 355 ? 7.061 -3.512 -19.453 1.00 59.62 355 ASN A C 1
ATOM 2650 O O . ASN A 1 355 ? 6.033 -3.138 -18.880 1.00 59.62 355 ASN A O 1
ATOM 2654 N N . ALA A 1 356 ? 8.269 -3.066 -19.138 1.00 74.38 356 ALA A N 1
ATOM 2655 C CA . ALA A 1 356 ? 8.526 -1.904 -18.317 1.00 74.38 356 ALA A CA 1
ATOM 2656 C C . ALA A 1 356 ? 9.021 -0.806 -19.260 1.00 74.38 356 ALA A C 1
ATOM 2658 O O . ALA A 1 356 ? 9.686 -1.123 -20.253 1.00 74.38 356 ALA A O 1
ATOM 2659 N N . PRO A 1 357 ? 8.764 0.476 -18.960 1.00 79.25 357 PRO A N 1
ATOM 2660 C CA . PRO A 1 357 ? 9.233 1.566 -19.802 1.00 79.25 357 PRO A CA 1
ATOM 2661 C C . PRO A 1 357 ? 10.735 1.462 -20.081 1.00 79.25 357 PRO A C 1
ATOM 2663 O O . PRO A 1 357 ? 11.518 1.090 -19.203 1.00 79.25 357 PRO A O 1
ATOM 2666 N N . VAL A 1 358 ? 11.150 1.828 -21.293 1.00 84.12 358 VAL A N 1
ATOM 2667 C CA . VAL A 1 358 ? 12.570 1.921 -21.656 1.00 84.12 358 VAL A CA 1
ATOM 2668 C C . VAL A 1 358 ? 13.132 3.308 -21.352 1.00 84.12 358 VAL A C 1
ATOM 2670 O O . VAL A 1 358 ? 12.443 4.320 -21.482 1.00 84.12 358 VAL A O 1
ATOM 2673 N N . GLY A 1 359 ? 14.400 3.382 -20.961 1.00 88.88 359 GLY A N 1
ATOM 2674 C CA . GLY A 1 359 ? 15.085 4.654 -20.757 1.00 88.88 359 GLY A CA 1
ATOM 2675 C C . GLY A 1 359 ? 16.491 4.520 -20.176 1.00 88.88 359 GLY A C 1
ATOM 2676 O O . GLY A 1 359 ? 17.001 3.405 -20.050 1.00 88.88 359 GLY A O 1
ATOM 2677 N N . PRO A 1 360 ? 17.126 5.649 -19.813 1.00 90.62 360 PRO A N 1
ATOM 2678 C CA . PRO A 1 360 ? 18.398 5.636 -19.104 1.00 90.62 360 PRO A CA 1
ATOM 2679 C C . PRO A 1 360 ? 18.228 5.105 -17.679 1.00 90.62 360 PRO A C 1
ATOM 2681 O O . PRO A 1 360 ? 17.207 5.364 -17.026 1.00 90.62 360 PRO A O 1
ATOM 2684 N N . VAL A 1 361 ? 19.256 4.405 -17.199 1.00 87.44 361 VAL A N 1
ATOM 2685 C CA . VAL A 1 361 ? 19.343 3.862 -15.835 1.00 87.44 361 VAL A CA 1
ATOM 2686 C C . VAL A 1 361 ? 20.641 4.276 -15.158 1.00 87.44 361 VAL A C 1
ATOM 2688 O O . VAL A 1 361 ? 21.672 4.465 -15.804 1.00 87.44 361 VAL A O 1
ATOM 2691 N N . CYS A 1 362 ? 20.595 4.387 -13.837 1.00 84.00 362 CYS A N 1
ATOM 2692 C CA . CYS A 1 362 ? 21.767 4.666 -13.021 1.00 84.00 362 CYS A CA 1
ATOM 2693 C C . CYS A 1 362 ? 22.035 3.503 -12.065 1.00 84.00 362 CYS A C 1
ATOM 2695 O O . CYS A 1 362 ? 21.121 2.776 -11.679 1.00 84.00 362 CYS A O 1
ATOM 2697 N N . ASN A 1 363 ? 23.289 3.373 -11.637 1.00 76.75 363 ASN A N 1
ATOM 2698 C CA . ASN A 1 363 ? 23.702 2.395 -10.636 1.00 76.75 363 ASN A CA 1
ATOM 2699 C C . ASN A 1 363 ? 24.105 3.062 -9.324 1.00 76.75 363 ASN A C 1
ATOM 2701 O O . ASN A 1 363 ? 24.450 4.245 -9.278 1.00 76.75 363 ASN A O 1
ATOM 2705 N N . LEU A 1 364 ? 24.099 2.257 -8.262 1.00 73.19 364 LEU A N 1
ATOM 2706 C CA . LEU A 1 364 ? 24.683 2.604 -6.975 1.00 73.19 364 LEU A CA 1
ATOM 2707 C C . LEU A 1 364 ? 26.075 1.990 -6.882 1.00 73.19 364 LEU A C 1
ATOM 2709 O O . LEU A 1 364 ? 26.231 0.776 -6.774 1.00 73.19 364 LEU A O 1
ATOM 2713 N N . VAL A 1 365 ? 27.100 2.830 -6.904 1.00 65.94 365 VAL A N 1
ATOM 2714 C CA . VAL A 1 365 ? 28.490 2.384 -6.798 1.00 65.94 365 VAL A CA 1
ATOM 2715 C C . VAL A 1 365 ? 29.036 2.750 -5.434 1.00 65.94 365 VAL A C 1
ATOM 2717 O O . VAL A 1 365 ? 28.917 3.888 -4.981 1.00 65.94 365 VAL A O 1
ATOM 2720 N N . ARG A 1 366 ? 29.658 1.778 -4.768 1.00 58.75 366 ARG A N 1
ATOM 2721 C CA . ARG A 1 366 ? 30.347 2.004 -3.500 1.00 58.75 366 ARG A CA 1
ATOM 2722 C C . ARG A 1 366 ? 31.861 1.992 -3.738 1.00 58.75 366 ARG A C 1
ATOM 2724 O O . ARG A 1 366 ? 32.339 1.163 -4.513 1.00 58.75 366 ARG A O 1
ATOM 2731 N N . PRO A 1 367 ? 32.637 2.873 -3.082 1.00 54.66 367 PRO A N 1
ATOM 2732 C CA . PRO A 1 367 ? 34.089 2.781 -3.120 1.00 54.66 367 PRO A CA 1
ATOM 2733 C C . PRO A 1 367 ? 34.564 1.390 -2.657 1.00 54.66 367 PRO A C 1
ATOM 2735 O O . PRO A 1 367 ? 34.071 0.898 -1.635 1.00 54.66 367 PRO A O 1
ATOM 2738 N N . PRO A 1 368 ? 35.512 0.754 -3.372 1.00 50.28 368 PRO A N 1
ATOM 2739 C CA . PRO A 1 368 ? 35.988 -0.600 -3.068 1.00 50.28 368 PRO A CA 1
ATOM 2740 C C . PRO A 1 368 ? 36.631 -0.747 -1.677 1.00 50.28 368 PRO A C 1
ATOM 2742 O O . PRO A 1 368 ? 36.786 -1.863 -1.190 1.00 50.28 368 PRO A O 1
ATOM 2745 N N . ASP A 1 369 ? 37.000 0.356 -1.024 1.00 50.94 369 ASP A N 1
ATOM 2746 C CA . ASP A 1 369 ? 37.711 0.403 0.255 1.00 50.94 369 ASP A CA 1
ATOM 2747 C C . ASP A 1 369 ? 36.831 0.774 1.465 1.00 50.94 369 ASP A C 1
ATOM 2749 O O . ASP A 1 369 ? 37.338 0.861 2.585 1.00 50.94 369 ASP A O 1
ATOM 2753 N N . SER A 1 370 ? 35.516 0.966 1.290 1.00 49.06 370 SER A N 1
ATOM 2754 C CA . SER A 1 370 ? 34.641 1.382 2.392 1.00 49.06 370 SER A CA 1
ATOM 2755 C C . SER A 1 370 ? 33.215 0.842 2.272 1.00 49.06 370 SER A C 1
ATOM 2757 O O . SER A 1 370 ? 32.315 1.506 1.760 1.00 49.06 370 SER A O 1
ATOM 2759 N N . LEU A 1 371 ? 32.969 -0.331 2.871 1.00 48.62 371 LEU A N 1
ATOM 2760 C CA . LEU A 1 371 ? 31.621 -0.885 3.108 1.00 48.62 371 LEU A CA 1
ATOM 2761 C C . LEU A 1 371 ? 30.748 -0.006 4.030 1.00 48.62 371 LEU A C 1
ATOM 2763 O O . LEU A 1 371 ? 29.569 -0.293 4.223 1.00 48.62 371 LEU A O 1
ATOM 2767 N N . SER A 1 372 ? 31.298 1.077 4.588 1.00 48.03 372 SER A N 1
ATOM 2768 C CA . SER A 1 372 ? 30.572 2.100 5.349 1.00 48.03 372 SER A CA 1
ATOM 2769 C C . SER A 1 372 ? 30.333 3.398 4.569 1.00 48.03 372 SER A C 1
ATOM 2771 O O . SER A 1 372 ? 29.605 4.257 5.055 1.00 48.03 372 SER A O 1
ATOM 2773 N N . ALA A 1 373 ? 30.936 3.579 3.388 1.00 51.88 373 ALA A N 1
ATOM 2774 C CA . ALA A 1 373 ? 30.739 4.786 2.588 1.00 51.88 373 ALA A CA 1
ATOM 2775 C C . ALA A 1 373 ? 29.352 4.794 1.948 1.00 51.88 373 ALA A C 1
ATOM 2777 O O . ALA A 1 373 ? 28.905 3.774 1.424 1.00 51.88 373 ALA A O 1
ATOM 2778 N N . THR A 1 374 ? 28.701 5.955 1.959 1.00 56.94 374 THR A N 1
ATOM 2779 C CA . THR A 1 374 ? 27.466 6.202 1.216 1.00 56.94 374 THR A CA 1
ATOM 2780 C C . THR A 1 374 ? 27.672 5.837 -0.265 1.00 56.94 374 THR A C 1
ATOM 2782 O O . THR A 1 374 ? 28.580 6.393 -0.888 1.00 56.94 374 THR A O 1
ATOM 2785 N N . PRO A 1 375 ? 26.889 4.890 -0.826 1.00 62.44 375 PRO A N 1
ATOM 2786 C CA . PRO A 1 375 ? 26.886 4.605 -2.259 1.00 62.44 375 PRO A CA 1
ATOM 2787 C C . PRO A 1 375 ? 26.680 5.889 -3.057 1.00 62.44 375 PRO A C 1
ATOM 2789 O O . PRO A 1 375 ? 25.859 6.698 -2.659 1.00 62.44 375 PRO A O 1
ATOM 2792 N N . ALA A 1 376 ? 27.390 6.079 -4.162 1.00 69.94 376 ALA A N 1
ATOM 2793 C CA . ALA A 1 376 ? 27.166 7.176 -5.095 1.00 69.94 376 ALA A CA 1
ATOM 2794 C C . ALA A 1 376 ? 26.267 6.714 -6.246 1.00 69.94 376 ALA A C 1
ATOM 2796 O O . ALA A 1 376 ? 26.375 5.578 -6.708 1.00 69.94 376 ALA A O 1
ATOM 2797 N N . VAL A 1 377 ? 25.409 7.608 -6.735 1.00 76.50 377 VAL A N 1
ATOM 2798 C CA . VAL A 1 377 ? 24.661 7.382 -7.974 1.00 76.50 377 VAL A CA 1
ATOM 2799 C C . VAL A 1 377 ? 25.567 7.695 -9.155 1.00 76.50 377 VAL A C 1
ATOM 2801 O O . VAL A 1 377 ? 26.163 8.772 -9.187 1.00 76.50 377 VAL A O 1
ATOM 2804 N N . VAL A 1 378 ? 25.645 6.795 -10.132 1.00 79.00 378 VAL A N 1
ATOM 2805 C CA . VAL A 1 378 ? 26.425 7.017 -11.357 1.00 79.00 378 VAL A CA 1
ATOM 2806 C C . VAL A 1 378 ? 25.626 6.650 -12.612 1.00 79.00 378 VAL A C 1
ATOM 2808 O O . VAL A 1 378 ? 24.870 5.672 -12.579 1.00 79.00 378 VAL A O 1
ATOM 2811 N N . PRO A 1 379 ? 25.788 7.398 -13.721 1.00 86.19 379 PRO A N 1
ATOM 2812 C CA . PRO A 1 379 ? 25.285 6.983 -15.028 1.00 86.19 379 PRO A CA 1
ATOM 2813 C C . PRO A 1 379 ? 25.954 5.685 -15.494 1.00 86.19 379 PRO A C 1
ATOM 2815 O O . PRO A 1 379 ? 27.084 5.386 -15.102 1.00 86.19 379 PRO A O 1
ATOM 2818 N N . VAL A 1 380 ? 25.272 4.926 -16.354 1.00 85.44 380 VAL A N 1
ATOM 2819 C CA . VAL A 1 380 ? 25.779 3.651 -16.880 1.00 85.44 380 VAL A CA 1
ATOM 2820 C C . VAL A 1 380 ? 25.992 3.752 -18.390 1.00 85.44 380 VAL A C 1
ATOM 2822 O O . VAL A 1 380 ? 25.035 3.821 -19.165 1.00 85.44 380 VAL A O 1
ATOM 2825 N N . ALA A 1 381 ? 27.258 3.751 -18.816 1.00 87.88 381 ALA A N 1
ATOM 2826 C CA . ALA A 1 381 ? 27.611 3.756 -20.233 1.00 87.88 381 ALA A CA 1
ATOM 2827 C C . ALA A 1 381 ? 27.019 2.526 -20.947 1.00 87.88 381 ALA A C 1
ATOM 2829 O O . ALA A 1 381 ? 27.140 1.401 -20.464 1.00 87.88 381 ALA A O 1
ATOM 2830 N N . GLY A 1 382 ? 26.371 2.738 -22.093 1.00 88.62 382 GLY A N 1
ATOM 2831 C CA . GLY A 1 382 ? 25.690 1.680 -22.843 1.00 88.62 382 GLY A CA 1
ATOM 2832 C C . GLY A 1 382 ? 24.350 1.230 -22.251 1.00 88.62 382 GLY A C 1
ATOM 2833 O O . GLY A 1 382 ? 23.796 0.242 -22.725 1.00 88.62 382 GLY A O 1
ATOM 2834 N N . GLN A 1 383 ? 23.823 1.931 -21.241 1.00 89.44 383 GLN A N 1
ATOM 2835 C CA . GLN A 1 383 ? 22.453 1.760 -20.736 1.00 89.44 383 GLN A CA 1
ATOM 2836 C C . GLN A 1 383 ? 21.729 3.113 -20.678 1.00 89.44 383 GLN A C 1
ATOM 2838 O O . GLN A 1 383 ? 21.215 3.559 -19.649 1.00 89.44 383 GLN A O 1
ATOM 2843 N N . GLY A 1 384 ? 21.753 3.800 -21.817 1.00 90.81 384 GLY A N 1
ATOM 2844 C CA . GLY A 1 384 ? 21.159 5.111 -22.033 1.00 90.81 384 GLY A CA 1
ATOM 2845 C C . GLY A 1 384 ? 22.091 6.292 -21.845 1.00 90.81 384 GLY A C 1
ATOM 2846 O O . GLY A 1 384 ? 21.656 7.432 -22.013 1.00 90.81 384 GLY A O 1
ATOM 2847 N N . PHE A 1 385 ? 23.369 6.023 -21.585 1.00 92.81 385 PHE A N 1
ATOM 2848 C CA . PHE A 1 385 ? 24.414 7.031 -21.543 1.00 92.81 385 PHE A CA 1
ATOM 2849 C C . PHE A 1 385 ? 25.589 6.672 -22.446 1.00 92.81 385 PHE A C 1
ATOM 2851 O O . PHE A 1 385 ? 25.969 5.506 -22.565 1.00 92.81 385 PHE A O 1
ATOM 2858 N N . SER A 1 386 ? 26.224 7.695 -23.004 1.00 91.75 386 SER A N 1
ATOM 2859 C CA . SER A 1 386 ? 27.566 7.618 -23.577 1.00 91.75 386 SER A CA 1
ATOM 2860 C C . SER A 1 386 ? 28.516 8.511 -22.787 1.00 91.75 386 SER A C 1
ATOM 2862 O O . SER A 1 386 ? 28.130 9.602 -22.364 1.00 91.75 386 SER A O 1
ATOM 2864 N N . ASP A 1 387 ? 29.759 8.061 -22.612 1.00 85.56 387 ASP A N 1
ATOM 2865 C CA . ASP A 1 387 ? 30.835 8.873 -22.042 1.00 85.56 387 ASP A CA 1
ATOM 2866 C C . ASP A 1 387 ? 31.813 9.280 -23.148 1.00 85.56 387 ASP A C 1
ATOM 2868 O O . ASP A 1 387 ? 32.548 8.453 -23.698 1.00 85.56 387 ASP A O 1
ATOM 2872 N N . SER A 1 388 ? 31.830 10.570 -23.477 1.00 79.50 388 SER A N 1
ATOM 2873 C CA . SER A 1 388 ? 32.847 11.158 -24.341 1.00 79.50 388 SER A CA 1
ATOM 2874 C C . SER A 1 388 ? 33.825 11.987 -23.507 1.00 79.50 388 SER A C 1
ATOM 2876 O O . SER A 1 388 ? 33.694 13.204 -23.392 1.00 79.50 388 SER A O 1
ATOM 2878 N N . SER A 1 389 ? 34.860 11.335 -22.972 1.00 73.88 389 SER A N 1
ATOM 2879 C CA . SER A 1 389 ? 35.971 11.980 -22.242 1.00 73.88 389 SER A CA 1
ATOM 2880 C C . SER A 1 389 ? 35.571 12.702 -20.941 1.00 73.88 389 SER A C 1
ATOM 2882 O O . SER A 1 389 ? 36.104 13.772 -20.639 1.00 73.88 389 SER A O 1
ATOM 2884 N N . GLY A 1 390 ? 34.661 12.126 -20.154 1.00 71.00 390 GLY A N 1
ATOM 2885 C CA . GLY A 1 390 ? 34.201 12.650 -18.864 1.00 71.00 390 GLY A CA 1
ATOM 2886 C C . GLY A 1 390 ? 32.964 13.548 -18.949 1.00 71.00 390 GLY A C 1
ATOM 2887 O O . GLY A 1 390 ? 32.557 14.117 -17.936 1.00 71.00 390 GLY A O 1
ATOM 2888 N N . ALA A 1 391 ? 32.373 13.683 -20.137 1.00 85.38 391 ALA A N 1
ATOM 2889 C CA . ALA A 1 391 ? 31.098 14.350 -20.355 1.00 85.38 391 ALA A CA 1
ATOM 2890 C C . ALA A 1 391 ? 30.042 13.298 -20.702 1.00 85.38 391 ALA A C 1
ATOM 2892 O O . ALA A 1 391 ? 30.131 12.633 -21.736 1.00 85.38 391 ALA A O 1
ATOM 2893 N N . TRP A 1 392 ? 29.061 13.153 -19.814 1.00 90.44 392 TRP A N 1
ATOM 2894 C CA . TRP A 1 392 ? 27.930 12.259 -20.015 1.00 90.44 392 TRP A CA 1
ATOM 2895 C C . TRP A 1 392 ? 26.923 12.882 -20.978 1.00 90.44 392 TRP A C 1
ATOM 2897 O O . TRP A 1 392 ? 26.558 14.050 -20.835 1.00 90.44 392 TRP A O 1
ATOM 2907 N N . GLU A 1 393 ? 26.430 12.078 -21.911 1.00 92.81 393 GLU A N 1
ATOM 2908 C CA . GLU A 1 393 ? 25.327 12.413 -22.811 1.00 92.81 393 GLU A CA 1
ATOM 2909 C C . GLU A 1 393 ? 24.297 11.280 -22.812 1.00 92.81 393 GLU A C 1
ATOM 2911 O O . GLU A 1 393 ? 24.629 10.135 -22.496 1.00 92.81 393 GLU A O 1
ATOM 2916 N N . LEU A 1 394 ? 23.046 11.589 -23.168 1.00 93.38 394 LEU A N 1
ATOM 2917 C CA . LEU A 1 394 ? 22.031 10.559 -23.382 1.00 93.38 394 LEU A CA 1
ATOM 2918 C C . LEU A 1 394 ? 22.251 9.851 -24.717 1.00 93.38 394 LEU A C 1
ATOM 2920 O O . LEU A 1 394 ? 22.266 10.490 -25.769 1.00 93.38 394 LEU A O 1
ATOM 2924 N N . ASP A 1 395 ? 22.278 8.525 -24.676 1.00 92.75 395 ASP A N 1
ATOM 2925 C CA . ASP A 1 395 ? 22.318 7.676 -25.861 1.00 92.75 395 ASP A CA 1
ATOM 2926 C C . ASP A 1 395 ? 21.040 6.837 -25.960 1.00 92.75 395 ASP A C 1
ATOM 2928 O O . ASP A 1 395 ? 20.908 5.769 -25.367 1.00 92.75 395 ASP A O 1
ATOM 2932 N N . LYS A 1 396 ? 20.075 7.329 -26.741 1.00 89.94 396 LYS A N 1
ATOM 2933 C CA . LYS A 1 396 ? 18.773 6.669 -26.934 1.00 89.94 396 LYS A CA 1
ATOM 2934 C C . LYS A 1 396 ? 18.886 5.280 -27.559 1.00 89.94 396 LYS A C 1
ATOM 2936 O O . LYS A 1 396 ? 18.014 4.447 -27.331 1.00 89.94 396 LYS A O 1
ATOM 2941 N N . ALA A 1 397 ? 19.940 5.016 -28.334 1.00 89.62 397 ALA A N 1
ATOM 2942 C CA . ALA A 1 397 ? 20.131 3.719 -28.978 1.00 89.62 397 ALA A CA 1
ATOM 2943 C C . ALA A 1 397 ? 20.477 2.611 -27.974 1.00 89.62 397 ALA A C 1
ATOM 2945 O O . ALA A 1 397 ? 20.356 1.433 -28.302 1.00 89.62 397 ALA A O 1
ATOM 2946 N N . THR A 1 398 ? 20.884 2.983 -26.758 1.00 90.69 398 THR A N 1
ATOM 2947 C CA . THR A 1 398 ? 21.243 2.054 -25.685 1.00 90.69 398 THR A CA 1
ATOM 2948 C C . THR A 1 398 ? 20.255 2.082 -24.521 1.00 90.69 398 THR A C 1
ATOM 2950 O O . THR A 1 398 ? 20.568 1.604 -23.434 1.00 90.69 398 THR A O 1
ATOM 2953 N N . TYR A 1 399 ? 19.053 2.633 -24.718 1.00 88.81 399 TYR A N 1
ATOM 2954 C CA . TYR A 1 399 ? 18.005 2.602 -23.697 1.00 88.81 399 TYR A CA 1
ATOM 2955 C C . TYR A 1 399 ? 17.614 1.166 -23.364 1.00 88.81 399 TYR A C 1
ATOM 2957 O O . TYR A 1 399 ? 17.486 0.314 -24.242 1.00 88.81 399 TYR A O 1
ATOM 2965 N N . VAL A 1 400 ? 17.411 0.921 -22.075 1.00 84.00 400 VAL A N 1
ATOM 2966 C CA . VAL A 1 400 ? 17.086 -0.397 -21.532 1.00 84.00 400 VAL A CA 1
ATOM 2967 C C . VAL A 1 400 ? 15.761 -0.341 -20.789 1.00 84.00 400 VAL A C 1
ATOM 2969 O O . VAL A 1 400 ? 15.340 0.726 -20.340 1.00 84.00 400 VAL A O 1
ATOM 2972 N N . GLN A 1 401 ? 15.105 -1.491 -20.637 1.00 82.38 401 GLN A N 1
ATOM 2973 C CA . GLN A 1 401 ? 13.952 -1.604 -19.748 1.00 82.38 401 GLN A CA 1
ATOM 2974 C C . GLN A 1 401 ? 14.365 -1.222 -18.329 1.00 82.38 401 GLN A C 1
ATOM 2976 O O . GLN A 1 401 ? 15.407 -1.656 -17.821 1.00 82.38 401 GLN A O 1
ATOM 2981 N N . ARG A 1 402 ? 13.546 -0.395 -17.687 1.00 82.44 402 ARG A N 1
ATOM 2982 C CA . ARG A 1 402 ? 13.862 0.191 -16.390 1.00 82.44 402 ARG A CA 1
ATOM 2983 C C . ARG A 1 402 ? 12.654 0.230 -15.477 1.00 82.44 402 ARG A C 1
ATOM 2985 O O . ARG A 1 402 ? 11.510 0.262 -15.913 1.00 82.44 402 ARG A O 1
ATOM 2992 N N . ARG A 1 403 ? 12.939 0.256 -14.184 1.00 81.75 403 ARG A N 1
ATOM 2993 C CA . ARG A 1 403 ? 11.956 0.329 -13.099 1.00 81.75 403 ARG A CA 1
ATOM 2994 C C . ARG A 1 403 ? 12.610 0.913 -11.860 1.00 81.75 403 ARG A C 1
ATOM 2996 O O . ARG A 1 403 ? 13.839 0.946 -11.772 1.00 81.75 403 ARG A O 1
ATOM 3003 N N . THR A 1 404 ? 11.798 1.367 -10.923 1.00 80.88 404 THR A N 1
ATOM 3004 C CA . THR A 1 404 ? 12.266 1.872 -9.634 1.00 80.88 404 THR A CA 1
ATOM 3005 C C . THR A 1 404 ? 13.065 0.807 -8.875 1.00 80.88 404 THR A C 1
ATOM 3007 O O . THR A 1 404 ? 12.821 -0.403 -8.991 1.00 80.88 404 THR A O 1
ATOM 3010 N N . LEU A 1 405 ? 14.067 1.253 -8.117 1.00 76.44 405 LEU A N 1
ATOM 3011 C CA . LEU A 1 405 ? 14.898 0.391 -7.280 1.00 76.44 405 LEU A CA 1
ATOM 3012 C C . LEU A 1 405 ? 14.094 -0.241 -6.143 1.00 76.44 405 LEU A C 1
ATOM 3014 O O . LEU A 1 405 ? 14.372 -1.378 -5.784 1.00 76.44 405 LEU A O 1
ATOM 3018 N N . ASP A 1 406 ? 13.078 0.446 -5.615 1.00 75.31 406 ASP A N 1
ATOM 3019 C CA . ASP A 1 406 ? 12.131 -0.098 -4.629 1.00 75.31 406 ASP A CA 1
ATOM 3020 C C . ASP A 1 406 ? 12.786 -0.664 -3.352 1.00 75.31 406 ASP A C 1
ATOM 3022 O O . ASP A 1 406 ? 12.297 -1.626 -2.744 1.00 75.31 406 ASP A O 1
ATOM 3026 N N . ILE A 1 407 ? 13.913 -0.077 -2.953 1.00 75.25 407 ILE A N 1
ATOM 3027 C CA . ILE A 1 407 ? 14.622 -0.436 -1.728 1.00 75.25 407 ILE A CA 1
ATOM 3028 C C . ILE A 1 407 ? 13.942 0.183 -0.510 1.00 75.25 407 ILE A C 1
ATOM 3030 O O . ILE A 1 407 ? 13.519 1.341 -0.528 1.00 75.25 407 ILE A O 1
ATOM 3034 N N . ALA A 1 408 ? 13.833 -0.586 0.565 1.00 77.69 408 ALA A N 1
ATOM 3035 C CA . ALA A 1 408 ? 13.108 -0.155 1.750 1.00 77.69 408 ALA A CA 1
ATOM 3036 C C . ALA A 1 408 ? 13.613 -0.832 3.015 1.00 77.69 408 ALA A C 1
ATOM 3038 O O . ALA A 1 408 ? 14.246 -1.883 2.981 1.00 77.69 408 ALA A O 1
ATOM 3039 N N . GLU A 1 409 ? 13.276 -0.234 4.141 1.00 79.94 409 GLU A N 1
ATOM 3040 C CA . GLU A 1 409 ? 13.472 -0.785 5.461 1.00 79.94 409 GLU A CA 1
ATOM 3041 C C . GLU A 1 409 ? 12.153 -0.730 6.229 1.00 79.94 409 GLU A C 1
ATOM 3043 O O . GLU A 1 409 ? 11.443 0.276 6.201 1.00 79.94 409 GLU A O 1
ATOM 3048 N N . VAL A 1 410 ? 11.819 -1.808 6.929 1.00 83.06 410 VAL A N 1
ATOM 3049 C CA . VAL A 1 410 ? 10.651 -1.872 7.803 1.00 83.06 410 VAL A CA 1
ATOM 3050 C C . VAL A 1 410 ? 11.114 -2.170 9.215 1.00 83.06 410 VAL A C 1
ATOM 3052 O O . VAL A 1 410 ? 11.724 -3.205 9.469 1.00 83.06 410 VAL A O 1
ATOM 3055 N N . ARG A 1 411 ? 10.810 -1.268 10.147 1.00 84.81 411 ARG A N 1
ATOM 3056 C CA . ARG A 1 411 ? 11.210 -1.364 11.554 1.00 84.81 411 ARG A CA 1
ATOM 3057 C C . ARG A 1 411 ? 9.988 -1.517 12.448 1.00 84.81 411 ARG A C 1
ATOM 3059 O O . ARG A 1 411 ? 9.020 -0.775 12.332 1.00 84.81 411 ARG A O 1
ATOM 3066 N N . THR A 1 412 ? 10.070 -2.419 13.410 1.00 85.94 412 THR A N 1
ATOM 3067 C CA . THR A 1 412 ? 9.112 -2.605 14.503 1.00 85.94 412 THR A CA 1
ATOM 3068 C C . THR A 1 412 ? 9.862 -2.528 15.840 1.00 85.94 412 THR A C 1
ATOM 3070 O O . THR A 1 412 ? 11.096 -2.514 15.857 1.00 85.94 412 THR A O 1
ATOM 3073 N N . PRO A 1 413 ? 9.175 -2.502 16.999 1.00 82.06 413 PRO A N 1
ATOM 3074 C CA . PRO A 1 413 ? 9.848 -2.609 18.293 1.00 82.06 413 PRO A CA 1
ATOM 3075 C C . PRO A 1 413 ? 10.782 -3.824 18.406 1.00 82.06 413 PRO A C 1
ATOM 3077 O O . PRO A 1 413 ? 11.796 -3.756 19.103 1.00 82.06 413 PRO A O 1
ATOM 3080 N N . ARG A 1 414 ? 10.447 -4.928 17.720 1.00 79.12 414 ARG A N 1
ATOM 3081 C CA . ARG A 1 414 ? 11.181 -6.196 17.784 1.00 79.12 414 ARG A CA 1
ATOM 3082 C C . ARG A 1 414 ? 11.999 -6.499 16.532 1.00 79.12 414 ARG A C 1
ATOM 3084 O O . ARG A 1 414 ? 13.066 -7.090 16.670 1.00 79.12 414 ARG A O 1
ATOM 3091 N N . TYR A 1 415 ? 11.513 -6.152 15.349 1.00 82.25 415 TYR A N 1
ATOM 3092 C CA . TYR A 1 415 ? 12.056 -6.638 14.085 1.00 82.25 415 TYR A CA 1
ATOM 3093 C C . TYR A 1 415 ? 12.506 -5.497 13.182 1.00 82.25 415 TYR A C 1
ATOM 3095 O O . TYR A 1 415 ? 11.927 -4.417 13.197 1.00 82.25 415 TYR A O 1
ATOM 3103 N N . GLU A 1 416 ? 13.515 -5.760 12.371 1.00 81.75 416 GLU A N 1
ATOM 3104 C CA . GLU A 1 416 ? 13.911 -4.918 11.249 1.00 81.75 416 GLU A CA 1
ATOM 3105 C C . GLU A 1 416 ? 14.100 -5.811 10.035 1.00 81.75 416 GLU A C 1
ATOM 3107 O O . GLU A 1 416 ? 14.696 -6.886 10.139 1.00 81.75 416 GLU A O 1
ATOM 3112 N N . PHE A 1 417 ? 13.540 -5.368 8.919 1.00 79.25 417 PHE A N 1
ATOM 3113 C CA . PHE A 1 417 ? 13.575 -6.041 7.633 1.00 79.25 417 PHE A CA 1
ATOM 3114 C C . PHE A 1 417 ? 14.110 -5.053 6.613 1.00 79.25 417 PHE A C 1
ATOM 3116 O O . PHE A 1 417 ? 13.672 -3.900 6.605 1.00 79.25 417 PHE A O 1
ATOM 3123 N N . SER A 1 418 ? 14.994 -5.494 5.730 1.00 76.12 418 SER A N 1
ATOM 3124 C CA . SER A 1 418 ? 15.396 -4.707 4.575 1.00 76.12 418 SER A CA 1
ATOM 3125 C C . SER A 1 418 ? 14.881 -5.337 3.289 1.00 76.12 418 SER A C 1
ATOM 3127 O O . SER A 1 418 ? 14.587 -6.527 3.187 1.00 76.12 418 SER A O 1
ATOM 3129 N N . TYR A 1 419 ? 14.728 -4.494 2.287 1.00 74.62 419 TYR A N 1
ATOM 3130 C CA . TYR A 1 419 ? 14.398 -4.867 0.934 1.00 74.62 419 TYR A CA 1
ATOM 3131 C C . TYR A 1 419 ? 15.460 -4.291 0.021 1.00 74.62 419 TYR A C 1
ATOM 3133 O O . TYR A 1 419 ? 15.685 -3.078 0.002 1.00 74.62 419 TYR A O 1
ATOM 3141 N N . GLY A 1 420 ? 16.088 -5.184 -0.734 1.00 64.81 420 GLY A N 1
ATOM 3142 C CA . GLY A 1 420 ? 17.168 -4.860 -1.640 1.00 64.81 420 GLY A CA 1
ATOM 3143 C C . GLY A 1 420 ? 18.535 -5.070 -1.029 1.00 64.81 420 GLY A C 1
ATOM 3144 O O . GLY A 1 420 ? 19.139 -4.160 -0.468 1.00 64.81 420 GLY A O 1
ATOM 3145 N N . ASP A 1 421 ? 19.039 -6.280 -1.220 1.00 49.59 421 ASP A N 1
ATOM 3146 C CA . ASP A 1 421 ? 20.423 -6.618 -0.968 1.00 49.59 421 ASP A CA 1
ATOM 3147 C C . ASP A 1 421 ? 21.378 -5.968 -2.004 1.00 49.59 421 ASP A C 1
ATOM 3149 O O . ASP A 1 421 ? 21.261 -6.209 -3.214 1.00 49.59 421 ASP A O 1
ATOM 3153 N N . PRO A 1 422 ? 22.358 -5.151 -1.570 1.00 47.91 422 PRO A N 1
ATOM 3154 C CA . PRO A 1 422 ? 23.448 -4.678 -2.420 1.00 47.91 422 PRO A CA 1
ATOM 3155 C C . PRO A 1 422 ? 24.566 -5.724 -2.648 1.00 47.91 422 PRO A C 1
ATOM 3157 O O . PRO A 1 422 ? 25.576 -5.367 -3.268 1.0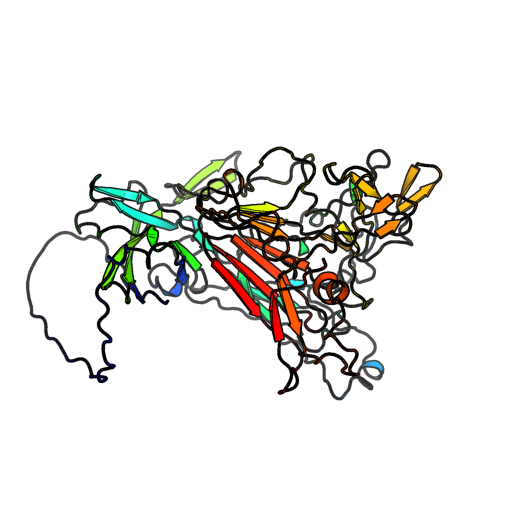0 47.91 422 PRO A O 1
ATOM 3160 N N . SER A 1 423 ? 24.453 -6.957 -2.121 1.00 38.09 423 SER A N 1
ATOM 3161 C CA . SER A 1 423 ? 25.558 -7.931 -2.006 1.00 38.09 423 SER A CA 1
ATOM 3162 C C . SER A 1 423 ? 26.011 -8.706 -3.244 1.00 38.09 423 SER A C 1
ATOM 3164 O O . SER A 1 423 ? 27.159 -9.160 -3.213 1.00 38.09 423 SER A O 1
ATOM 3166 N N . PRO A 1 424 ? 25.281 -8.837 -4.365 1.00 46.03 424 PRO A N 1
ATOM 3167 C CA . PRO A 1 424 ? 25.938 -9.207 -5.608 1.00 46.03 424 PRO A CA 1
ATOM 3168 C C . PRO A 1 424 ? 26.666 -7.961 -6.107 1.00 46.03 424 PRO A C 1
ATOM 3170 O O . PRO A 1 424 ? 26.208 -7.183 -6.942 1.00 46.03 424 PRO A O 1
ATOM 3173 N N . GLN A 1 425 ? 27.829 -7.763 -5.508 1.00 47.62 425 GLN A N 1
ATOM 3174 C CA . GLN A 1 425 ? 28.817 -6.807 -5.927 1.00 47.62 425 GLN A CA 1
ATOM 3175 C C . GLN A 1 425 ? 29.552 -7.404 -7.120 1.00 47.62 425 GLN A C 1
ATOM 3177 O O . GLN A 1 425 ? 30.298 -8.374 -6.993 1.00 47.62 425 GLN A O 1
ATOM 3182 N N . THR A 1 426 ? 29.334 -6.829 -8.293 1.00 44.72 426 THR A N 1
ATOM 3183 C CA . THR A 1 426 ? 30.122 -7.141 -9.483 1.00 44.72 426 THR A CA 1
ATOM 3184 C C . THR A 1 426 ? 31.146 -6.047 -9.699 1.00 44.72 426 THR A C 1
ATOM 3186 O O . THR A 1 426 ? 30.834 -4.865 -9.581 1.00 44.72 426 THR A O 1
ATOM 3189 N N . THR A 1 427 ? 32.373 -6.419 -10.040 1.00 48.12 427 THR A N 1
ATOM 3190 C CA . THR A 1 427 ? 33.399 -5.429 -10.358 1.00 48.12 427 THR A CA 1
ATOM 3191 C C . THR A 1 427 ? 33.304 -5.050 -11.833 1.00 48.12 427 THR A C 1
ATOM 3193 O O . THR A 1 427 ? 33.545 -5.897 -12.692 1.00 48.12 427 THR A O 1
ATOM 3196 N N . VAL A 1 428 ? 32.996 -3.788 -12.129 1.00 46.91 428 VAL A N 1
ATOM 3197 C CA . VAL A 1 428 ? 33.089 -3.211 -13.482 1.00 46.91 428 VAL A CA 1
ATOM 3198 C C . VAL A 1 428 ? 34.209 -2.176 -13.452 1.00 46.91 428 VAL A C 1
ATOM 3200 O O . VAL A 1 428 ? 34.219 -1.307 -12.585 1.00 46.91 428 VAL A O 1
ATOM 3203 N N . ASP A 1 429 ? 35.208 -2.323 -14.326 1.00 47.19 429 ASP A N 1
ATOM 3204 C CA . ASP A 1 429 ? 36.365 -1.416 -14.434 1.00 47.19 429 ASP A CA 1
ATOM 3205 C C . ASP A 1 429 ? 37.102 -1.125 -13.108 1.00 47.19 429 ASP A C 1
ATOM 3207 O O . ASP A 1 429 ? 37.622 -0.037 -12.869 1.00 47.19 429 ASP A O 1
ATOM 3211 N N . GLY A 1 430 ? 37.165 -2.119 -12.215 1.00 48.78 430 GLY A N 1
ATOM 3212 C CA . GLY A 1 430 ? 37.821 -1.996 -10.907 1.00 48.78 430 GLY A CA 1
ATOM 3213 C C . GLY A 1 430 ? 36.980 -1.309 -9.824 1.00 48.78 430 GLY A C 1
ATOM 3214 O O . GLY A 1 430 ? 37.441 -1.200 -8.687 1.00 48.78 430 GLY A O 1
ATOM 3215 N N . GLN A 1 431 ? 35.751 -0.890 -10.133 1.00 46.62 431 GLN A N 1
ATOM 3216 C CA . GLN A 1 431 ? 34.778 -0.409 -9.155 1.00 46.62 431 GLN A CA 1
ATOM 3217 C C . GLN A 1 431 ? 33.835 -1.531 -8.730 1.00 46.62 431 GLN A C 1
ATOM 3219 O O . GLN A 1 431 ? 33.348 -2.295 -9.559 1.00 46.62 431 GLN A O 1
ATOM 3224 N N . VAL A 1 432 ? 33.561 -1.607 -7.429 1.00 50.41 432 VAL A N 1
ATOM 3225 C CA . VAL A 1 432 ? 32.537 -2.488 -6.865 1.00 50.41 432 VAL A CA 1
ATOM 3226 C C . VAL A 1 432 ? 31.179 -1.877 -7.200 1.00 50.41 432 VAL A C 1
ATOM 3228 O O . VAL A 1 432 ? 30.706 -0.945 -6.545 1.00 50.41 432 VAL A O 1
ATOM 3231 N N . VAL A 1 433 ? 30.560 -2.391 -8.255 1.00 49.59 433 VAL A N 1
ATOM 3232 C CA . VAL A 1 433 ? 29.191 -2.057 -8.623 1.00 49.59 433 VAL A CA 1
ATOM 3233 C C . VAL A 1 433 ? 28.293 -2.994 -7.837 1.00 49.59 433 VAL A C 1
ATOM 3235 O O . VAL A 1 433 ? 28.212 -4.189 -8.121 1.00 49.59 433 VAL A O 1
ATOM 3238 N N . SER A 1 434 ? 27.608 -2.454 -6.834 1.00 50.12 434 SER A N 1
ATOM 3239 C CA . SER A 1 434 ? 26.373 -3.081 -6.395 1.00 50.12 434 SER A CA 1
ATOM 3240 C C . SER A 1 434 ? 25.393 -2.838 -7.534 1.00 50.12 434 SER A C 1
ATOM 3242 O O . SER A 1 434 ? 24.917 -1.723 -7.713 1.00 50.12 434 SER A O 1
ATOM 3244 N N . ALA A 1 435 ? 25.129 -3.848 -8.358 1.00 48.03 435 ALA A N 1
ATOM 3245 C CA . ALA A 1 435 ? 23.842 -3.893 -9.026 1.00 48.03 435 ALA A CA 1
ATOM 3246 C C . ALA A 1 435 ? 22.915 -4.368 -7.913 1.00 48.03 435 ALA A C 1
ATOM 3248 O O . ALA A 1 435 ? 22.933 -5.570 -7.641 1.00 48.03 435 ALA A O 1
ATOM 3249 N N . PRO A 1 436 ? 22.236 -3.481 -7.153 1.00 49.88 436 PRO A N 1
ATOM 3250 C CA . PRO A 1 436 ? 21.343 -3.970 -6.123 1.00 49.88 436 PRO A CA 1
ATOM 3251 C C . PRO A 1 436 ? 20.396 -4.933 -6.830 1.00 49.88 436 PRO A C 1
ATOM 3253 O O . PRO A 1 436 ? 19.657 -4.535 -7.735 1.00 49.88 436 PRO A O 1
ATOM 3256 N N . LEU A 1 437 ? 20.449 -6.214 -6.463 1.00 48.69 437 LEU A N 1
ATOM 3257 C CA . LEU A 1 437 ? 19.391 -7.150 -6.809 1.00 48.69 437 LEU A CA 1
ATOM 3258 C C . LEU A 1 437 ? 18.237 -6.767 -5.896 1.00 48.69 437 LEU A C 1
ATOM 3260 O O . LEU A 1 437 ? 17.920 -7.455 -4.934 1.00 48.69 437 LEU A O 1
ATOM 3264 N N . ALA A 1 438 ? 17.688 -5.579 -6.152 1.00 51.09 438 ALA A N 1
ATOM 3265 C CA . ALA A 1 438 ? 16.796 -4.884 -5.262 1.00 51.09 438 ALA A CA 1
ATOM 3266 C C . ALA A 1 438 ? 15.507 -5.696 -5.186 1.00 51.09 438 ALA A C 1
ATOM 3268 O O . ALA A 1 438 ? 14.729 -5.725 -6.139 1.00 51.09 438 ALA A O 1
ATOM 3269 N N . GLY A 1 439 ? 15.386 -6.483 -4.120 1.00 53.22 439 GLY A N 1
ATOM 3270 C CA . GLY A 1 439 ? 14.353 -7.470 -3.883 1.00 53.22 439 GLY A CA 1
ATOM 3271 C C . GLY A 1 439 ? 12.995 -6.846 -3.611 1.00 53.22 439 GLY A C 1
ATOM 3272 O O . GLY A 1 439 ? 12.753 -6.337 -2.526 1.00 53.22 439 GLY A O 1
ATOM 3273 N N . ARG A 1 440 ? 12.064 -6.950 -4.553 1.00 66.50 440 ARG A N 1
ATOM 3274 C CA . ARG A 1 440 ? 10.622 -6.775 -4.314 1.00 66.50 440 ARG A CA 1
ATOM 3275 C C . ARG A 1 440 ? 9.999 -8.051 -3.757 1.00 66.50 440 ARG A C 1
ATOM 3277 O O . ARG A 1 440 ? 9.212 -8.023 -2.821 1.00 66.50 440 ARG A O 1
ATOM 3284 N N . TRP A 1 441 ? 10.424 -9.193 -4.300 1.00 66.31 441 TRP A N 1
ATOM 3285 C CA . TRP A 1 441 ? 10.070 -10.526 -3.798 1.00 66.31 441 TRP A CA 1
ATOM 3286 C C . TRP A 1 441 ? 10.998 -11.035 -2.699 1.00 66.31 441 TRP A C 1
ATOM 3288 O O . TRP A 1 441 ? 10.707 -12.064 -2.083 1.00 66.31 441 TRP A O 1
ATOM 3298 N N . ILE A 1 442 ? 12.118 -10.359 -2.474 1.00 67.75 442 ILE A N 1
ATOM 3299 C CA . ILE A 1 442 ? 13.155 -10.823 -1.564 1.00 67.75 442 ILE A CA 1
ATOM 3300 C C . ILE A 1 442 ? 13.208 -9.848 -0.409 1.00 67.75 442 ILE A C 1
ATOM 3302 O O . ILE A 1 442 ? 13.529 -8.679 -0.592 1.00 67.75 442 ILE A O 1
ATOM 3306 N N . MET A 1 443 ? 12.826 -10.349 0.757 1.00 73.94 443 MET A N 1
ATOM 3307 C CA . MET A 1 443 ? 13.065 -9.665 2.013 1.00 73.94 443 MET A CA 1
ATOM 3308 C C . MET A 1 443 ? 14.419 -10.146 2.523 1.00 73.94 443 MET A C 1
ATOM 3310 O O . MET A 1 443 ? 14.625 -11.353 2.687 1.00 73.94 443 MET A O 1
ATOM 3314 N N . ASP A 1 444 ? 15.312 -9.200 2.755 1.00 66.06 444 ASP A N 1
ATOM 3315 C CA . ASP A 1 444 ? 16.688 -9.421 3.171 1.00 66.06 444 ASP A CA 1
ATOM 3316 C C . ASP A 1 444 ? 16.888 -8.911 4.611 1.00 66.06 444 ASP A C 1
ATOM 3318 O O . ASP A 1 444 ? 16.056 -8.187 5.168 1.00 66.06 444 ASP A O 1
ATOM 3322 N N . GLY A 1 445 ? 17.982 -9.332 5.252 1.00 68.31 445 GLY A N 1
ATOM 3323 C CA . GLY A 1 445 ? 18.494 -8.668 6.456 1.00 68.31 445 GLY A CA 1
ATOM 3324 C C . GLY A 1 445 ? 17.558 -8.649 7.673 1.00 68.31 445 GLY A C 1
ATOM 3325 O O . GLY A 1 445 ? 17.363 -7.592 8.272 1.00 68.31 445 GLY A O 1
ATOM 3326 N N . LEU A 1 446 ? 17.005 -9.799 8.089 1.00 75.62 446 LEU A N 1
ATOM 3327 C CA . LEU A 1 446 ? 16.189 -9.859 9.312 1.00 75.62 446 LEU A CA 1
ATOM 3328 C C . LEU A 1 446 ? 17.042 -9.650 10.566 1.00 75.62 446 LEU A C 1
ATOM 3330 O O . LEU A 1 446 ? 17.766 -10.552 10.996 1.00 75.62 446 LEU A O 1
ATOM 3334 N N . SER A 1 447 ? 16.848 -8.522 11.238 1.00 76.88 447 SER A N 1
ATOM 3335 C CA . SER A 1 447 ? 17.427 -8.252 12.554 1.00 76.88 447 SER A CA 1
ATOM 3336 C C . SER A 1 447 ? 16.368 -8.294 13.654 1.00 76.88 447 SER A C 1
ATOM 3338 O O . SER A 1 447 ? 15.227 -7.870 13.476 1.00 76.88 447 SER A O 1
ATOM 3340 N N . VAL A 1 448 ? 16.740 -8.827 14.823 1.00 76.94 448 VAL A N 1
ATOM 3341 C CA . VAL A 1 448 ? 15.818 -9.011 15.956 1.00 76.94 448 VAL A CA 1
ATOM 3342 C C . VAL A 1 448 ? 16.374 -8.358 17.219 1.00 76.94 448 VAL A C 1
ATOM 3344 O O . VAL A 1 448 ? 17.483 -8.674 17.659 1.00 76.94 448 VAL A O 1
ATOM 3347 N N . SER A 1 449 ? 15.596 -7.449 17.807 1.00 73.00 449 SER A N 1
ATOM 3348 C CA . SER A 1 449 ? 15.874 -6.832 19.106 1.00 73.00 449 SER A CA 1
ATOM 3349 C C . SER A 1 449 ? 15.721 -7.864 20.222 1.00 73.00 449 SER A C 1
ATOM 3351 O O . SER A 1 449 ? 14.815 -8.700 20.207 1.00 73.00 449 SER A O 1
ATOM 3353 N N . ARG A 1 450 ? 16.612 -7.811 21.214 1.00 70.38 450 ARG A N 1
ATOM 3354 C CA . ARG A 1 450 ? 16.596 -8.754 22.340 1.00 70.38 450 ARG A CA 1
ATOM 3355 C C . ARG A 1 450 ? 15.433 -8.509 23.308 1.00 70.38 450 ARG A C 1
ATOM 3357 O O . ARG A 1 450 ? 14.995 -9.446 23.975 1.00 70.38 450 ARG A O 1
ATOM 3364 N N . ASP A 1 451 ? 14.989 -7.265 23.447 1.00 72.19 451 ASP A N 1
ATOM 3365 C CA . ASP A 1 451 ? 14.115 -6.818 24.538 1.00 72.19 451 ASP A CA 1
ATOM 3366 C C . ASP A 1 451 ? 12.994 -5.864 24.094 1.00 72.19 451 ASP A C 1
ATOM 3368 O O . ASP A 1 451 ? 12.394 -5.185 24.927 1.00 72.19 451 ASP A O 1
ATOM 3372 N N . ASP A 1 452 ? 12.698 -5.823 22.794 1.00 73.06 452 ASP A N 1
ATOM 3373 C CA . ASP A 1 452 ? 11.684 -4.958 22.174 1.00 73.06 452 ASP A CA 1
ATOM 3374 C C . ASP A 1 452 ? 11.946 -3.455 22.357 1.00 73.06 452 ASP A C 1
ATOM 3376 O O . ASP A 1 452 ? 11.048 -2.632 22.159 1.00 73.06 452 ASP A O 1
ATOM 3380 N N . SER A 1 453 ? 13.168 -3.074 22.747 1.00 66.50 453 SER A N 1
ATOM 3381 C CA . SER A 1 453 ? 13.568 -1.675 22.920 1.00 66.50 453 SER A CA 1
ATOM 3382 C C . SER A 1 453 ? 14.235 -1.078 21.673 1.00 66.50 453 SER A C 1
ATOM 3384 O O . SER A 1 453 ? 14.819 0.009 21.734 1.00 66.50 453 SER A O 1
ATOM 3386 N N . GLY A 1 454 ? 14.100 -1.771 20.535 1.00 64.19 454 GLY A N 1
ATOM 3387 C CA . GLY A 1 454 ? 14.744 -1.462 19.261 1.00 64.19 454 GLY A CA 1
ATOM 3388 C C . GLY A 1 454 ? 16.138 -2.086 19.129 1.00 64.19 454 GLY A C 1
ATOM 3389 O O . GLY A 1 454 ? 16.733 -2.563 20.097 1.00 64.19 454 GLY A O 1
ATOM 3390 N N . LEU A 1 455 ? 16.677 -2.103 17.908 1.00 60.34 455 LEU A N 1
ATOM 3391 C CA . LEU A 1 455 ? 17.990 -2.698 17.609 1.00 60.34 455 LEU A CA 1
ATOM 3392 C C . LEU A 1 455 ? 19.176 -1.846 18.078 1.00 60.34 455 LEU A C 1
ATOM 3394 O O . LEU A 1 455 ? 20.263 -2.368 18.312 1.00 60.34 455 LEU A O 1
ATOM 3398 N N . THR A 1 456 ? 18.952 -0.556 18.333 1.00 57.34 456 THR A N 1
ATOM 3399 C CA . THR A 1 456 ? 19.965 0.377 18.855 1.00 57.34 456 THR A CA 1
ATOM 3400 C C . THR A 1 456 ? 20.391 0.089 20.298 1.00 57.34 456 THR A C 1
ATOM 3402 O O . THR A 1 456 ? 21.435 0.572 20.732 1.00 57.34 456 THR A O 1
ATOM 3405 N N . ARG A 1 457 ? 19.615 -0.698 21.057 1.00 52.47 457 ARG A N 1
ATOM 3406 C CA . ARG A 1 457 ? 19.883 -1.041 22.469 1.00 52.47 457 ARG A CA 1
ATOM 3407 C C . ARG A 1 457 ? 20.382 -2.474 22.681 1.00 52.47 457 ARG A C 1
ATOM 3409 O O . ARG A 1 457 ? 20.632 -2.870 23.819 1.00 52.47 457 ARG A O 1
ATOM 3416 N N . GLY A 1 458 ? 20.586 -3.217 21.593 1.00 55.25 458 GLY A N 1
ATOM 3417 C CA . GLY A 1 458 ? 21.075 -4.592 21.597 1.00 55.25 458 GLY A CA 1
ATOM 3418 C C . GLY A 1 458 ? 20.151 -5.530 20.822 1.00 55.25 458 GLY A C 1
ATOM 3419 O O . GLY A 1 458 ? 18.986 -5.717 21.173 1.00 55.25 458 GLY A O 1
ATOM 3420 N N . GLY A 1 459 ? 20.694 -6.149 19.776 1.00 62.12 459 GLY A N 1
ATOM 3421 C CA . GLY A 1 459 ? 20.033 -7.188 18.988 1.00 62.12 459 GLY A CA 1
ATOM 3422 C C . GLY A 1 459 ? 20.721 -8.544 19.122 1.00 62.12 459 GLY A C 1
ATOM 3423 O O . GLY A 1 459 ? 21.735 -8.685 19.808 1.00 62.12 459 GLY A O 1
ATOM 3424 N N . TYR A 1 460 ? 20.179 -9.547 18.440 1.00 56.88 460 TYR A N 1
ATOM 3425 C CA . TYR A 1 460 ? 20.788 -10.876 18.337 1.00 56.88 460 TYR A CA 1
ATOM 3426 C C . TYR A 1 460 ? 21.982 -10.955 17.356 1.00 56.88 460 TYR A C 1
ATOM 3428 O O . TYR A 1 460 ? 22.539 -12.036 17.190 1.00 56.88 460 TYR A O 1
ATOM 3436 N N . GLY A 1 461 ? 22.413 -9.843 16.745 1.00 61.00 461 GLY A N 1
ATOM 3437 C CA . GLY A 1 461 ? 23.542 -9.790 15.802 1.00 61.00 461 GLY A CA 1
ATOM 3438 C C . GLY A 1 461 ? 23.181 -9.105 14.481 1.00 61.00 461 GLY A C 1
ATOM 3439 O O . GLY A 1 461 ? 22.153 -8.440 14.407 1.00 61.00 461 GLY A O 1
ATOM 3440 N N . THR A 1 462 ? 24.043 -9.251 13.467 1.00 58.66 462 THR A N 1
ATOM 3441 C CA . THR A 1 462 ? 24.004 -8.544 12.168 1.00 58.66 462 THR A CA 1
ATOM 3442 C C . THR A 1 462 ? 22.916 -9.012 11.195 1.00 58.66 462 THR A C 1
ATOM 3444 O O . THR A 1 462 ? 22.538 -8.233 10.334 1.00 58.66 462 THR A O 1
ATOM 3447 N N . SER A 1 463 ? 22.417 -10.245 11.318 1.00 59.12 463 SER A N 1
ATOM 3448 C CA . SER A 1 463 ? 21.179 -10.741 10.693 1.00 59.12 463 SER A CA 1
ATOM 3449 C C . SER A 1 463 ? 20.922 -12.182 11.163 1.00 59.12 463 SER A C 1
ATOM 3451 O O . SER A 1 463 ? 21.869 -12.957 11.309 1.00 59.12 463 SER A O 1
ATOM 3453 N N . LEU A 1 464 ? 19.665 -12.554 11.426 1.00 62.41 464 LEU A N 1
ATOM 3454 C CA . LEU A 1 464 ? 19.251 -13.939 11.700 1.00 62.41 464 LEU A CA 1
ATOM 3455 C C . LEU A 1 464 ? 18.789 -14.684 10.440 1.00 62.41 464 LEU A C 1
ATOM 3457 O O . LEU A 1 464 ? 18.844 -15.913 10.410 1.00 62.41 464 LEU A O 1
ATOM 3461 N N . VAL A 1 465 ? 18.317 -13.961 9.422 1.00 62.81 465 VAL A N 1
ATOM 3462 C CA . VAL A 1 465 ? 17.909 -14.515 8.126 1.00 62.81 465 VAL A CA 1
ATOM 3463 C C . VAL A 1 465 ? 18.549 -13.667 7.043 1.00 62.81 465 VAL A C 1
ATOM 3465 O O . VAL A 1 465 ? 18.239 -12.486 6.922 1.00 62.81 465 VAL A O 1
ATOM 3468 N N . ASP A 1 466 ? 19.433 -14.290 6.266 1.00 59.12 466 ASP A N 1
ATOM 3469 C CA . ASP A 1 466 ? 20.079 -13.635 5.128 1.00 59.12 466 ASP A CA 1
ATOM 3470 C C . ASP A 1 466 ? 19.035 -13.242 4.072 1.00 59.12 466 ASP A C 1
ATOM 3472 O O . ASP A 1 466 ? 18.906 -12.068 3.744 1.00 59.12 466 ASP A O 1
ATOM 3476 N N . ARG A 1 467 ? 18.202 -14.209 3.644 1.00 64.25 467 ARG A N 1
ATOM 3477 C CA . ARG A 1 467 ? 17.123 -14.002 2.663 1.00 64.25 467 ARG A CA 1
ATOM 3478 C C . ARG A 1 467 ? 15.861 -14.805 2.978 1.00 64.25 467 ARG A C 1
ATOM 3480 O O . ARG A 1 467 ? 15.938 -15.975 3.377 1.00 64.25 467 ARG A O 1
ATOM 3487 N N . PHE A 1 468 ? 14.705 -14.206 2.703 1.00 64.81 468 PHE A N 1
ATOM 3488 C CA . PHE A 1 468 ? 13.383 -14.836 2.687 1.00 64.81 468 PHE A CA 1
ATOM 3489 C C . PHE A 1 468 ? 12.746 -14.685 1.297 1.00 64.81 468 PHE A C 1
ATOM 3491 O O . PHE A 1 468 ? 12.559 -13.565 0.810 1.00 64.81 468 PHE A O 1
ATOM 3498 N N . LYS A 1 469 ? 12.392 -15.811 0.653 1.00 61.88 469 LYS A N 1
ATOM 3499 C CA . LYS A 1 469 ? 11.832 -15.822 -0.712 1.00 61.88 469 LYS A CA 1
ATOM 3500 C C . LYS A 1 469 ? 10.748 -16.877 -0.940 1.00 61.88 469 LYS A C 1
ATOM 3502 O O . LYS A 1 469 ? 10.750 -17.935 -0.308 1.00 61.88 469 LYS A O 1
ATOM 3507 N N . GLY A 1 470 ? 9.860 -16.598 -1.896 1.00 59.22 470 GLY A N 1
ATOM 3508 C CA . GLY A 1 470 ? 8.990 -17.602 -2.517 1.00 59.22 470 GLY A CA 1
ATOM 3509 C C . GLY A 1 470 ? 9.737 -18.391 -3.600 1.00 59.22 470 GLY A C 1
ATOM 3510 O O . GLY A 1 470 ? 10.666 -17.867 -4.210 1.00 59.22 470 GLY A O 1
ATOM 3511 N N . ARG A 1 471 ? 9.354 -19.650 -3.815 1.00 60.59 471 ARG A N 1
ATOM 3512 C CA . ARG A 1 471 ? 9.870 -20.552 -4.854 1.00 60.59 471 ARG A CA 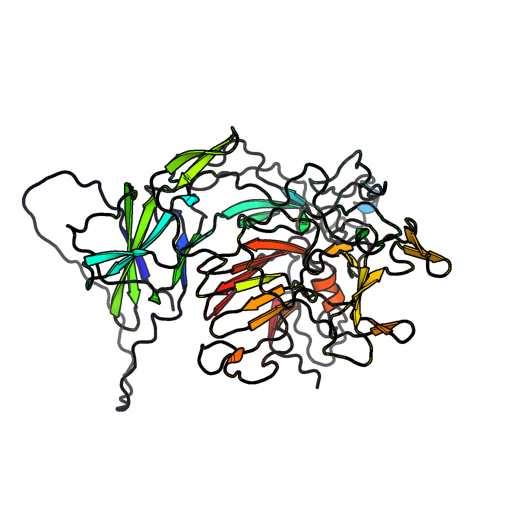1
ATOM 3513 C C . ARG A 1 471 ? 8.732 -21.323 -5.499 1.00 60.59 471 ARG A C 1
ATOM 3515 O O . ARG A 1 471 ? 7.807 -21.716 -4.793 1.00 60.59 471 ARG A O 1
ATOM 3522 N N . ALA A 1 472 ? 8.855 -21.618 -6.786 1.00 53.06 472 ALA A N 1
ATOM 3523 C CA . ALA A 1 472 ? 8.082 -22.662 -7.448 1.00 53.06 472 ALA A CA 1
ATOM 3524 C C . ALA A 1 472 ? 8.970 -23.903 -7.646 1.00 53.06 472 ALA A C 1
ATOM 3526 O O . ALA A 1 472 ? 10.161 -23.757 -7.899 1.00 53.06 472 ALA A O 1
ATOM 3527 N N . PHE A 1 473 ? 8.381 -25.100 -7.554 1.00 56.38 473 PHE A N 1
ATOM 3528 C CA . PHE A 1 473 ? 9.028 -26.407 -7.759 1.00 56.38 473 PHE A CA 1
ATOM 3529 C C . PHE A 1 473 ? 10.022 -26.811 -6.648 1.00 56.38 473 PHE A C 1
ATOM 3531 O O . PHE A 1 473 ? 10.943 -26.082 -6.282 1.00 56.38 473 PHE A O 1
ATOM 3538 N N . GLN A 1 474 ? 9.859 -28.020 -6.098 1.00 45.69 474 GLN A N 1
ATOM 3539 C CA . GLN A 1 474 ? 10.810 -28.597 -5.142 1.00 45.69 474 GLN A CA 1
ATOM 3540 C C . GLN A 1 474 ? 11.745 -29.550 -5.886 1.00 45.69 474 GLN A C 1
ATOM 3542 O O . GLN A 1 474 ? 11.452 -30.733 -6.035 1.00 45.69 474 GLN A O 1
ATOM 3547 N N . GLN A 1 475 ? 12.896 -29.060 -6.342 1.00 49.19 475 GLN A N 1
ATOM 3548 C CA . GLN A 1 475 ? 13.909 -29.956 -6.897 1.00 49.19 475 GLN A CA 1
ATOM 3549 C C . GLN A 1 475 ? 14.717 -30.607 -5.774 1.00 49.19 475 GLN A C 1
ATOM 3551 O O . GLN A 1 475 ? 15.187 -29.940 -4.852 1.00 49.19 475 GLN A O 1
ATOM 3556 N N . ALA A 1 476 ? 14.886 -31.926 -5.849 1.00 45.00 476 ALA A N 1
ATOM 3557 C CA . ALA A 1 476 ? 15.868 -32.629 -5.034 1.00 45.00 476 ALA A CA 1
ATOM 3558 C C . ALA A 1 476 ? 17.287 -32.317 -5.554 1.00 45.00 476 ALA A C 1
ATOM 3560 O O . ALA A 1 476 ? 17.451 -32.123 -6.764 1.00 45.00 476 ALA A O 1
ATOM 3561 N N . PRO A 1 477 ? 18.321 -32.294 -4.689 1.00 40.28 477 PRO A N 1
ATOM 3562 C CA . PRO A 1 477 ? 19.696 -32.112 -5.142 1.00 40.28 477 PRO A CA 1
ATOM 3563 C C . PRO A 1 477 ? 20.046 -33.139 -6.235 1.00 40.28 477 PRO A C 1
ATOM 3565 O O . PRO A 1 477 ? 19.969 -34.341 -5.984 1.00 40.28 477 PRO A O 1
ATOM 3568 N N . GLY A 1 478 ? 20.428 -32.669 -7.431 1.00 45.69 478 GLY A N 1
ATOM 3569 C CA . GLY A 1 478 ? 20.840 -33.518 -8.561 1.00 45.69 478 GLY A CA 1
ATOM 3570 C C . GLY A 1 478 ? 19.756 -33.881 -9.588 1.00 45.69 478 GLY A C 1
ATOM 3571 O O . GLY A 1 478 ? 19.968 -34.812 -10.357 1.00 45.69 478 GLY A O 1
ATOM 3572 N N . GLY A 1 479 ? 18.605 -33.199 -9.606 1.00 46.31 479 GLY A N 1
ATOM 3573 C CA . GLY A 1 479 ? 17.594 -33.369 -10.660 1.00 46.31 479 GLY A CA 1
ATOM 3574 C C . GLY A 1 479 ? 17.963 -32.669 -11.978 1.00 46.31 479 GLY A C 1
ATOM 3575 O O . GLY A 1 479 ? 18.404 -31.527 -11.966 1.00 46.31 479 GLY A O 1
ATOM 3576 N N . ASP A 1 480 ? 17.723 -33.334 -13.113 1.00 47.12 480 ASP A N 1
ATOM 3577 C CA . ASP A 1 480 ? 18.075 -32.855 -14.467 1.00 47.12 480 ASP A CA 1
ATOM 3578 C C . ASP A 1 480 ? 17.059 -31.871 -15.083 1.00 47.12 480 ASP A C 1
ATOM 3580 O O . ASP A 1 480 ? 17.167 -31.516 -16.255 1.00 47.12 480 ASP A O 1
ATOM 3584 N N . THR A 1 481 ? 16.026 -31.456 -14.343 1.00 47.16 481 THR A N 1
ATOM 3585 C CA . THR A 1 481 ? 15.021 -30.507 -14.852 1.00 47.16 481 THR A CA 1
ATOM 3586 C C . THR A 1 481 ? 15.536 -29.083 -14.614 1.00 47.16 481 THR A C 1
ATOM 3588 O O . THR A 1 481 ? 15.543 -28.647 -13.471 1.00 47.16 481 THR A O 1
ATOM 3591 N N . PRO A 1 482 ? 15.976 -28.318 -15.625 1.00 43.38 482 PRO A N 1
ATOM 3592 C CA . PRO A 1 482 ? 16.675 -27.048 -15.425 1.00 43.38 482 PRO A CA 1
ATOM 3593 C C . PRO A 1 482 ? 15.721 -25.847 -15.387 1.00 43.38 482 PRO A C 1
ATOM 3595 O O . PRO A 1 482 ? 16.100 -24.740 -15.738 1.00 43.38 482 PRO A O 1
ATOM 3598 N N . CYS A 1 483 ? 14.458 -26.041 -15.009 1.00 48.66 483 CYS A N 1
ATOM 3599 C CA . CYS A 1 483 ? 13.506 -24.941 -14.917 1.00 48.66 483 CYS A CA 1
ATOM 3600 C C . CYS A 1 483 ? 13.168 -24.677 -13.448 1.00 48.66 483 CYS A C 1
ATOM 3602 O O . CYS A 1 483 ? 12.255 -25.287 -12.915 1.00 48.66 483 CYS A O 1
ATOM 3604 N N . CYS A 1 484 ? 13.889 -23.757 -12.799 1.00 49.97 484 CYS A N 1
ATOM 3605 C CA . CYS A 1 484 ? 13.394 -22.994 -11.634 1.00 49.97 484 CYS A CA 1
ATOM 3606 C C . CYS A 1 484 ? 13.718 -23.471 -10.195 1.00 49.97 484 CYS A C 1
ATOM 3608 O O . CYS A 1 484 ? 13.468 -22.739 -9.243 1.00 49.97 484 CYS A O 1
ATOM 3610 N N . GLY A 1 485 ? 14.307 -24.652 -9.957 1.00 41.88 485 GLY A N 1
ATOM 3611 C CA . GLY A 1 485 ? 14.447 -25.167 -8.576 1.00 41.88 485 GLY A CA 1
ATOM 3612 C C . GLY A 1 485 ? 15.709 -24.756 -7.797 1.00 41.88 485 GLY A C 1
ATOM 3613 O O . GLY A 1 485 ? 15.634 -24.507 -6.589 1.00 41.88 485 GLY A O 1
ATOM 3614 N N . TYR A 1 486 ? 16.874 -24.691 -8.455 1.00 39.50 486 TYR A N 1
ATOM 3615 C CA . TYR A 1 486 ? 18.184 -24.496 -7.798 1.00 39.50 486 TYR A CA 1
ATOM 3616 C C . TYR A 1 486 ? 18.928 -23.213 -8.173 1.00 39.50 486 TYR A C 1
ATOM 3618 O O . TYR A 1 486 ? 19.780 -22.774 -7.399 1.00 39.50 486 TYR A O 1
ATOM 3626 N N . GLU A 1 487 ? 18.611 -22.610 -9.316 1.00 45.59 487 GLU A N 1
ATOM 3627 C CA . GLU A 1 487 ? 19.222 -21.355 -9.747 1.00 45.59 487 GLU A CA 1
ATOM 3628 C C . GLU A 1 487 ? 18.828 -20.217 -8.792 1.00 45.59 487 GLU A C 1
ATOM 3630 O O . GLU A 1 487 ? 17.766 -20.243 -8.156 1.00 45.59 487 GLU A O 1
ATOM 3635 N N . ASP A 1 488 ? 19.703 -19.221 -8.634 1.00 47.59 488 ASP A N 1
ATOM 3636 C CA . ASP A 1 488 ? 19.350 -18.007 -7.902 1.00 47.59 488 ASP A CA 1
ATOM 3637 C C . ASP A 1 488 ? 18.398 -17.190 -8.793 1.00 47.59 488 ASP A C 1
ATOM 3639 O O . ASP A 1 488 ? 18.801 -16.263 -9.488 1.00 47.59 488 ASP A O 1
ATOM 3643 N N . GLU A 1 489 ? 17.111 -17.568 -8.814 1.00 52.41 489 GLU A N 1
ATOM 3644 C CA . GLU A 1 489 ? 16.018 -16.944 -9.592 1.00 52.41 489 GLU A CA 1
ATOM 3645 C C . GLU A 1 489 ? 15.733 -15.473 -9.218 1.00 52.41 489 GLU A C 1
ATOM 3647 O O . GLU A 1 489 ? 14.688 -14.912 -9.558 1.00 52.41 489 GLU A O 1
ATOM 3652 N N . GLN A 1 490 ? 16.667 -14.824 -8.523 1.00 51.69 490 GLN A N 1
ATOM 3653 C CA . GLN A 1 490 ? 16.716 -13.386 -8.286 1.00 51.69 490 GLN A CA 1
ATOM 3654 C C . GLN A 1 490 ? 16.533 -12.612 -9.592 1.00 51.69 490 GLN A C 1
ATOM 3656 O O . GLN A 1 490 ? 15.742 -11.680 -9.652 1.00 51.69 490 GLN A O 1
ATOM 3661 N N . VAL A 1 491 ? 17.181 -13.044 -10.668 1.00 53.41 491 VAL A N 1
ATOM 3662 C CA . VAL A 1 491 ? 17.019 -12.413 -11.985 1.00 53.41 491 VAL A CA 1
ATOM 3663 C C . VAL A 1 491 ? 15.628 -12.610 -12.588 1.00 53.41 491 VAL A C 1
ATOM 3665 O O . VAL A 1 491 ? 15.186 -11.759 -13.338 1.00 53.41 491 VAL A O 1
ATOM 3668 N N . ASN A 1 492 ? 14.881 -13.655 -12.231 1.00 54.81 492 ASN A N 1
ATOM 3669 C CA . ASN A 1 492 ? 13.602 -13.961 -12.882 1.00 54.81 492 ASN A CA 1
ATOM 3670 C C . ASN A 1 492 ? 12.410 -13.374 -12.118 1.00 54.81 492 ASN A C 1
ATOM 3672 O O . ASN A 1 492 ? 11.657 -12.558 -12.639 1.00 54.81 492 ASN A O 1
ATOM 3676 N N . TRP A 1 493 ? 12.248 -13.715 -10.839 1.00 60.91 493 TRP A N 1
ATOM 3677 C CA . TRP A 1 493 ? 11.113 -13.219 -10.049 1.00 60.91 493 TRP A CA 1
ATOM 3678 C C . TRP A 1 493 ? 11.313 -11.777 -9.632 1.00 60.91 493 TRP A C 1
ATOM 3680 O O . TRP A 1 493 ? 10.400 -10.960 -9.722 1.00 60.91 493 TRP A O 1
ATOM 3690 N N . ASN A 1 494 ? 12.524 -11.459 -9.183 1.00 62.88 494 ASN A N 1
ATOM 3691 C CA . ASN A 1 494 ? 12.842 -10.104 -8.801 1.00 62.88 494 ASN A CA 1
ATOM 3692 C C . ASN A 1 494 ? 13.210 -9.236 -10.010 1.00 62.88 494 ASN A C 1
ATOM 3694 O O . ASN A 1 494 ? 13.040 -8.029 -9.911 1.00 62.88 494 ASN A O 1
ATOM 3698 N N . GLY A 1 495 ? 13.631 -9.800 -11.150 1.00 62.62 495 GLY A N 1
ATOM 3699 C CA . GLY A 1 495 ? 13.828 -9.100 -12.432 1.00 62.62 495 GLY A CA 1
ATOM 3700 C C . GLY A 1 495 ? 12.550 -8.706 -13.167 1.00 62.62 495 GLY A C 1
ATOM 3701 O O . GLY A 1 495 ? 12.535 -7.672 -13.824 1.00 62.62 495 GLY A O 1
ATOM 3702 N N . SER A 1 496 ? 11.479 -9.484 -12.997 1.00 67.75 496 SER A N 1
ATOM 3703 C CA . SER A 1 496 ? 10.209 -9.308 -13.722 1.00 67.75 496 SER A CA 1
ATOM 3704 C C . SER A 1 496 ? 9.090 -8.655 -12.896 1.00 67.75 496 SER A C 1
ATOM 3706 O O . SER A 1 496 ? 7.972 -8.508 -13.386 1.00 67.75 496 SER A O 1
ATOM 3708 N N . SER A 1 497 ? 9.349 -8.290 -11.636 1.00 75.69 497 SER A N 1
ATOM 3709 C CA . SER A 1 497 ? 8.348 -7.688 -10.747 1.00 75.69 497 SER A CA 1
ATOM 3710 C C . SER A 1 497 ? 8.454 -6.167 -10.623 1.00 75.69 497 SER A C 1
ATOM 3712 O O . SER A 1 497 ? 9.465 -5.559 -10.966 1.00 75.69 497 SER A O 1
ATOM 3714 N N . ILE A 1 498 ? 7.423 -5.546 -10.065 1.00 79.19 498 ILE A N 1
ATOM 3715 C CA . ILE A 1 498 ? 7.349 -4.118 -9.742 1.00 79.19 498 ILE A CA 1
ATOM 3716 C C . ILE A 1 498 ? 6.672 -3.938 -8.380 1.00 79.19 498 ILE A C 1
ATOM 3718 O O . ILE A 1 498 ? 5.815 -4.740 -7.997 1.00 79.19 498 ILE A O 1
ATOM 3722 N N . THR A 1 499 ? 7.060 -2.912 -7.618 1.00 84.62 499 THR A N 1
ATOM 3723 C CA . THR A 1 499 ? 6.284 -2.531 -6.433 1.00 84.62 499 THR A CA 1
ATOM 3724 C C . THR A 1 499 ? 5.013 -1.861 -6.927 1.00 84.62 499 THR A C 1
ATOM 3726 O O . THR A 1 499 ? 5.044 -0.826 -7.583 1.00 84.62 499 THR A O 1
ATOM 3729 N N . MET A 1 500 ? 3.887 -2.499 -6.648 1.00 87.44 500 MET A N 1
ATOM 3730 C CA . MET A 1 500 ? 2.575 -2.002 -7.023 1.00 87.44 500 MET A CA 1
ATOM 3731 C C . MET A 1 500 ? 2.148 -0.874 -6.090 1.00 87.44 500 MET A C 1
ATOM 3733 O O . MET A 1 500 ? 1.646 0.147 -6.531 1.00 87.44 500 MET A O 1
ATOM 3737 N N . GLY A 1 501 ? 2.402 -1.016 -4.795 1.00 88.31 501 GLY A N 1
ATOM 3738 C CA . GLY A 1 501 ? 2.192 0.107 -3.907 1.00 88.31 501 GLY A CA 1
ATOM 3739 C C . GLY A 1 501 ? 2.529 -0.172 -2.462 1.00 88.31 501 GLY A C 1
ATOM 3740 O O . GLY A 1 501 ? 2.746 -1.317 -2.051 1.00 88.31 501 GLY A O 1
ATOM 3741 N N . VAL A 1 502 ? 2.598 0.911 -1.701 1.00 91.19 502 VAL A N 1
ATOM 3742 C CA . VAL A 1 502 ? 2.856 0.906 -0.267 1.00 91.19 502 VAL A CA 1
ATOM 3743 C C . VAL A 1 502 ? 1.792 1.740 0.426 1.00 91.19 502 VAL A C 1
ATOM 3745 O O . VAL A 1 502 ? 1.485 2.855 0.008 1.00 91.19 502 VAL A O 1
ATOM 3748 N N . LYS A 1 503 ? 1.239 1.192 1.502 1.00 92.44 503 LYS A N 1
ATOM 3749 C CA . LYS A 1 503 ? 0.386 1.898 2.449 1.00 92.44 503 LYS A CA 1
ATOM 3750 C C . LYS A 1 503 ? 1.039 1.859 3.818 1.00 92.44 503 LYS A C 1
ATOM 3752 O O . LYS A 1 503 ? 1.472 0.794 4.253 1.00 92.44 503 LYS A O 1
ATOM 3757 N N . VAL A 1 504 ? 1.103 2.995 4.494 1.00 92.00 504 VAL A N 1
ATOM 3758 C CA . VAL A 1 504 ? 1.746 3.104 5.802 1.00 92.00 504 VAL A CA 1
ATOM 3759 C C . VAL A 1 504 ? 0.787 3.644 6.843 1.00 92.00 504 VAL A C 1
ATOM 3761 O O . VAL A 1 504 ? -0.092 4.460 6.556 1.00 92.00 504 VAL A O 1
ATOM 3764 N N . GLY A 1 505 ? 0.953 3.217 8.088 1.00 92.88 505 GLY A N 1
ATOM 3765 C CA . GLY A 1 505 ? 0.037 3.662 9.121 1.00 92.88 505 GLY A CA 1
ATOM 3766 C C . GLY A 1 505 ? 0.469 3.411 10.558 1.00 92.88 505 GLY A C 1
ATOM 3767 O O . GLY A 1 505 ? 1.524 2.847 10.848 1.00 92.88 505 GLY A O 1
ATOM 3768 N N . PRO A 1 506 ? -0.346 3.888 11.514 1.00 94.25 506 PRO A N 1
ATOM 3769 C CA . PRO A 1 506 ? -0.035 3.791 12.935 1.00 94.25 506 PRO A CA 1
ATOM 3770 C C . PRO A 1 506 ? -0.151 2.364 13.487 1.00 94.25 506 PRO A C 1
ATOM 3772 O O . PRO A 1 506 ? 0.246 2.123 14.630 1.00 94.25 506 PRO A O 1
ATOM 3775 N N . VAL A 1 507 ? -0.736 1.431 12.726 1.00 95.81 507 VAL A N 1
ATOM 3776 C CA . VAL A 1 507 ? -0.960 0.046 13.159 1.00 95.81 507 VAL A CA 1
ATOM 3777 C C . VAL A 1 507 ? -0.099 -0.936 12.384 1.00 95.81 507 VAL A C 1
ATOM 3779 O O . VAL A 1 507 ? 0.545 -1.792 12.999 1.00 95.81 507 VAL A O 1
ATOM 3782 N N . ARG A 1 508 ? -0.117 -0.816 11.057 1.00 95.62 508 ARG A N 1
ATOM 3783 C CA . ARG A 1 508 ? 0.540 -1.731 10.131 1.00 95.62 508 ARG A CA 1
ATOM 3784 C C . ARG A 1 508 ? 0.978 -1.011 8.862 1.00 95.62 508 ARG A C 1
ATOM 3786 O O . ARG A 1 508 ? 0.324 -0.064 8.433 1.00 95.62 508 ARG A O 1
ATOM 3793 N N . ASP A 1 509 ? 2.015 -1.542 8.238 1.00 94.44 509 ASP A N 1
ATOM 3794 C CA . ASP A 1 509 ? 2.465 -1.115 6.918 1.00 94.44 509 ASP A CA 1
ATOM 3795 C C . ASP A 1 509 ? 2.208 -2.256 5.937 1.00 94.44 509 ASP A C 1
ATOM 3797 O O . ASP A 1 509 ? 2.338 -3.430 6.287 1.00 94.44 509 ASP A O 1
ATOM 3801 N N . ILE A 1 510 ? 1.800 -1.924 4.721 1.00 94.88 510 ILE A N 1
ATOM 3802 C CA . ILE A 1 510 ? 1.387 -2.875 3.695 1.00 94.88 510 ILE A CA 1
ATOM 3803 C C . ILE A 1 510 ? 2.183 -2.574 2.435 1.00 94.88 510 ILE A C 1
ATOM 3805 O O . ILE A 1 510 ? 2.153 -1.455 1.929 1.00 94.88 510 ILE A O 1
ATOM 3809 N N . ARG A 1 511 ? 2.867 -3.581 1.902 1.00 91.69 511 ARG A N 1
ATOM 3810 C CA . ARG A 1 511 ? 3.576 -3.503 0.626 1.00 91.69 511 ARG A CA 1
ATOM 3811 C C . ARG A 1 511 ? 2.999 -4.529 -0.333 1.00 91.69 511 ARG A C 1
ATOM 3813 O O . ARG A 1 511 ? 2.901 -5.701 0.015 1.00 91.69 511 ARG A O 1
ATOM 3820 N N . VAL A 1 512 ? 2.668 -4.109 -1.549 1.00 91.38 512 VAL A N 1
ATOM 3821 C CA . VAL A 1 512 ? 2.193 -5.002 -2.608 1.00 91.38 512 VAL A CA 1
ATOM 3822 C C . VAL A 1 512 ? 3.202 -5.028 -3.747 1.00 91.38 512 VAL A C 1
ATOM 3824 O O . VAL A 1 512 ? 3.585 -3.991 -4.287 1.00 91.38 512 VAL A O 1
ATOM 3827 N N . THR A 1 513 ? 3.630 -6.230 -4.116 1.00 87.00 513 THR A N 1
ATOM 3828 C CA . THR A 1 513 ? 4.479 -6.506 -5.277 1.00 87.00 513 THR A CA 1
ATOM 3829 C C . THR A 1 513 ? 3.646 -7.179 -6.355 1.00 87.00 513 THR A C 1
ATOM 3831 O O . THR A 1 513 ? 2.861 -8.079 -6.058 1.00 87.00 513 THR A O 1
ATOM 3834 N N . TRP A 1 514 ? 3.840 -6.773 -7.604 1.00 85.12 514 TRP A N 1
ATOM 3835 C CA . TRP A 1 514 ? 3.157 -7.318 -8.769 1.00 85.12 514 TRP A CA 1
ATOM 3836 C C . TRP A 1 514 ? 4.162 -7.889 -9.775 1.00 85.12 514 TRP A C 1
ATOM 3838 O O . TRP A 1 514 ? 5.200 -7.289 -10.041 1.00 85.12 514 TRP A O 1
ATOM 3848 N N . GLY A 1 515 ? 3.845 -9.063 -10.316 1.00 79.19 515 GLY A N 1
ATOM 3849 C CA . GLY A 1 515 ? 4.581 -9.743 -11.373 1.00 79.19 515 GLY A CA 1
ATOM 3850 C C . GLY A 1 515 ? 5.536 -10.790 -10.814 1.00 79.19 515 GLY A C 1
ATOM 3851 O O . GLY A 1 515 ? 6.257 -10.543 -9.852 1.00 79.19 515 GLY A O 1
ATOM 3852 N N . SER A 1 516 ? 5.541 -11.971 -11.418 1.00 72.75 516 SER A N 1
ATOM 3853 C CA . SER A 1 516 ? 6.548 -13.030 -11.262 1.00 72.75 516 SER A CA 1
ATOM 3854 C C . SER A 1 516 ? 6.793 -13.663 -12.627 1.00 72.75 516 SER A C 1
ATOM 3856 O O . SER A 1 516 ? 5.981 -13.440 -13.508 1.00 72.75 516 SER A O 1
ATOM 3858 N N . ASP A 1 517 ? 7.851 -14.450 -12.819 1.00 67.25 517 ASP A N 1
ATOM 3859 C CA . ASP A 1 517 ? 8.319 -14.961 -14.125 1.00 67.25 517 ASP A CA 1
ATOM 3860 C C . ASP A 1 517 ? 7.362 -15.923 -14.865 1.00 67.25 517 ASP A C 1
ATOM 3862 O O . ASP A 1 517 ? 7.437 -16.106 -16.073 1.00 67.25 517 ASP A O 1
ATOM 3866 N N . SER A 1 518 ? 6.428 -16.545 -14.142 1.00 61.44 518 SER A N 1
ATOM 3867 C CA . SER A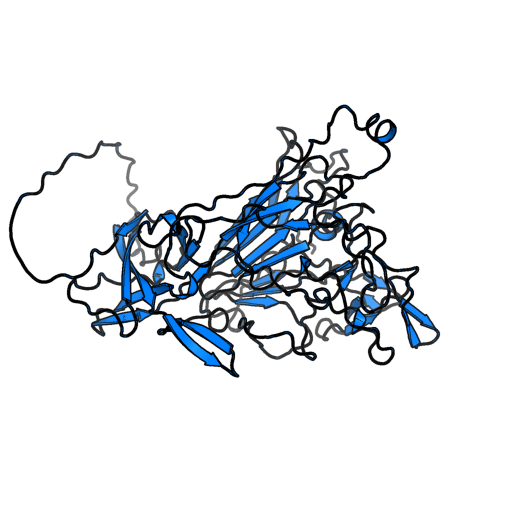 1 518 ? 5.393 -17.432 -14.713 1.00 61.44 518 SER A CA 1
ATOM 3868 C C . SER A 1 518 ? 3.979 -17.015 -14.300 1.00 61.44 518 SER A C 1
ATOM 3870 O O . SER A 1 518 ? 3.039 -17.811 -14.327 1.00 61.44 518 SER A O 1
ATOM 3872 N N . GLY A 1 519 ? 3.842 -15.756 -13.880 1.00 70.44 519 GLY A N 1
ATOM 3873 C CA . GLY A 1 519 ? 2.649 -15.186 -13.275 1.00 70.44 519 GLY A CA 1
ATOM 3874 C C . GLY A 1 519 ? 2.632 -13.674 -13.390 1.00 70.44 519 GLY A C 1
ATOM 3875 O O . GLY A 1 519 ? 2.812 -12.958 -12.406 1.00 70.44 519 GLY A O 1
ATOM 3876 N N . THR A 1 520 ? 2.408 -13.175 -14.601 1.00 74.00 520 THR A N 1
ATOM 3877 C CA . THR A 1 520 ? 2.441 -11.740 -14.917 1.00 74.00 520 THR A CA 1
ATOM 3878 C C . THR A 1 520 ? 1.508 -10.904 -14.051 1.00 74.00 520 THR A C 1
ATOM 3880 O O . THR A 1 520 ? 1.852 -9.774 -13.733 1.00 74.00 520 THR A O 1
ATOM 3883 N N . ASN A 1 521 ? 0.359 -11.451 -13.644 1.00 80.44 521 ASN A N 1
ATOM 3884 C CA . ASN A 1 521 ? -0.605 -10.783 -12.769 1.00 80.44 521 ASN A CA 1
ATOM 3885 C C . ASN A 1 521 ? -0.529 -11.244 -11.309 1.00 80.44 521 ASN A C 1
ATOM 3887 O O . ASN A 1 521 ? -1.312 -10.771 -10.484 1.00 80.44 521 ASN A O 1
ATOM 3891 N N . VAL A 1 522 ? 0.395 -12.143 -10.952 1.00 81.69 522 VAL A N 1
ATOM 3892 C CA . VAL A 1 522 ? 0.577 -12.566 -9.558 1.00 81.69 522 VAL A CA 1
ATOM 3893 C C . VAL A 1 522 ? 0.896 -11.353 -8.703 1.00 81.69 522 VAL A C 1
ATOM 3895 O O . VAL A 1 522 ? 1.774 -10.561 -9.043 1.00 81.69 522 VAL A O 1
ATOM 3898 N N . THR A 1 523 ? 0.215 -11.241 -7.568 1.00 86.62 523 THR A N 1
ATOM 3899 C CA . THR A 1 523 ? 0.560 -10.248 -6.554 1.00 86.62 523 THR A CA 1
ATOM 3900 C C . THR A 1 523 ? 0.933 -10.914 -5.240 1.00 86.62 523 THR A C 1
ATOM 3902 O O . THR A 1 523 ? 0.399 -11.966 -4.875 1.00 86.62 523 THR A O 1
ATOM 3905 N N . ARG A 1 524 ? 1.866 -10.286 -4.532 1.00 87.38 524 ARG A N 1
ATOM 3906 C CA . ARG A 1 524 ? 2.245 -10.596 -3.156 1.00 87.38 524 ARG A CA 1
ATOM 3907 C C . ARG A 1 524 ? 1.952 -9.376 -2.299 1.00 87.38 524 ARG A C 1
ATOM 3909 O O . ARG A 1 524 ? 2.437 -8.297 -2.621 1.00 87.38 524 ARG A O 1
ATOM 3916 N N . THR A 1 525 ? 1.226 -9.566 -1.209 1.00 92.12 525 THR A N 1
ATOM 3917 C CA . THR A 1 525 ? 0.998 -8.553 -0.178 1.00 92.12 525 THR A CA 1
ATOM 3918 C C . THR A 1 525 ? 1.788 -8.939 1.065 1.00 92.12 525 THR A C 1
ATOM 3920 O O . THR A 1 525 ? 1.594 -10.022 1.614 1.00 92.12 525 THR A O 1
ATOM 3923 N N . ASP A 1 526 ? 2.668 -8.054 1.513 1.00 91.44 526 ASP A N 1
ATOM 3924 C CA . ASP A 1 526 ? 3.380 -8.146 2.782 1.00 91.44 526 ASP A CA 1
ATOM 3925 C C . ASP A 1 526 ? 2.753 -7.158 3.770 1.00 91.44 526 ASP A C 1
ATOM 3927 O O . ASP A 1 526 ? 2.780 -5.949 3.532 1.00 91.44 526 ASP A O 1
ATOM 3931 N N . ILE A 1 527 ? 2.186 -7.661 4.868 1.00 94.62 527 ILE A N 1
ATOM 3932 C CA . ILE A 1 527 ? 1.553 -6.847 5.912 1.00 94.62 527 ILE A CA 1
ATOM 3933 C C . ILE A 1 527 ? 2.382 -6.938 7.187 1.00 94.62 527 ILE A C 1
ATOM 3935 O O . ILE A 1 527 ? 2.482 -7.995 7.808 1.00 94.62 527 ILE A O 1
ATOM 3939 N N . PHE A 1 528 ? 2.951 -5.814 7.599 1.00 92.75 528 PHE A N 1
ATOM 3940 C CA . PHE A 1 528 ? 3.845 -5.705 8.740 1.00 92.75 528 PHE A CA 1
ATOM 3941 C C . PHE A 1 528 ? 3.116 -5.170 9.962 1.00 92.75 528 PHE A C 1
ATOM 3943 O O . PHE A 1 528 ? 2.618 -4.048 9.956 1.00 92.75 528 PHE A O 1
ATOM 3950 N N . TYR A 1 529 ? 3.136 -5.938 11.044 1.00 91.88 529 TYR A N 1
ATOM 3951 C CA . TYR A 1 529 ? 2.662 -5.521 12.359 1.00 91.88 529 TYR A CA 1
ATOM 3952 C C . TYR A 1 529 ? 3.826 -5.424 13.343 1.00 91.88 529 TYR A C 1
ATOM 3954 O O . TYR A 1 529 ? 4.945 -5.855 13.070 1.00 91.88 529 TYR A O 1
ATOM 3962 N N . ALA A 1 530 ? 3.549 -4.944 14.558 1.00 87.50 530 ALA A N 1
ATOM 3963 C CA . ALA A 1 530 ? 4.561 -4.844 15.610 1.00 87.50 530 ALA A CA 1
ATOM 3964 C C . ALA A 1 530 ? 5.316 -6.165 15.875 1.00 87.50 530 ALA A C 1
ATOM 3966 O O . ALA A 1 530 ? 6.511 -6.139 16.180 1.00 87.50 530 ALA A O 1
ATOM 3967 N N . TYR A 1 531 ? 4.621 -7.308 15.786 1.00 84.44 531 TYR A N 1
ATOM 3968 C CA . TYR A 1 531 ? 5.143 -8.615 16.204 1.00 84.44 531 TYR A CA 1
ATOM 3969 C C . TYR A 1 531 ? 4.900 -9.758 15.208 1.00 84.44 531 TYR A C 1
ATOM 3971 O O . TYR A 1 531 ? 5.185 -10.910 15.535 1.00 84.44 531 TYR A O 1
ATOM 3979 N N . SER A 1 532 ? 4.362 -9.468 14.028 1.00 85.44 532 SER A N 1
ATOM 3980 C CA . SER A 1 532 ? 4.075 -10.465 12.996 1.00 85.44 532 SER A CA 1
ATOM 3981 C C . SER A 1 532 ? 4.190 -9.845 11.611 1.00 85.44 532 SER A C 1
ATOM 3983 O O . SER A 1 532 ? 4.060 -8.630 11.457 1.00 85.44 532 SER A O 1
ATOM 3985 N N . ILE A 1 533 ? 4.422 -10.698 10.619 1.00 86.94 533 ILE A N 1
ATOM 3986 C CA . ILE A 1 533 ? 4.247 -10.365 9.210 1.00 86.94 533 ILE A CA 1
ATOM 3987 C C . ILE A 1 533 ? 3.290 -11.390 8.630 1.00 86.94 533 ILE A C 1
ATOM 3989 O O . ILE A 1 533 ? 3.488 -12.590 8.840 1.00 86.94 533 ILE A O 1
ATOM 3993 N N . ASP A 1 534 ? 2.302 -10.907 7.891 1.00 89.81 534 ASP A N 1
ATOM 3994 C CA . ASP A 1 534 ? 1.424 -11.749 7.094 1.00 89.81 534 ASP A CA 1
ATOM 3995 C C . ASP A 1 534 ? 1.820 -11.616 5.618 1.00 89.81 534 ASP A C 1
ATOM 3997 O O . ASP A 1 534 ? 2.058 -10.514 5.120 1.00 89.81 534 ASP A O 1
ATOM 4001 N N . HIS A 1 535 ? 1.913 -12.754 4.931 1.00 86.75 535 HIS A N 1
ATOM 4002 C CA . HIS A 1 535 ? 2.197 -12.825 3.501 1.00 86.75 535 HIS A CA 1
ATOM 4003 C C . HIS A 1 535 ? 0.979 -13.399 2.783 1.00 86.75 535 HIS A C 1
ATOM 4005 O O . HIS A 1 535 ? 0.593 -14.543 3.036 1.00 86.75 535 HIS A O 1
ATOM 4011 N N . GLU A 1 536 ? 0.402 -12.635 1.863 1.00 89.38 536 GLU A N 1
ATOM 4012 C CA . GLU A 1 536 ? -0.709 -13.078 1.022 1.00 89.38 536 GLU A CA 1
ATOM 4013 C C . GLU A 1 536 ? -0.257 -13.154 -0.435 1.00 89.38 536 GLU A C 1
ATOM 4015 O O . GLU A 1 536 ? 0.398 -12.246 -0.944 1.00 89.38 536 GLU A O 1
ATOM 4020 N N . TYR A 1 537 ? -0.616 -14.238 -1.121 1.00 84.06 537 TYR A N 1
ATOM 4021 C CA . TYR A 1 537 ? -0.253 -14.462 -2.518 1.00 84.06 537 TYR A CA 1
ATOM 4022 C C . TYR A 1 537 ? -1.517 -14.674 -3.349 1.00 84.06 537 TYR A C 1
ATOM 4024 O O . TYR A 1 537 ? -2.221 -15.668 -3.170 1.00 84.06 537 TYR A O 1
ATOM 4032 N N . ASN A 1 538 ? -1.782 -13.770 -4.291 1.00 84.62 538 ASN A N 1
ATOM 4033 C CA . ASN A 1 538 ? -2.857 -13.924 -5.268 1.00 84.62 538 ASN A CA 1
ATOM 4034 C C . ASN A 1 538 ? -2.273 -14.541 -6.534 1.00 84.62 538 ASN A C 1
ATOM 4036 O O . ASN A 1 538 ? -1.779 -13.847 -7.427 1.00 84.62 538 ASN A O 1
ATOM 4040 N N . LEU A 1 539 ? -2.275 -15.871 -6.565 1.00 79.38 539 LEU A N 1
ATOM 4041 C CA . LEU A 1 539 ? -1.675 -16.647 -7.639 1.00 79.38 539 LEU A CA 1
ATOM 4042 C C . LEU A 1 539 ? -2.554 -16.615 -8.894 1.00 79.38 539 LEU A C 1
ATOM 4044 O O . LEU A 1 539 ? -3.687 -17.088 -8.885 1.00 79.38 539 LEU A O 1
ATOM 4048 N N . ARG A 1 540 ? -1.994 -16.082 -9.980 1.00 79.00 540 ARG A N 1
ATOM 4049 C CA . ARG A 1 540 ? -2.559 -16.035 -11.336 1.00 79.00 540 ARG A CA 1
ATOM 4050 C C . ARG A 1 540 ? -1.510 -16.594 -12.286 1.00 79.00 540 ARG A C 1
ATOM 4052 O O . ARG A 1 540 ? -0.796 -15.865 -12.968 1.00 79.00 540 ARG A O 1
ATOM 4059 N N . VAL A 1 541 ? -1.317 -17.898 -12.164 1.00 69.69 541 VAL A N 1
ATOM 4060 C CA . VAL A 1 541 ? -0.305 -18.679 -12.876 1.00 69.69 541 VAL A CA 1
ATOM 4061 C C . VAL A 1 541 ? -0.993 -19.815 -13.613 1.00 69.69 541 VAL A C 1
ATOM 4063 O O . VAL A 1 541 ? -2.114 -20.204 -13.274 1.00 69.69 541 VAL A O 1
ATOM 4066 N N . HIS A 1 542 ? -0.305 -20.386 -14.594 1.00 60.97 542 HIS A N 1
ATOM 4067 C CA . HIS A 1 542 ? -0.724 -21.649 -15.188 1.00 60.97 542 HIS A CA 1
ATOM 4068 C C . HIS A 1 542 ? -0.811 -22.767 -14.131 1.00 60.97 542 HIS A C 1
ATOM 4070 O O . HIS A 1 542 ? -0.170 -22.668 -13.079 1.00 60.97 542 HIS A O 1
ATOM 4076 N N . PRO A 1 543 ? -1.565 -23.855 -14.388 1.00 60.50 543 PRO A N 1
ATOM 4077 C CA . PRO A 1 543 ? -1.629 -24.985 -13.470 1.00 60.50 543 PRO A CA 1
ATOM 4078 C C . PRO A 1 543 ? -0.228 -25.460 -13.073 1.00 60.50 543 PRO A C 1
ATOM 4080 O O . PRO A 1 543 ? 0.606 -25.757 -13.933 1.00 60.50 543 PRO A O 1
ATOM 4083 N N . ILE A 1 544 ? 0.022 -25.514 -11.766 1.00 57.12 544 ILE A N 1
ATOM 4084 C CA . ILE A 1 544 ? 1.240 -26.100 -11.208 1.00 57.12 544 ILE A CA 1
ATOM 4085 C C . ILE A 1 544 ? 1.019 -27.616 -11.165 1.00 57.12 544 ILE A C 1
ATOM 4087 O O . ILE A 1 544 ? -0.046 -28.046 -10.703 1.00 57.12 544 ILE A O 1
ATOM 4091 N N . PRO A 1 545 ? 1.952 -28.441 -11.676 1.00 55.88 545 PRO A N 1
ATOM 4092 C CA . PRO A 1 545 ? 1.804 -29.891 -11.649 1.00 55.88 545 PRO A CA 1
ATOM 4093 C C . PRO A 1 545 ? 1.455 -30.398 -10.237 1.00 55.88 545 PRO A C 1
ATOM 4095 O O . PRO A 1 545 ? 2.020 -29.902 -9.271 1.00 55.88 545 PRO A O 1
ATOM 4098 N N . PRO A 1 546 ? 0.578 -31.409 -10.068 1.00 51.62 546 PRO A N 1
ATOM 4099 C CA . PRO A 1 546 ? 0.065 -31.827 -8.751 1.00 51.62 546 PRO A CA 1
ATOM 4100 C C . PRO A 1 546 ? 1.108 -32.306 -7.725 1.00 51.62 546 PRO A C 1
ATOM 4102 O O . PRO A 1 546 ? 0.762 -32.532 -6.567 1.00 51.62 546 PRO A O 1
ATOM 4105 N N . LEU A 1 547 ? 2.350 -32.533 -8.157 1.00 52.34 547 LEU A N 1
ATOM 4106 C CA . LEU A 1 547 ? 3.472 -32.959 -7.315 1.00 52.34 547 LEU A CA 1
ATOM 4107 C C . LEU A 1 547 ? 4.476 -31.828 -7.048 1.00 52.34 547 LEU A C 1
ATOM 4109 O O . LEU A 1 547 ? 5.389 -32.013 -6.247 1.00 52.34 547 LEU A O 1
ATOM 4113 N N . ASP A 1 548 ? 4.274 -30.670 -7.676 1.00 53.38 548 ASP A N 1
ATOM 4114 C CA . ASP A 1 548 ? 5.061 -29.461 -7.507 1.00 53.38 548 ASP A CA 1
ATOM 4115 C C . ASP A 1 548 ? 4.231 -28.412 -6.760 1.00 53.38 548 ASP A C 1
ATOM 4117 O O . ASP A 1 548 ? 3.031 -28.250 -6.979 1.00 53.38 548 ASP A O 1
ATOM 4121 N N . GLY A 1 549 ? 4.865 -27.701 -5.834 1.00 54.00 549 GLY A N 1
ATOM 4122 C CA . GLY A 1 549 ? 4.225 -26.649 -5.050 1.00 54.00 549 GLY A CA 1
ATOM 4123 C C . GLY A 1 549 ? 4.957 -25.319 -5.163 1.00 54.00 549 GLY A C 1
ATOM 4124 O O . GLY A 1 549 ? 6.105 -25.251 -5.610 1.00 54.00 549 GLY A O 1
ATOM 4125 N N . ILE A 1 550 ? 4.280 -24.260 -4.719 1.00 59.12 550 ILE A N 1
ATOM 4126 C CA . ILE A 1 550 ? 4.943 -23.014 -4.334 1.00 59.12 550 ILE A CA 1
ATOM 4127 C C . ILE A 1 550 ? 5.278 -23.116 -2.852 1.00 59.12 550 ILE A C 1
ATOM 4129 O O . ILE A 1 550 ? 4.422 -23.460 -2.036 1.00 59.12 550 ILE A O 1
ATOM 4133 N N . TYR A 1 551 ? 6.517 -22.802 -2.502 1.00 59.31 551 TYR A N 1
ATOM 4134 C CA . TYR A 1 551 ? 7.017 -22.876 -1.137 1.00 59.31 551 TYR A CA 1
ATOM 4135 C C . TYR A 1 551 ? 7.703 -21.568 -0.762 1.00 59.31 551 TYR A C 1
ATOM 4137 O O . TYR A 1 551 ? 8.351 -20.933 -1.590 1.00 59.31 551 TYR A O 1
ATOM 4145 N N . THR A 1 552 ? 7.610 -21.176 0.504 1.00 59.03 552 THR A N 1
ATOM 4146 C CA . THR A 1 552 ? 8.481 -20.145 1.071 1.00 59.03 552 THR A CA 1
ATOM 4147 C C . THR A 1 552 ? 9.703 -20.826 1.676 1.00 59.03 552 THR A C 1
ATOM 4149 O O . THR A 1 552 ? 9.577 -21.776 2.450 1.00 59.03 552 THR A O 1
ATOM 4152 N N . GLN A 1 553 ? 10.903 -20.377 1.308 1.00 58.53 553 GLN A N 1
ATOM 4153 C CA . GLN A 1 553 ? 12.142 -20.899 1.880 1.00 58.53 553 GLN A CA 1
ATOM 4154 C C . GLN A 1 553 ? 12.770 -19.870 2.814 1.00 58.53 553 GLN A C 1
ATOM 4156 O O . GLN A 1 553 ? 12.929 -18.698 2.478 1.00 58.53 553 GLN A O 1
ATOM 4161 N N . TRP A 1 554 ? 13.158 -20.369 3.982 1.00 54.81 554 TRP A N 1
ATOM 4162 C CA . TRP A 1 554 ? 13.902 -19.659 5.004 1.00 54.81 554 TRP A CA 1
ATOM 4163 C C . TRP A 1 554 ? 15.285 -20.311 5.011 1.00 54.81 554 TRP A C 1
ATOM 4165 O O . TRP A 1 554 ? 15.347 -21.512 5.273 1.00 54.81 554 TRP A O 1
ATOM 4175 N N . ASN A 1 555 ? 16.343 -19.547 4.704 1.00 49.03 555 ASN A N 1
ATOM 4176 C CA . ASN A 1 555 ? 17.775 -19.919 4.662 1.00 49.03 555 ASN A CA 1
ATOM 4177 C C . ASN A 1 555 ? 18.391 -19.989 3.252 1.00 49.03 555 ASN A C 1
ATOM 4179 O O . ASN A 1 555 ? 18.086 -20.898 2.482 1.00 49.03 555 ASN A O 1
ATOM 4183 N N . MET A 1 556 ? 19.357 -19.097 3.004 1.00 52.03 556 MET A N 1
ATOM 4184 C CA . MET A 1 556 ? 20.472 -19.305 2.075 1.00 52.03 556 MET A CA 1
ATOM 4185 C C . MET A 1 556 ? 21.747 -18.712 2.700 1.00 52.03 556 MET A C 1
ATOM 4187 O O . MET A 1 556 ? 22.221 -17.680 2.256 1.00 52.03 556 MET A O 1
ATOM 4191 N N . HIS A 1 557 ? 22.282 -19.323 3.761 1.00 37.91 557 HIS A N 1
ATOM 4192 C CA . HIS A 1 557 ? 23.595 -18.966 4.307 1.00 37.91 557 HIS A CA 1
ATOM 4193 C C . HIS A 1 557 ? 24.666 -19.131 3.215 1.00 37.91 557 HIS A C 1
ATOM 4195 O O . HIS A 1 557 ? 25.202 -20.227 3.028 1.00 37.91 557 HIS A O 1
ATOM 4201 N N . ALA A 1 558 ? 24.988 -18.054 2.500 1.00 37.47 558 ALA A N 1
ATOM 4202 C CA . ALA A 1 558 ? 26.303 -17.896 1.905 1.00 37.47 558 ALA A CA 1
ATOM 4203 C C . ALA A 1 558 ? 27.233 -17.509 3.059 1.00 37.47 558 ALA A C 1
ATOM 4205 O O . ALA A 1 558 ? 27.186 -16.390 3.561 1.00 37.47 558 ALA A O 1
ATOM 4206 N N . GLY A 1 559 ? 27.979 -18.496 3.557 1.00 34.09 559 GLY A N 1
ATOM 4207 C CA . GLY A 1 559 ? 29.141 -18.205 4.392 1.00 34.09 559 GLY A CA 1
ATOM 4208 C C . GLY A 1 559 ? 30.198 -17.479 3.581 1.00 34.09 559 GLY A C 1
ATOM 4209 O O . GLY A 1 559 ? 30.277 -17.768 2.363 1.00 34.09 559 GLY A O 1
#

Sequence (559 aa):
MVAAVVVASGVPVALAQPRSGTAKATTAVSGGPVAHASGTGGAVKVAAFNSEPVVLEGSAFPGWTSGPEATARPPQTPTDYDVYNSQGTILSPLGLQSDCYQSDPRPDVNGQVDAEHGDHSCFQGSNSPVRTVLKGVPAQSLLGYRWDPKTSSFVQIPFQVDTMWQHYLTNNASGFAFYSGADQMLTYTFDYEPFLFTSNAPFDPSNPTGVCLAQPPAGQPDTTADPNRFLIDTDQLSFMARDAGAAAPASAALPQGIVSANQVRLFDPHTGVVRYVYVMESSMTTYQVSGISVTAPTVLPRYTAGDSPYVRYQAFDPFSHGYQPYDGTNAYGVGSVPVADMYAFSQSNYSNYGNAPVGPVCNLVRPPDSLSATPAVVPVAGQGFSDSSGAWELDKATYVQRRTLDIAEVRTPRYEFSYGDPSPQTTVDGQVVSAPLAGRWIMDGLSVSRDDSGLTRGGYGTSLVDRFKGRAFQQAPGGDTPCCGYEDEQVNWNGSSITMGVKVGPVRDIRVTWGSDSGTNVTRTDIFYAYSIDHEYNLRVHPIPPLDGIYTQWNMHAG

Radius of gyration: 26.56 Å; chains: 1; bounding box: 78×65×78 Å